Protein AF-0000000069699590 (afdb_homodimer)

Structure (mmCIF, N/CA/C/O backbone):
data_AF-0000000069699590-model_v1
#
loop_
_entity.id
_entity.type
_entity.pdbx_description
1 polymer 'Aminodeoxychorismate lyase'
#
loop_
_atom_site.group_PDB
_atom_site.id
_atom_site.type_symbol
_atom_site.label_atom_id
_atom_site.label_alt_id
_atom_site.label_comp_id
_atom_site.label_asym_id
_atom_site.label_entity_id
_atom_site.label_seq_id
_atom_site.pdbx_PDB_ins_code
_atom_site.Cartn_x
_atom_site.Cartn_y
_atom_site.Cartn_z
_atom_site.occupancy
_atom_site.B_iso_or_equiv
_atom_site.auth_seq_id
_atom_site.auth_comp_id
_atom_site.auth_asym_id
_atom_site.auth_atom_id
_atom_site.pdbx_PDB_model_num
ATOM 1 N N . MET A 1 1 ? -15.086 -19.719 -2.072 1 87.62 1 MET A N 1
ATOM 2 C CA . MET A 1 1 ? -15.289 -19.938 -0.643 1 87.62 1 MET A CA 1
ATOM 3 C C . MET A 1 1 ? -13.977 -19.766 0.122 1 87.62 1 MET A C 1
ATOM 5 O O . MET A 1 1 ? -12.914 -20.141 -0.373 1 87.62 1 MET A O 1
ATOM 9 N N . PHE A 1 2 ? -14.078 -19.188 1.236 1 97.69 2 PHE A N 1
ATOM 10 C CA . PHE A 1 2 ? -12.906 -18.938 2.064 1 97.69 2 PHE A CA 1
ATOM 11 C C . PHE A 1 2 ? -12.984 -19.703 3.375 1 97.69 2 PHE A C 1
ATOM 13 O O . PHE A 1 2 ? -14.078 -20.047 3.836 1 97.69 2 PHE A O 1
ATOM 20 N N . LEU A 1 3 ? -11.859 -20.078 3.83 1 98.75 3 LEU A N 1
ATOM 21 C CA . LEU A 1 3 ? -11.695 -20.469 5.227 1 98.75 3 LEU A CA 1
ATOM 22 C C . LEU A 1 3 ? -11.141 -19.328 6.055 1 98.75 3 LEU A C 1
ATOM 24 O O . LEU A 1 3 ? -9.984 -18.922 5.879 1 98.75 3 LEU A O 1
ATOM 28 N N . ILE A 1 4 ? -12 -18.781 6.938 1 98.69 4 ILE A N 1
ATOM 29 C CA . ILE A 1 4 ? -11.602 -17.625 7.742 1 98.69 4 ILE A CA 1
ATOM 30 C C . ILE A 1 4 ? -11.609 -18 9.219 1 98.69 4 ILE A C 1
ATOM 32 O O . ILE A 1 4 ? -12.664 -18.328 9.773 1 98.69 4 ILE A O 1
ATOM 36 N N . ASN A 1 5 ? -10.492 -18.031 9.812 1 98.38 5 ASN A N 1
ATOM 37 C CA . ASN A 1 5 ? -10.32 -18.469 11.195 1 98.38 5 ASN A CA 1
ATOM 38 C C . ASN A 1 5 ? -10.984 -19.828 11.438 1 98.38 5 ASN A C 1
ATOM 40 O O . ASN A 1 5 ? -11.711 -20 12.422 1 98.38 5 ASN A O 1
ATOM 44 N N . GLY A 1 6 ? -10.789 -20.641 10.477 1 98.25 6 GLY A N 1
ATOM 45 C CA . GLY A 1 6 ? -11.227 -22.031 10.625 1 98.25 6 GLY A CA 1
ATOM 46 C C . GLY A 1 6 ? -12.688 -22.234 10.266 1 98.25 6 GLY A C 1
ATOM 47 O O . GLY A 1 6 ? -13.195 -23.344 10.336 1 98.25 6 GLY A O 1
ATOM 48 N N . VAL A 1 7 ? -13.328 -21.172 9.812 1 98.06 7 VAL A N 1
ATOM 49 C CA . VAL A 1 7 ? -14.742 -21.25 9.484 1 98.06 7 VAL A CA 1
ATOM 50 C C . VAL A 1 7 ? -14.953 -20.922 8.008 1 98.06 7 VAL A C 1
ATOM 52 O O . VAL A 1 7 ? -14.477 -19.906 7.516 1 98.06 7 VAL A O 1
ATOM 55 N N . GLU A 1 8 ? -15.703 -21.797 7.336 1 98.12 8 GLU A N 1
ATOM 56 C CA . GLU A 1 8 ? -16.047 -21.516 5.945 1 98.12 8 GLU A CA 1
ATOM 57 C C . GLU A 1 8 ? -17.062 -20.375 5.844 1 98.12 8 GLU A C 1
ATOM 59 O O . GLU A 1 8 ? -18.172 -20.484 6.371 1 98.12 8 GLU A O 1
ATOM 64 N N . GLN A 1 9 ? -16.641 -19.25 5.258 1 97.25 9 GLN A N 1
ATOM 65 C CA . GLN A 1 9 ? -17.5 -18.078 5.066 1 97.25 9 GLN A CA 1
ATOM 66 C C . GLN A 1 9 ? -16.953 -17.188 3.963 1 97.25 9 GLN A C 1
ATOM 68 O O . GLN A 1 9 ? -15.805 -17.344 3.527 1 97.25 9 GLN A O 1
ATOM 73 N N . ASP A 1 10 ? -17.781 -16.219 3.574 1 97.19 10 ASP A N 1
ATOM 74 C CA . ASP A 1 10 ? -17.391 -15.398 2.422 1 97.19 10 ASP A CA 1
ATOM 75 C C . ASP A 1 10 ? -17.281 -13.93 2.803 1 97.19 10 ASP A C 1
ATOM 77 O O . ASP A 1 10 ? -17.109 -13.07 1.937 1 97.19 10 ASP A O 1
ATOM 81 N N . THR A 1 11 ? -17.406 -13.664 4.109 1 97.62 11 THR A N 1
ATOM 82 C CA . THR A 1 11 ? -17.391 -12.266 4.531 1 97.62 11 THR A CA 1
ATOM 83 C C . THR A 1 11 ? -16.344 -12.039 5.613 1 97.62 11 THR A C 1
ATOM 85 O O . THR A 1 11 ? -15.977 -12.969 6.336 1 97.62 11 THR A O 1
ATOM 88 N N . LEU A 1 12 ? -15.859 -10.883 5.656 1 97.56 12 LEU A N 1
ATOM 89 C CA . LEU A 1 12 ? -14.922 -10.359 6.645 1 97.56 12 LEU A CA 1
ATOM 90 C C . LEU A 1 12 ? -15.508 -9.156 7.375 1 97.56 12 LEU A C 1
ATOM 92 O O . LEU A 1 12 ? -16.375 -8.469 6.84 1 97.56 12 LEU A O 1
ATOM 96 N N . ALA A 1 13 ? -15.117 -8.961 8.617 1 97.69 13 ALA A N 1
ATOM 97 C CA . ALA A 1 13 ? -15.523 -7.742 9.305 1 97.69 13 ALA A CA 1
ATOM 98 C C . ALA A 1 13 ? -15.125 -6.504 8.508 1 97.69 13 ALA A C 1
ATOM 100 O O . ALA A 1 13 ? -14 -6.414 8.016 1 97.69 13 ALA A O 1
ATOM 101 N N . ALA A 1 14 ? -16.031 -5.539 8.398 1 97.5 14 ALA A N 1
ATOM 102 C CA . ALA A 1 14 ? -15.766 -4.336 7.613 1 97.5 14 ALA A CA 1
ATOM 103 C C . ALA A 1 14 ? -14.664 -3.5 8.258 1 97.5 14 ALA A C 1
ATOM 105 O O . ALA A 1 14 ? -13.992 -2.717 7.578 1 97.5 14 ALA A O 1
ATOM 106 N N . ASN A 1 15 ? -14.453 -3.682 9.57 1 96.94 15 ASN A N 1
ATOM 107 C CA . ASN A 1 15 ? -13.438 -2.914 10.281 1 96.94 15 ASN A CA 1
ATOM 108 C C . ASN A 1 15 ? -12.133 -3.697 10.406 1 96.94 15 ASN A C 1
ATOM 110 O O . ASN A 1 15 ? -11.242 -3.312 11.172 1 96.94 15 ASN A O 1
ATOM 114 N N . ASP A 1 16 ? -12.031 -4.883 9.727 1 98.31 16 ASP A N 1
ATOM 115 C CA . ASP A 1 16 ? -10.734 -5.535 9.641 1 98.31 16 ASP A CA 1
ATOM 116 C C . ASP A 1 16 ? -9.688 -4.602 9.023 1 98.31 16 ASP A C 1
ATOM 118 O O . ASP A 1 16 ? -9.953 -3.945 8.016 1 98.31 16 ASP A O 1
ATOM 122 N N . ARG A 1 17 ? -8.562 -4.582 9.547 1 98.62 17 ARG A N 1
ATOM 123 C CA . ARG A 1 17 ? -7.562 -3.584 9.188 1 98.62 17 ARG A CA 1
ATOM 124 C C . ARG A 1 17 ? -6.973 -3.875 7.809 1 98.62 17 ARG A C 1
ATOM 126 O O . ARG A 1 17 ? -6.336 -3.01 7.203 1 98.62 17 ARG A O 1
ATOM 133 N N . ALA A 1 18 ? -7.16 -5.109 7.242 1 98.62 18 ALA A N 1
ATOM 134 C CA . ALA A 1 18 ? -6.844 -5.34 5.836 1 98.62 18 ALA A CA 1
ATOM 135 C C . ALA A 1 18 ? -7.699 -4.457 4.93 1 98.62 18 ALA A C 1
ATOM 137 O O . ALA A 1 18 ? -7.207 -3.912 3.939 1 98.62 18 ALA A O 1
ATOM 138 N N . ALA A 1 19 ? -8.961 -4.27 5.281 1 98.12 19 ALA A N 1
ATOM 139 C CA . ALA A 1 19 ? -9.875 -3.475 4.469 1 98.12 19 ALA A CA 1
ATOM 140 C C . ALA A 1 19 ? -9.688 -1.983 4.73 1 98.12 19 ALA A C 1
ATOM 142 O O . ALA A 1 19 ? -10.047 -1.15 3.895 1 98.12 19 ALA A O 1
ATOM 143 N N . GLN A 1 20 ? -9.125 -1.684 5.883 1 98 20 GLN A N 1
ATOM 144 C CA . GLN A 1 20 ? -9.039 -0.29 6.305 1 98 20 GLN A CA 1
ATOM 145 C C . GLN A 1 20 ? -7.715 0.336 5.871 1 98 20 GLN A C 1
ATOM 147 O O . GLN A 1 20 ? -7.652 1.533 5.582 1 98 20 GLN A O 1
ATOM 152 N N . PHE A 1 21 ? -6.625 -0.524 5.828 1 98.69 21 PHE A N 1
ATOM 153 C CA . PHE A 1 21 ? -5.297 0.059 5.676 1 98.69 21 PHE A CA 1
ATOM 154 C C . PHE A 1 21 ? -4.379 -0.885 4.91 1 98.69 21 PHE A C 1
ATOM 156 O O . PHE A 1 21 ? -3.176 -0.635 4.801 1 98.69 21 PHE A O 1
ATOM 163 N N . GLY A 1 22 ? -4.895 -2.014 4.359 1 98.75 22 GLY A N 1
ATOM 164 C CA . GLY A 1 22 ? -4.012 -3.025 3.799 1 98.75 22 GLY A CA 1
ATOM 165 C C . GLY A 1 22 ? -3.057 -3.615 4.82 1 98.75 22 GLY A C 1
ATOM 166 O O . GLY A 1 22 ? -1.922 -3.963 4.488 1 98.75 22 GLY A O 1
ATOM 167 N N . ASP A 1 23 ? -3.488 -3.688 6.039 1 98.81 23 ASP A N 1
ATOM 168 C CA . ASP A 1 23 ? -2.645 -4.098 7.156 1 98.81 23 ASP A CA 1
ATOM 169 C C . ASP A 1 23 ? -2.607 -5.621 7.285 1 98.81 23 ASP A C 1
ATOM 171 O O . ASP A 1 23 ? -3.383 -6.203 8.047 1 98.81 23 ASP A O 1
ATOM 175 N N . GLY A 1 24 ? -1.626 -6.199 6.574 1 98.88 24 GLY A N 1
ATOM 176 C CA . GLY A 1 24 ? -1.466 -7.645 6.531 1 98.88 24 GLY A CA 1
ATOM 177 C C . GLY A 1 24 ? -0.429 -8.102 5.523 1 98.88 24 GLY A C 1
ATOM 178 O O . GLY A 1 24 ? 0.294 -7.281 4.953 1 98.88 24 GLY A O 1
ATOM 179 N N . CYS A 1 25 ? -0.371 -9.414 5.379 1 98.94 25 CYS A N 1
ATOM 180 C CA . CYS A 1 25 ? 0.539 -10.055 4.434 1 98.94 25 CYS A CA 1
ATOM 181 C C . CYS A 1 25 ? -0.081 -11.312 3.846 1 98.94 25 CYS A C 1
ATOM 183 O O . CYS A 1 25 ? -1.151 -11.742 4.277 1 98.94 25 CYS A O 1
ATOM 185 N N . PHE A 1 26 ? 0.562 -11.852 2.785 1 98.94 26 PHE A N 1
ATOM 186 C CA . PHE A 1 26 ? -0.034 -13.016 2.145 1 98.94 26 PHE A CA 1
ATOM 187 C C . PHE A 1 26 ? 1.034 -13.867 1.471 1 98.94 26 PHE A C 1
ATOM 189 O O . PHE A 1 26 ? 2.191 -13.453 1.368 1 98.94 26 PHE A O 1
ATOM 196 N N . THR A 1 27 ? 0.692 -15 1.121 1 98.88 27 THR A N 1
ATOM 197 C CA . THR A 1 27 ? 1.46 -15.906 0.278 1 98.88 27 THR A CA 1
ATOM 198 C C . THR A 1 27 ? 0.542 -16.656 -0.679 1 98.88 27 THR A C 1
ATOM 200 O O . THR A 1 27 ? -0.657 -16.797 -0.426 1 98.88 27 THR A O 1
ATOM 203 N N . THR A 1 28 ? 1.052 -17 -1.773 1 98.56 28 THR A N 1
ATOM 204 C CA . THR A 1 28 ? 0.374 -17.797 -2.783 1 98.56 28 THR A CA 1
ATOM 205 C C . THR A 1 28 ? 1.196 -19.047 -3.127 1 98.56 28 THR A C 1
ATOM 207 O O . THR A 1 28 ? 2.311 -18.922 -3.643 1 98.56 28 THR A O 1
ATOM 210 N N . ALA A 1 29 ? 0.616 -20.172 -2.857 1 98.31 29 ALA A N 1
ATOM 211 C CA . ALA A 1 29 ? 1.343 -21.438 -3.002 1 98.31 29 ALA A CA 1
ATOM 212 C C . ALA A 1 29 ? 0.742 -22.281 -4.113 1 98.31 29 ALA A C 1
ATOM 214 O O . ALA A 1 29 ? -0.461 -22.219 -4.371 1 98.31 29 ALA A O 1
ATOM 215 N N . ARG A 1 30 ? 1.591 -23.094 -4.684 1 97.19 30 ARG A N 1
ATOM 216 C CA . ARG A 1 30 ? 1.158 -24.078 -5.66 1 97.19 30 ARG A CA 1
ATOM 217 C C . ARG A 1 30 ? 0.729 -25.375 -4.98 1 97.19 30 ARG A C 1
ATOM 219 O O . ARG A 1 30 ? 1.379 -25.828 -4.035 1 97.19 30 ARG A O 1
ATOM 226 N N . ILE A 1 31 ? -0.404 -25.859 -5.379 1 97.5 31 ILE A N 1
ATOM 227 C CA . ILE A 1 31 ? -0.814 -27.203 -5 1 97.5 31 ILE A CA 1
ATOM 228 C C . ILE A 1 31 ? -0.387 -28.203 -6.082 1 97.5 31 ILE A C 1
ATOM 230 O O . ILE A 1 31 ? -0.681 -28 -7.262 1 97.5 31 ILE A O 1
ATOM 234 N N . GLN A 1 32 ? 0.325 -29.203 -5.695 1 95.12 32 GLN A N 1
ATOM 235 C CA . GLN A 1 32 ? 0.756 -30.281 -6.578 1 95.12 32 GLN A CA 1
ATOM 236 C C . GLN A 1 32 ? 0.479 -31.656 -5.953 1 95.12 32 GLN A C 1
ATOM 238 O O . GLN A 1 32 ? 1.036 -31.984 -4.906 1 95.12 32 GLN A O 1
ATOM 243 N N . GLN A 1 33 ? -0.323 -32.438 -6.598 1 95.31 33 GLN A N 1
ATOM 244 C CA . GLN A 1 33 ? -0.691 -33.75 -6.133 1 95.31 33 GLN A CA 1
ATOM 245 C C . GLN A 1 33 ? -1.198 -33.719 -4.691 1 95.31 33 GLN A C 1
ATOM 247 O O . GLN A 1 33 ? -0.752 -34.5 -3.85 1 95.31 33 GLN A O 1
ATOM 252 N N . GLY A 1 34 ? -1.938 -32.719 -4.379 1 96.94 34 GLY A N 1
ATOM 253 C CA . GLY A 1 34 ? -2.607 -32.625 -3.092 1 96.94 34 GLY A CA 1
ATOM 254 C C . GLY A 1 34 ? -1.715 -32.062 -1.998 1 96.94 34 GLY A C 1
ATOM 255 O O . GLY A 1 34 ? -2.113 -32.031 -0.833 1 96.94 34 GLY A O 1
ATOM 256 N N . GLN A 1 35 ? -0.563 -31.719 -2.408 1 97.69 35 GLN A N 1
ATOM 257 C CA . GLN A 1 35 ? 0.381 -31.188 -1.434 1 97.69 35 GLN A CA 1
ATOM 258 C C . GLN A 1 35 ? 0.692 -29.719 -1.721 1 97.69 35 GLN A C 1
ATOM 260 O O . GLN A 1 35 ? 0.647 -29.281 -2.873 1 97.69 35 GLN A O 1
ATOM 265 N N . VAL A 1 36 ? 0.988 -28.953 -0.655 1 98.44 36 VAL A N 1
ATOM 266 C CA . VAL A 1 36 ? 1.427 -27.578 -0.812 1 98.44 36 VAL A CA 1
ATOM 267 C C . VAL A 1 36 ? 2.92 -27.531 -1.132 1 98.44 36 VAL A C 1
ATOM 269 O O . VAL A 1 36 ? 3.75 -27.891 -0.289 1 98.44 36 VAL A O 1
ATOM 272 N N . ALA A 1 37 ? 3.24 -27.125 -2.32 1 96.94 37 ALA A N 1
ATOM 273 C CA . ALA A 1 37 ? 4.648 -27 -2.691 1 96.94 37 ALA A CA 1
ATOM 274 C C . ALA A 1 37 ? 5.34 -25.938 -1.859 1 96.94 37 ALA A C 1
ATOM 276 O O . ALA A 1 37 ? 4.816 -24.828 -1.698 1 96.94 37 ALA A O 1
ATOM 277 N N . LEU A 1 38 ? 6.535 -26.297 -1.247 1 97.31 38 LEU A N 1
ATOM 278 C CA . LEU A 1 38 ? 7.383 -25.375 -0.491 1 97.31 38 LEU A CA 1
ATOM 279 C C . LEU A 1 38 ? 6.648 -24.844 0.735 1 97.31 38 LEU A C 1
ATOM 281 O O . LEU A 1 38 ? 6.777 -23.672 1.081 1 97.31 38 LEU A O 1
ATOM 285 N N . LEU A 1 39 ? 5.906 -25.672 1.376 1 98.44 39 LEU A N 1
ATOM 286 C CA . LEU A 1 39 ? 5.066 -25.297 2.514 1 98.44 39 LEU A CA 1
ATOM 287 C C . LEU A 1 39 ? 5.883 -24.578 3.578 1 98.44 39 LEU A C 1
ATOM 289 O O . LEU A 1 39 ? 5.5 -23.5 4.035 1 98.44 39 LEU A O 1
ATOM 293 N N . ASP A 1 40 ? 7 -25.125 3.947 1 98.44 40 ASP A N 1
ATOM 294 C CA . ASP A 1 40 ? 7.812 -24.531 5.008 1 98.44 40 ASP A CA 1
ATOM 295 C C . ASP A 1 40 ? 8.273 -23.125 4.633 1 98.44 40 ASP A C 1
ATOM 297 O O . ASP A 1 40 ? 8.312 -22.234 5.477 1 98.44 40 ASP A O 1
ATOM 301 N N . ALA A 1 41 ? 8.672 -22.922 3.4 1 98.56 41 ALA A N 1
ATOM 302 C CA . ALA A 1 41 ? 9.125 -21.609 2.934 1 98.56 41 ALA A CA 1
ATOM 303 C C . ALA A 1 41 ? 8 -20.578 2.988 1 98.56 41 ALA A C 1
ATOM 305 O O . ALA A 1 41 ? 8.227 -19.422 3.324 1 98.56 41 ALA A O 1
ATOM 306 N N . HIS A 1 42 ? 6.805 -21.016 2.639 1 98.88 42 HIS A N 1
ATOM 307 C CA . HIS A 1 42 ? 5.648 -20.125 2.713 1 98.88 42 HIS A CA 1
ATOM 308 C C . HIS A 1 42 ? 5.352 -19.734 4.156 1 98.88 42 HIS A C 1
ATOM 310 O O . HIS A 1 42 ? 5.066 -18.562 4.438 1 98.88 42 HIS A O 1
ATOM 316 N N . LEU A 1 43 ? 5.418 -20.688 5.043 1 98.94 43 LEU A N 1
ATOM 317 C CA . LEU A 1 43 ? 5.191 -20.406 6.453 1 98.94 43 LEU A CA 1
ATOM 318 C C . LEU A 1 43 ? 6.262 -19.469 7 1 98.94 43 LEU A C 1
ATOM 320 O O . LEU A 1 43 ? 5.957 -18.531 7.738 1 98.94 43 LEU A O 1
ATOM 324 N N . GLN A 1 44 ? 7.449 -19.719 6.629 1 98.81 44 GLN A N 1
ATOM 325 C CA . GLN A 1 44 ? 8.547 -18.859 7.078 1 98.81 44 GLN A CA 1
ATOM 326 C C . GLN A 1 44 ? 8.383 -17.438 6.57 1 98.81 44 GLN A C 1
ATOM 328 O O . GLN A 1 44 ? 8.656 -16.484 7.297 1 98.81 44 GLN A O 1
ATOM 333 N N . ARG A 1 45 ? 7.992 -17.297 5.32 1 98.81 45 ARG A N 1
ATOM 334 C CA . ARG A 1 45 ? 7.738 -15.969 4.77 1 98.81 45 ARG A CA 1
ATOM 335 C C . ARG A 1 45 ? 6.684 -15.227 5.59 1 98.81 45 ARG A C 1
ATOM 337 O O . ARG A 1 45 ? 6.855 -14.047 5.91 1 98.81 45 ARG A O 1
ATOM 344 N N . LEU A 1 46 ? 5.578 -15.906 5.852 1 98.94 46 LEU A N 1
ATOM 345 C CA . LEU A 1 46 ? 4.504 -15.297 6.625 1 98.94 46 LEU A CA 1
ATOM 346 C C . LEU A 1 46 ? 4.988 -14.906 8.016 1 98.94 46 LEU A C 1
ATOM 348 O O . LEU A 1 46 ? 4.676 -13.82 8.508 1 98.94 46 LEU A O 1
ATOM 352 N N . GLN A 1 47 ? 5.758 -15.797 8.609 1 98.81 47 GLN A N 1
ATOM 353 C CA . GLN A 1 47 ? 6.281 -15.539 9.945 1 98.81 47 GLN A CA 1
ATOM 354 C C . GLN A 1 47 ? 7.188 -14.312 9.953 1 98.81 47 GLN A C 1
ATOM 356 O O . GLN A 1 47 ? 7.031 -13.43 10.797 1 98.81 47 GLN A O 1
ATOM 361 N N . THR A 1 48 ? 8.102 -14.258 9.031 1 98.69 48 THR A N 1
ATOM 362 C CA . THR A 1 48 ? 9.031 -13.141 8.93 1 98.69 48 THR A CA 1
ATOM 363 C C . THR A 1 48 ? 8.289 -11.836 8.664 1 98.69 48 THR A C 1
ATOM 365 O O . THR A 1 48 ? 8.609 -10.797 9.25 1 98.69 48 THR A O 1
ATOM 368 N N . THR A 1 49 ? 7.332 -11.875 7.777 1 98.88 49 THR A N 1
ATOM 369 C CA . THR A 1 49 ? 6.574 -10.68 7.434 1 98.88 49 THR A CA 1
ATOM 370 C C . THR A 1 49 ? 5.75 -10.203 8.625 1 98.88 49 THR A C 1
ATOM 372 O O . THR A 1 49 ? 5.703 -9.008 8.914 1 98.88 49 THR A O 1
ATOM 375 N N . CYS A 1 50 ? 5.105 -11.133 9.344 1 98.81 50 CYS A N 1
ATOM 376 C CA . CYS A 1 50 ? 4.352 -10.773 10.539 1 98.81 50 CYS A CA 1
ATOM 377 C C . CYS A 1 50 ? 5.254 -10.109 11.57 1 98.81 50 CYS A C 1
ATOM 379 O O . CYS A 1 50 ? 4.863 -9.133 12.211 1 98.81 50 CYS A O 1
ATOM 381 N N . GLU A 1 51 ? 6.414 -10.664 11.742 1 98.5 51 GLU A N 1
ATOM 382 C CA . GLU A 1 51 ? 7.371 -10.094 12.688 1 98.5 51 GLU A CA 1
ATOM 383 C C . GLU A 1 51 ? 7.73 -8.664 12.312 1 98.5 51 GLU A C 1
ATOM 385 O O . GLU A 1 51 ? 7.715 -7.77 13.156 1 98.5 51 GLU A O 1
ATOM 390 N N . LYS A 1 52 ? 8.023 -8.414 11.086 1 98.44 52 LYS A N 1
ATOM 391 C CA . LYS A 1 52 ? 8.43 -7.094 10.617 1 98.44 52 LYS A CA 1
ATOM 392 C C . LYS A 1 52 ? 7.277 -6.098 10.719 1 98.44 52 LYS A C 1
ATOM 394 O O . LYS A 1 52 ? 7.492 -4.918 11.016 1 98.44 52 LYS A O 1
ATOM 399 N N . LEU A 1 53 ? 6.074 -6.578 10.531 1 98.56 53 LEU A N 1
ATOM 400 C CA . LEU A 1 53 ? 4.902 -5.715 10.594 1 98.56 53 LEU A CA 1
ATOM 401 C C . LEU A 1 53 ? 4.344 -5.66 12.016 1 98.56 53 LEU A C 1
ATOM 403 O O . LEU A 1 53 ? 3.354 -4.973 12.273 1 98.56 53 LEU A O 1
ATOM 407 N N . GLN A 1 54 ? 4.895 -6.453 12.883 1 97.56 54 GLN A N 1
ATOM 408 C CA . GLN A 1 54 ? 4.469 -6.527 14.273 1 97.56 54 GLN A CA 1
ATOM 409 C C . GLN A 1 54 ? 3.027 -7.012 14.391 1 97.56 54 GLN A C 1
ATOM 411 O O . GLN A 1 54 ? 2.234 -6.449 15.148 1 97.56 54 GLN A O 1
ATOM 416 N N . ILE A 1 55 ? 2.668 -7.941 13.602 1 98.44 55 ILE A N 1
ATOM 417 C CA . ILE A 1 55 ? 1.378 -8.617 13.688 1 98.44 55 ILE A CA 1
ATOM 418 C C . ILE A 1 55 ? 1.491 -9.828 14.609 1 98.44 55 ILE A C 1
ATOM 420 O O . ILE A 1 55 ? 2.281 -10.742 14.352 1 98.44 55 ILE A O 1
ATOM 424 N N . PRO A 1 56 ? 0.745 -9.836 15.664 1 97.81 56 PRO A N 1
ATOM 425 C CA . PRO A 1 56 ? 0.922 -10.883 16.672 1 97.81 56 PRO A CA 1
ATOM 426 C C . PRO A 1 56 ? 0.215 -12.18 16.312 1 97.81 56 PRO A C 1
ATOM 428 O O . PRO A 1 56 ? -0.673 -12.633 17.031 1 97.81 56 PRO A O 1
ATOM 431 N N . PHE A 1 57 ? 0.623 -12.789 15.25 1 98.62 57 PHE A N 1
ATOM 432 C CA . PHE A 1 57 ? 0.094 -14.086 14.836 1 98.62 57 PHE A CA 1
ATOM 433 C C . PHE A 1 57 ? 0.94 -15.219 15.406 1 98.62 57 PHE A C 1
ATOM 435 O O . PHE A 1 57 ? 2.166 -15.219 15.266 1 98.62 57 PHE A O 1
ATOM 442 N N . HIS A 1 58 ? 0.222 -16.25 15.938 1 97.75 58 HIS A N 1
ATOM 443 C CA . HIS A 1 58 ? 0.986 -17.297 16.609 1 97.75 58 HIS A CA 1
ATOM 444 C C . HIS A 1 58 ? 0.463 -18.688 16.25 1 97.75 58 HIS A C 1
ATOM 446 O O . HIS A 1 58 ? 1.053 -19.688 16.641 1 97.75 58 HIS A O 1
ATOM 452 N N . ASP A 1 59 ? -0.602 -18.766 15.5 1 98.25 59 ASP A N 1
ATOM 453 C CA . ASP A 1 59 ? -1.242 -20.047 15.234 1 98.25 59 ASP A CA 1
ATOM 454 C C . ASP A 1 59 ? -0.625 -20.734 14.008 1 98.25 59 ASP A C 1
ATOM 456 O O . ASP A 1 59 ? -1.341 -21.141 13.102 1 98.25 59 ASP A O 1
ATOM 460 N N . TRP A 1 60 ? 0.639 -20.922 14.008 1 98.75 60 TRP A N 1
ATOM 461 C CA . TRP A 1 60 ? 1.378 -21.406 12.852 1 98.75 60 TRP A CA 1
ATOM 462 C C . TRP A 1 60 ? 1.07 -22.875 12.594 1 98.75 60 TRP A C 1
ATOM 464 O O . TRP A 1 60 ? 0.932 -23.297 11.438 1 98.75 60 TRP A O 1
ATOM 474 N N . LEU A 1 61 ? 0.983 -23.703 13.625 1 98.69 61 LEU A N 1
ATOM 475 C CA . LEU A 1 61 ? 0.653 -25.109 13.453 1 98.69 61 LEU A CA 1
ATOM 476 C C . LEU A 1 61 ? -0.746 -25.266 12.875 1 98.69 61 LEU A C 1
ATOM 478 O O . LEU A 1 61 ? -0.949 -26.078 11.953 1 98.69 61 LEU A O 1
ATOM 482 N N . THR A 1 62 ? -1.688 -24.516 13.414 1 98.81 62 THR A N 1
ATOM 483 C CA . THR A 1 62 ? -3.053 -24.547 12.898 1 98.81 62 THR A CA 1
ATOM 484 C C . THR A 1 62 ? -3.082 -24.125 11.43 1 98.81 62 THR A C 1
ATOM 486 O O . THR A 1 62 ? -3.752 -24.766 10.609 1 98.81 62 THR A O 1
ATOM 489 N N . LEU A 1 63 ? -2.365 -23.109 11.086 1 98.88 63 LEU A N 1
ATOM 490 C CA . LEU A 1 63 ? -2.312 -22.625 9.711 1 98.88 63 LEU A CA 1
ATOM 491 C C . LEU A 1 63 ? -1.746 -23.703 8.789 1 98.88 63 LEU A C 1
ATOM 493 O O . LEU A 1 63 ? -2.301 -23.953 7.715 1 98.88 63 LEU A O 1
ATOM 497 N N . SER A 1 64 ? -0.656 -24.266 9.188 1 98.88 64 SER A N 1
ATOM 498 C CA . SER A 1 64 ? -0.036 -25.328 8.398 1 98.88 64 SER A CA 1
ATOM 499 C C . SER A 1 64 ? -1.018 -26.453 8.133 1 98.88 64 SER A C 1
ATOM 501 O O . SER A 1 64 ? -1.121 -26.953 7.004 1 98.88 64 SER A O 1
ATOM 503 N N . GLU A 1 65 ? -1.733 -26.859 9.141 1 98.81 65 GLU A N 1
ATOM 504 C CA . GLU A 1 65 ? -2.709 -27.938 9.016 1 98.81 65 GLU A CA 1
ATOM 505 C C . GLU A 1 65 ? -3.846 -27.547 8.07 1 98.81 65 GLU A C 1
ATOM 507 O O . GLU A 1 65 ? -4.289 -28.359 7.258 1 98.81 65 GLU A O 1
ATOM 512 N N . GLU A 1 66 ? -4.297 -26.359 8.211 1 98.88 66 GLU A N 1
ATOM 513 C CA . GLU A 1 66 ? -5.375 -25.875 7.348 1 98.88 66 GLU A CA 1
ATOM 514 C C . GLU A 1 66 ? -4.93 -25.812 5.891 1 98.88 66 GLU A C 1
ATOM 516 O O . GLU A 1 66 ? -5.688 -26.172 4.988 1 98.88 66 GLU A O 1
ATOM 521 N N . MET A 1 67 ? -3.707 -25.375 5.637 1 98.88 67 MET A N 1
ATOM 522 C CA . MET A 1 67 ? -3.168 -25.328 4.281 1 98.88 67 MET A CA 1
ATOM 523 C C . MET A 1 67 ? -3.141 -26.719 3.658 1 98.88 67 MET A C 1
ATOM 525 O O . MET A 1 67 ? -3.596 -26.906 2.529 1 98.88 67 MET A O 1
ATOM 529 N N . GLN A 1 68 ? -2.686 -27.625 4.414 1 98.75 68 GLN A N 1
ATOM 530 C CA . GLN A 1 68 ? -2.572 -29 3.918 1 98.75 68 GLN A CA 1
ATOM 531 C C . GLN A 1 68 ? -3.949 -29.609 3.678 1 98.75 68 GLN A C 1
ATOM 533 O O . GLN A 1 68 ? -4.168 -30.281 2.662 1 98.75 68 GLN A O 1
ATOM 538 N N . ARG A 1 69 ? -4.793 -29.391 4.602 1 98.62 69 ARG A N 1
ATOM 539 C CA . ARG A 1 69 ? -6.148 -29.922 4.477 1 98.62 69 ARG A CA 1
ATOM 540 C C . ARG A 1 69 ? -6.836 -29.375 3.23 1 98.62 69 ARG A C 1
ATOM 542 O O . ARG A 1 69 ? -7.488 -30.125 2.498 1 98.62 69 ARG A O 1
ATOM 549 N N . LEU A 1 70 ? -6.695 -28.141 2.967 1 98.69 70 LEU A N 1
ATOM 550 C CA . LEU A 1 70 ? -7.348 -27.5 1.829 1 98.69 70 LEU A CA 1
ATOM 551 C C . LEU A 1 70 ? -6.727 -27.953 0.515 1 98.69 70 LEU A C 1
ATOM 553 O O . LEU A 1 70 ? -7.402 -28 -0.516 1 98.69 70 LEU A O 1
ATOM 557 N N . ALA A 1 71 ? -5.465 -28.328 0.547 1 98.62 71 ALA A N 1
ATOM 558 C CA . ALA A 1 71 ? -4.746 -28.703 -0.664 1 98.62 71 ALA A CA 1
ATOM 559 C C . ALA A 1 71 ? -5.086 -30.141 -1.073 1 98.62 71 ALA A C 1
ATOM 561 O O . ALA A 1 71 ? -5.145 -30.453 -2.264 1 98.62 71 ALA A O 1
ATOM 562 N N . ARG A 1 72 ? -5.398 -30.984 -0.17 1 98.31 72 ARG A N 1
ATOM 563 C CA . ARG A 1 72 ? -5.461 -32.438 -0.32 1 98.31 72 ARG A CA 1
ATOM 564 C C . ARG A 1 72 ? -6.402 -32.844 -1.456 1 98.31 72 ARG A C 1
ATOM 566 O O . ARG A 1 72 ? -6.078 -33.719 -2.26 1 98.31 72 ARG A O 1
ATOM 573 N N . PRO A 1 73 ? -7.516 -32.219 -1.554 1 98 73 PRO A N 1
ATOM 574 C CA . PRO A 1 73 ? -8.461 -32.688 -2.566 1 98 73 PRO A CA 1
ATOM 575 C C . PRO A 1 73 ? -8.102 -32.25 -3.977 1 98 73 PRO A C 1
ATOM 577 O O . PRO A 1 73 ? -8.766 -32.594 -4.941 1 98 73 PRO A O 1
ATOM 580 N N . HIS A 1 74 ? -7.094 -31.484 -4.203 1 97.81 74 HIS A N 1
ATOM 581 C CA . HIS A 1 74 ? -6.773 -30.891 -5.492 1 97.81 74 HIS A CA 1
ATOM 582 C C . HIS A 1 74 ? -5.488 -31.469 -6.07 1 97.81 74 HIS A C 1
ATOM 584 O O . HIS A 1 74 ? -4.426 -31.359 -5.457 1 97.81 74 HIS A O 1
ATOM 590 N N . ALA A 1 75 ? -5.59 -32.062 -7.223 1 96 75 ALA A N 1
ATOM 591 C CA . ALA A 1 75 ? -4.379 -32.5 -7.902 1 96 75 ALA A CA 1
ATOM 592 C C . ALA A 1 75 ? -3.469 -31.312 -8.234 1 96 75 ALA A C 1
ATOM 594 O O . ALA A 1 75 ? -2.244 -31.422 -8.125 1 96 75 ALA A O 1
ATOM 595 N N . GLN A 1 76 ? -4.105 -30.25 -8.711 1 95.56 76 GLN A N 1
ATOM 596 C CA . GLN A 1 76 ? -3.438 -28.984 -9.008 1 95.56 76 GLN A CA 1
ATOM 597 C C . GLN A 1 76 ? -4.289 -27.797 -8.555 1 95.56 76 GLN A C 1
ATOM 599 O O . GLN A 1 76 ? -5.52 -27.859 -8.57 1 95.56 76 GLN A O 1
ATOM 604 N N . GLY A 1 77 ? -3.623 -26.734 -8.141 1 96.94 77 GLY A N 1
ATOM 605 C CA . GLY A 1 77 ? -4.344 -25.531 -7.734 1 96.94 77 GLY A CA 1
ATOM 606 C C . GLY A 1 77 ? -3.439 -24.469 -7.137 1 96.94 77 GLY A C 1
ATOM 607 O O . GLY A 1 77 ? -2.215 -24.609 -7.152 1 96.94 77 GLY A O 1
ATOM 608 N N . VAL A 1 78 ? -4.039 -23.391 -6.742 1 98 78 VAL A N 1
ATOM 609 C CA . VAL A 1 78 ? -3.385 -22.281 -6.074 1 98 78 VAL A CA 1
ATOM 610 C C . VAL A 1 78 ? -4.004 -22.062 -4.691 1 98 78 VAL A C 1
ATOM 612 O O . VAL A 1 78 ? -5.223 -21.938 -4.566 1 98 78 VAL A O 1
ATOM 615 N N . LEU A 1 79 ? -3.209 -22.109 -3.703 1 98.69 79 LEU A N 1
ATOM 616 C CA . LEU A 1 79 ? -3.637 -21.828 -2.34 1 98.69 79 LEU A CA 1
ATOM 617 C C . LEU A 1 79 ? -3.121 -20.469 -1.884 1 98.69 79 LEU A C 1
ATOM 619 O O . LEU A 1 79 ? -1.91 -20.25 -1.823 1 98.69 79 LEU A O 1
ATOM 623 N N . LYS A 1 80 ? -4.02 -19.562 -1.586 1 98.75 80 LYS A N 1
ATOM 624 C CA . LYS A 1 80 ? -3.65 -18.25 -1.069 1 98.75 80 LYS A CA 1
ATOM 625 C C . LYS A 1 80 ? -3.965 -18.141 0.419 1 98.75 80 LYS A C 1
ATOM 627 O O . LYS A 1 80 ? -5.035 -18.547 0.867 1 98.75 80 LYS A O 1
ATOM 632 N N . VAL A 1 81 ? -3.057 -17.625 1.164 1 98.94 81 VAL A N 1
ATOM 633 C CA . VAL A 1 81 ? -3.217 -17.312 2.58 1 98.94 81 VAL A CA 1
ATOM 634 C C . VAL A 1 81 ? -3.018 -15.82 2.803 1 98.94 81 VAL A C 1
ATOM 636 O O . VAL A 1 81 ? -2.041 -15.234 2.322 1 98.94 81 VAL A O 1
ATOM 639 N N . ILE A 1 82 ? -3.934 -15.219 3.477 1 98.94 82 ILE A N 1
ATOM 640 C CA . ILE A 1 82 ? -3.801 -13.844 3.945 1 98.94 82 ILE A CA 1
ATOM 641 C C . ILE A 1 82 ? -3.855 -13.812 5.469 1 98.94 82 ILE A C 1
ATOM 643 O O . ILE A 1 82 ? -4.73 -14.43 6.082 1 98.94 82 ILE A O 1
ATOM 647 N N . LEU A 1 83 ? -2.898 -13.172 6.078 1 98.94 83 LEU A N 1
ATOM 648 C CA . LEU A 1 83 ? -2.939 -12.812 7.492 1 98.94 83 LEU A CA 1
ATOM 649 C C . LEU A 1 83 ? -3.121 -11.312 7.668 1 98.94 83 LEU A C 1
ATOM 651 O O . LEU A 1 83 ? -2.342 -10.516 7.137 1 98.94 83 LEU A O 1
ATOM 655 N N . THR A 1 84 ? -4.18 -10.953 8.328 1 98.81 84 THR A N 1
ATOM 656 C CA . THR A 1 84 ? -4.406 -9.547 8.625 1 98.81 84 THR A CA 1
ATOM 657 C C . THR A 1 84 ? -4.176 -9.258 10.102 1 98.81 84 THR A C 1
ATOM 659 O O . THR A 1 84 ? -4.148 -10.18 10.922 1 98.81 84 THR A O 1
ATOM 662 N N . ARG A 1 85 ? -3.961 -8.023 10.453 1 98.62 85 ARG A N 1
ATOM 663 C CA . ARG A 1 85 ? -3.812 -7.672 11.859 1 98.62 85 ARG A CA 1
ATOM 664 C C . ARG A 1 85 ? -5.113 -7.902 12.625 1 98.62 85 ARG A C 1
ATOM 666 O O . ARG A 1 85 ? -5.105 -8.008 13.852 1 98.62 85 ARG A O 1
ATOM 673 N N . GLY A 1 86 ? -6.238 -7.977 11.945 1 98.31 86 GLY A N 1
ATOM 674 C CA . GLY A 1 86 ? -7.523 -8.164 12.602 1 98.31 86 GLY A CA 1
ATOM 675 C C . GLY A 1 86 ? -8.258 -6.863 12.859 1 98.31 86 GLY A C 1
ATOM 676 O O . GLY A 1 86 ? -8.016 -5.859 12.18 1 98.31 86 GLY A O 1
ATOM 677 N N . VAL A 1 87 ? -9.211 -6.934 13.742 1 96.88 87 VAL A N 1
ATOM 678 C CA . VAL A 1 87 ? -10.086 -5.809 14.047 1 96.88 87 VAL A CA 1
ATOM 679 C C . VAL A 1 87 ? -9.586 -5.086 15.289 1 96.88 87 VAL A C 1
ATOM 681 O O . VAL A 1 87 ? -9.094 -5.719 16.234 1 96.88 87 VAL A O 1
ATOM 684 N N . GLY A 1 88 ? -9.75 -3.727 15.242 1 89.56 88 GLY A N 1
ATOM 685 C CA . GLY A 1 88 ? -9.398 -2.951 16.422 1 89.56 88 GLY A CA 1
ATOM 686 C C . GLY A 1 88 ? -8.57 -1.72 16.094 1 89.56 88 GLY A C 1
ATOM 687 O O . GLY A 1 88 ? -8.375 -1.387 14.922 1 89.56 88 GLY A O 1
ATOM 688 N N . GLY A 1 89 ? -8.258 -1.032 17.172 1 86.81 89 GLY A N 1
ATOM 689 C CA . GLY A 1 89 ? -7.48 0.188 17.031 1 86.81 89 GLY A CA 1
ATOM 690 C C . GLY A 1 89 ? -8.312 1.371 16.562 1 86.81 89 GLY A C 1
ATOM 691 O O . GLY A 1 89 ? -9.523 1.244 16.359 1 86.81 89 GLY A O 1
ATOM 692 N N . ARG A 1 90 ? -7.672 2.486 16.531 1 88.94 90 ARG A N 1
ATOM 693 C CA . ARG A 1 90 ? -8.242 3.732 16.031 1 88.94 90 ARG A CA 1
ATOM 694 C C . ARG A 1 90 ? -7.27 4.434 15.086 1 88.94 90 ARG A C 1
ATOM 696 O O . ARG A 1 90 ? -6.098 4.617 15.414 1 88.94 90 ARG A O 1
ATOM 703 N N . GLY A 1 91 ? -7.855 4.785 13.961 1 93.94 91 GLY A N 1
ATOM 704 C CA . GLY A 1 91 ? -6.926 5.32 12.977 1 93.94 91 GLY A CA 1
ATOM 705 C C . GLY A 1 91 ? -5.781 4.375 12.664 1 93.94 91 GLY A C 1
ATOM 706 O O . GLY A 1 91 ? -6.004 3.189 12.406 1 93.94 91 GLY A O 1
ATOM 707 N N . TYR A 1 92 ? -4.559 4.941 12.672 1 97.81 92 TYR A N 1
ATOM 708 C CA . TYR A 1 92 ? -3.4 4.137 12.305 1 97.81 92 TYR A CA 1
ATOM 709 C C . TYR A 1 92 ? -2.852 3.383 13.508 1 97.81 92 TYR A C 1
ATOM 711 O O . TYR A 1 92 ? -1.945 2.557 13.375 1 97.81 92 TYR A O 1
ATOM 719 N N . SER A 1 93 ? -3.408 3.596 14.672 1 97.25 93 SER A N 1
ATOM 720 C CA . SER A 1 93 ? -2.953 2.914 15.883 1 97.25 93 SER A CA 1
ATOM 721 C C . SER A 1 93 ? -3.416 1.462 15.906 1 97.25 93 SER A C 1
ATOM 723 O O . SER A 1 93 ? -4.586 1.173 15.641 1 97.25 93 SER A O 1
ATOM 725 N N . THR A 1 94 ? -2.525 0.632 16.297 1 95.38 94 THR A N 1
ATOM 726 C CA . THR A 1 94 ? -2.842 -0.791 16.375 1 95.38 94 THR A CA 1
ATOM 727 C C . THR A 1 94 ? -3.18 -1.204 17.797 1 95.38 94 THR A C 1
ATOM 729 O O . THR A 1 94 ? -3.379 -2.389 18.078 1 95.38 94 THR A O 1
ATOM 732 N N . ALA A 1 95 ? -3.209 -0.212 18.625 1 92.75 95 ALA A N 1
ATOM 733 C CA . ALA A 1 95 ? -3.523 -0.512 20.016 1 92.75 95 ALA A CA 1
ATOM 734 C C . ALA A 1 95 ? -4.883 -1.195 20.141 1 92.75 95 ALA A C 1
ATOM 736 O O . ALA A 1 95 ? -5.875 -0.72 19.594 1 92.75 95 ALA A O 1
ATOM 737 N N . GLY A 1 96 ? -4.887 -2.352 20.766 1 90.5 96 GLY A N 1
ATOM 738 C CA . GLY A 1 96 ? -6.125 -3.086 20.969 1 90.5 96 GLY A CA 1
ATOM 739 C C . GLY A 1 96 ? -6.379 -4.137 19.906 1 90.5 96 GLY A C 1
ATOM 740 O O . GLY A 1 96 ? -7.336 -4.906 20 1 90.5 96 GLY A O 1
ATOM 741 N N . CYS A 1 97 ? -5.602 -4.168 18.875 1 93.81 97 CYS A N 1
ATOM 742 C CA . CYS A 1 97 ? -5.707 -5.215 17.875 1 93.81 97 CYS A CA 1
ATOM 743 C C . CYS A 1 97 ? -4.895 -6.441 18.266 1 93.81 97 CYS A C 1
ATOM 745 O O . CYS A 1 97 ? -3.695 -6.512 17.969 1 93.81 97 CYS A O 1
ATOM 747 N N . VAL A 1 98 ? -5.5 -7.414 18.734 1 92.94 98 VAL A N 1
ATOM 748 C CA . VAL A 1 98 ? -4.711 -8.492 19.328 1 92.94 98 VAL A CA 1
ATOM 749 C C . VAL A 1 98 ? -5.082 -9.82 18.672 1 92.94 98 VAL A C 1
ATOM 751 O O . VAL A 1 98 ? -4.523 -10.867 19.016 1 92.94 98 VAL A O 1
ATOM 754 N N . SER A 1 99 ? -6.031 -9.805 17.766 1 96.62 99 SER A N 1
ATOM 755 C CA . SER A 1 99 ? -6.496 -11.055 17.172 1 96.62 99 SER A CA 1
ATOM 756 C C . SER A 1 99 ? -6.383 -11.031 15.656 1 96.62 99 SER A C 1
ATOM 758 O O . SER A 1 99 ? -7.359 -10.742 14.961 1 96.62 99 SER A O 1
ATOM 760 N N . PRO A 1 100 ? -5.25 -11.43 15.156 1 98.5 100 PRO A N 1
ATOM 761 C CA . PRO A 1 100 ? -5.094 -11.492 13.703 1 98.5 100 PRO A CA 1
ATOM 762 C C . PRO A 1 100 ? -6.102 -12.422 13.039 1 98.5 100 PRO A C 1
ATOM 764 O O . PRO A 1 100 ? -6.594 -13.359 13.68 1 98.5 100 PRO A O 1
ATOM 767 N N . THR A 1 101 ? -6.41 -12.133 11.836 1 98.69 101 THR A N 1
ATOM 768 C CA . THR A 1 101 ? -7.32 -12.945 11.031 1 98.69 101 THR A CA 1
ATOM 769 C C . THR A 1 101 ? -6.547 -13.742 9.984 1 98.69 101 THR A C 1
ATOM 771 O O . THR A 1 101 ? -5.625 -13.219 9.352 1 98.69 101 THR A O 1
ATOM 774 N N . ARG A 1 102 ? -6.773 -15 9.859 1 98.69 102 ARG A N 1
ATOM 775 C CA . ARG A 1 102 ? -6.211 -15.82 8.789 1 98.69 102 ARG A CA 1
ATOM 776 C C . ARG A 1 102 ? -7.277 -16.188 7.762 1 98.69 102 ARG A C 1
ATOM 778 O O . ARG A 1 102 ? -8.359 -16.656 8.117 1 98.69 102 ARG A O 1
ATOM 785 N N . ILE A 1 103 ? -7.055 -15.922 6.516 1 98.88 103 ILE A N 1
ATOM 786 C CA . ILE A 1 103 ? -7.945 -16.141 5.379 1 98.88 103 ILE A CA 1
ATOM 787 C C . ILE A 1 103 ? -7.277 -17.062 4.367 1 98.88 103 ILE A C 1
ATOM 789 O O . ILE A 1 103 ? -6.184 -16.766 3.875 1 98.88 103 ILE A O 1
ATOM 793 N N . LEU A 1 104 ? -7.938 -18.219 4.043 1 98.88 104 LEU A N 1
ATOM 794 C CA . LEU A 1 104 ? -7.406 -19.156 3.062 1 98.88 104 LEU A CA 1
ATOM 795 C C . LEU A 1 104 ? -8.406 -19.391 1.934 1 98.88 104 LEU A C 1
ATOM 797 O O . LEU A 1 104 ? -9.617 -19.422 2.166 1 98.88 104 LEU A O 1
ATOM 801 N N . SER A 1 105 ? -7.91 -19.578 0.792 1 98.56 105 SER A N 1
ATOM 802 C CA . SER A 1 105 ? -8.742 -19.922 -0.358 1 98.56 105 SER A CA 1
ATOM 803 C C . SER A 1 105 ? -7.961 -20.734 -1.381 1 98.56 105 SER A C 1
ATOM 805 O O . SER A 1 105 ? -6.73 -20.672 -1.425 1 98.56 105 SER A O 1
ATOM 807 N N . VAL A 1 106 ? -8.633 -21.516 -2.16 1 98.12 106 VAL A N 1
ATOM 808 C CA . VAL A 1 106 ? -8.055 -22.312 -3.246 1 98.12 106 VAL A CA 1
ATOM 809 C C . VAL A 1 106 ? -8.688 -21.906 -4.574 1 98.12 106 VAL A C 1
ATOM 811 O O . VAL A 1 106 ? -9.898 -21.688 -4.645 1 98.12 106 VAL A O 1
ATOM 814 N N . SER A 1 107 ? -7.902 -21.75 -5.582 1 96.81 107 SER A N 1
ATOM 815 C CA . SER A 1 107 ? -8.359 -21.438 -6.93 1 96.81 107 SER A CA 1
ATOM 816 C C . SER A 1 107 ? -7.656 -22.297 -7.973 1 96.81 107 SER A C 1
ATOM 818 O O . SER A 1 107 ? -6.68 -22.984 -7.664 1 96.81 107 SER A O 1
ATOM 820 N N . PRO A 1 108 ? -8.156 -22.344 -9.195 1 95.06 108 PRO A N 1
ATOM 821 C CA . PRO A 1 108 ? -7.527 -23.141 -10.242 1 95.06 108 PRO A CA 1
ATOM 822 C C . PRO A 1 108 ? -6.129 -22.656 -10.609 1 95.06 108 PRO A C 1
ATOM 824 O O . PRO A 1 108 ? -5.855 -21.453 -10.539 1 95.06 108 PRO A O 1
ATOM 827 N N . PHE A 1 109 ? -5.355 -23.594 -10.992 1 94.88 109 PHE A N 1
ATOM 828 C CA . PHE A 1 109 ? -4.02 -23.297 -11.492 1 94.88 109 PHE A CA 1
ATOM 829 C C . PHE A 1 109 ? -4.098 -22.594 -12.844 1 94.88 109 PHE A C 1
ATOM 831 O O . PHE A 1 109 ? -4.883 -22.984 -13.711 1 94.88 109 PHE A O 1
ATOM 838 N N . PRO A 1 110 ? -3.318 -21.516 -13.07 1 91.5 110 PRO A N 1
ATOM 839 C CA . PRO A 1 110 ? -3.385 -20.812 -14.352 1 91.5 110 PRO A CA 1
ATOM 840 C C . PRO A 1 110 ? -2.934 -21.688 -15.523 1 91.5 110 PRO A C 1
ATOM 842 O O . PRO A 1 110 ? -1.81 -22.203 -15.523 1 91.5 110 PRO A O 1
ATOM 845 N N . ALA A 1 111 ? -3.65 -21.688 -16.547 1 88.88 111 ALA A N 1
ATOM 846 C CA . ALA A 1 111 ? -3.422 -22.578 -17.672 1 88.88 111 ALA A CA 1
ATOM 847 C C . ALA A 1 111 ? -2.271 -22.078 -18.547 1 88.88 111 ALA A C 1
ATOM 849 O O . ALA A 1 111 ? -1.557 -22.875 -19.156 1 88.88 111 ALA A O 1
ATOM 850 N N . HIS A 1 112 ? -2.033 -20.797 -18.578 1 91 112 HIS A N 1
ATOM 851 C CA . HIS A 1 112 ? -1.093 -20.219 -19.531 1 91 112 HIS A CA 1
ATOM 852 C C . HIS A 1 112 ? 0.349 -20.469 -19.094 1 91 112 HIS A C 1
ATOM 854 O O . HIS A 1 112 ? 1.278 -20.281 -19.875 1 91 112 HIS A O 1
ATOM 860 N N . TYR A 1 113 ? 0.61 -20.906 -17.906 1 90 113 TYR A N 1
ATOM 861 C CA . TYR A 1 113 ? 1.975 -21.062 -17.422 1 90 113 TYR A CA 1
ATOM 862 C C . TYR A 1 113 ? 2.707 -22.156 -18.203 1 90 113 TYR A C 1
ATOM 864 O O . TYR A 1 113 ? 3.918 -22.062 -18.422 1 90 113 TYR A O 1
ATOM 872 N N . ALA A 1 114 ? 2.012 -23.172 -18.594 1 89.56 114 ALA A N 1
ATOM 873 C CA . ALA A 1 114 ? 2.633 -24.203 -19.406 1 89.56 114 ALA A CA 1
ATOM 874 C C . ALA A 1 114 ? 3.17 -23.641 -20.719 1 89.56 114 ALA A C 1
ATOM 876 O O . ALA A 1 114 ? 4.301 -23.922 -21.109 1 89.56 114 ALA A O 1
ATOM 877 N N . ARG A 1 115 ? 2.375 -22.828 -21.297 1 93.62 115 ARG A N 1
ATOM 878 C CA . ARG A 1 115 ? 2.797 -22.188 -22.547 1 93.62 115 ARG A CA 1
ATOM 879 C C . ARG A 1 115 ? 3.977 -21.25 -22.297 1 93.62 115 ARG A C 1
ATOM 881 O O . ARG A 1 115 ? 4.91 -21.203 -23.094 1 93.62 115 ARG A O 1
ATOM 888 N N . TRP A 1 116 ? 3.934 -20.5 -21.25 1 94.81 116 TRP A N 1
ATOM 889 C CA . TRP A 1 116 ? 5.016 -19.594 -20.875 1 94.81 116 TRP A CA 1
ATOM 890 C C . TRP A 1 116 ? 6.336 -20.344 -20.75 1 94.81 116 TRP A C 1
ATOM 892 O O . TRP A 1 116 ? 7.379 -19.859 -21.203 1 94.81 116 TRP A O 1
ATOM 902 N N . ARG A 1 117 ? 6.289 -21.5 -20.188 1 91.94 117 ARG A N 1
ATOM 903 C CA . ARG A 1 117 ? 7.488 -22.297 -19.969 1 91.94 117 ARG A CA 1
ATOM 904 C C . ARG A 1 117 ? 8.07 -22.797 -21.281 1 91.94 117 ARG A C 1
ATOM 906 O O . ARG A 1 117 ? 9.289 -22.812 -21.469 1 91.94 117 ARG A O 1
ATOM 913 N N . GLU A 1 118 ? 7.234 -23.141 -22.109 1 91.69 118 GLU A N 1
ATOM 914 C CA . GLU A 1 118 ? 7.648 -23.734 -23.375 1 91.69 118 GLU A CA 1
ATOM 915 C C . GLU A 1 118 ? 8.141 -22.672 -24.344 1 91.69 118 GLU A C 1
ATOM 917 O O . GLU A 1 118 ? 9.203 -22.812 -24.953 1 91.69 118 GLU A O 1
ATOM 922 N N . GLU A 1 119 ? 7.414 -21.594 -24.453 1 94.12 119 GLU A N 1
ATOM 923 C CA . GLU A 1 119 ? 7.664 -20.609 -25.516 1 94.12 119 GLU A CA 1
ATOM 924 C C . GLU A 1 119 ? 8.539 -19.469 -25 1 94.12 119 GLU A C 1
ATOM 926 O O . GLU A 1 119 ? 9.18 -18.781 -25.797 1 94.12 119 GLU A O 1
ATOM 931 N N . GLY A 1 120 ? 8.531 -19.312 -23.75 1 96.81 120 GLY A N 1
ATOM 932 C CA . GLY A 1 120 ? 9.102 -18.094 -23.203 1 96.81 120 GLY A CA 1
ATOM 933 C C . GLY A 1 120 ? 8.156 -16.906 -23.266 1 96.81 120 GLY A C 1
ATOM 934 O O . GLY A 1 120 ? 7.191 -16.922 -24.047 1 96.81 120 GLY A O 1
ATOM 935 N N . ILE A 1 121 ? 8.461 -15.922 -22.469 1 98.12 121 ILE A N 1
ATOM 936 C CA . ILE A 1 121 ? 7.52 -14.812 -22.375 1 98.12 121 ILE A CA 1
ATOM 937 C C . ILE A 1 121 ? 8.172 -13.531 -22.891 1 98.12 121 ILE A C 1
ATOM 939 O O . ILE A 1 121 ? 9.398 -13.477 -23.062 1 98.12 121 ILE A O 1
ATOM 943 N N . THR A 1 122 ? 7.367 -12.547 -23.125 1 98.5 122 THR A N 1
ATOM 944 C CA . THR A 1 122 ? 7.82 -11.211 -23.5 1 98.5 122 THR A CA 1
ATOM 945 C C . THR A 1 122 ? 7.578 -10.211 -22.375 1 98.5 122 THR A C 1
ATOM 947 O O . THR A 1 122 ? 6.605 -10.336 -21.625 1 98.5 122 THR A O 1
ATOM 950 N N . LEU A 1 123 ? 8.492 -9.258 -22.281 1 98.62 123 LEU A N 1
ATOM 951 C CA . LEU A 1 123 ? 8.383 -8.211 -21.266 1 98.62 123 LEU A CA 1
ATOM 952 C C . LEU A 1 123 ? 8.141 -6.855 -21.906 1 98.62 123 LEU A C 1
ATOM 954 O O . LEU A 1 123 ? 8.57 -6.613 -23.047 1 98.62 123 LEU A O 1
ATOM 958 N N . THR A 1 124 ? 7.488 -6.016 -21.219 1 98.62 124 THR A N 1
ATOM 959 C CA . THR A 1 124 ? 7.441 -4.578 -21.469 1 98.62 124 THR A CA 1
ATOM 960 C C . THR A 1 124 ? 7.789 -3.797 -20.203 1 98.62 124 THR A C 1
ATOM 962 O O . THR A 1 124 ? 7.543 -4.266 -19.094 1 98.62 124 THR A O 1
ATOM 965 N N . GLN A 1 125 ? 8.422 -2.703 -20.391 1 98.31 125 GLN A N 1
ATOM 966 C CA . GLN A 1 125 ? 8.781 -1.903 -19.219 1 98.31 125 GLN A CA 1
ATOM 967 C C . GLN A 1 125 ? 7.555 -1.199 -18.641 1 98.31 125 GLN A C 1
ATOM 969 O O . GLN A 1 125 ? 6.809 -0.541 -19.375 1 98.31 125 GLN A O 1
ATOM 974 N N . SER A 1 126 ? 7.355 -1.336 -17.391 1 98.69 126 SER A N 1
ATOM 975 C CA . SER A 1 126 ? 6.246 -0.662 -16.734 1 98.69 126 SER A CA 1
ATOM 976 C C . SER A 1 126 ? 6.523 0.828 -16.562 1 98.69 126 SER A C 1
ATOM 978 O O . SER A 1 126 ? 7.617 1.218 -16.156 1 98.69 126 SER A O 1
ATOM 980 N N . PRO A 1 127 ? 5.555 1.71 -16.828 1 98.38 127 PRO A N 1
ATOM 981 C CA . PRO A 1 127 ? 5.727 3.121 -16.469 1 98.38 127 PRO A CA 1
ATOM 982 C C . PRO A 1 127 ? 5.594 3.371 -14.977 1 98.38 127 PRO A C 1
ATOM 984 O O . PRO A 1 127 ? 6.027 4.414 -14.477 1 98.38 127 PRO A O 1
ATOM 987 N N . VAL A 1 128 ? 4.93 2.506 -14.234 1 98.56 128 VAL A N 1
ATOM 988 C CA . VAL A 1 128 ? 4.727 2.619 -12.797 1 98.56 128 VAL A CA 1
ATOM 989 C C . VAL A 1 128 ? 5.906 1.985 -12.055 1 98.56 128 VAL A C 1
ATOM 991 O O . VAL A 1 128 ? 6.18 0.794 -12.219 1 98.56 128 VAL A O 1
ATOM 994 N N . PRO A 1 129 ? 6.605 2.699 -11.273 1 98.5 129 PRO A N 1
ATOM 995 C CA . PRO A 1 129 ? 7.699 2.127 -10.477 1 98.5 129 PRO A CA 1
ATOM 996 C C . PRO A 1 129 ? 7.234 1.603 -9.125 1 98.5 129 PRO A C 1
ATOM 998 O O . PRO A 1 129 ? 6.07 1.787 -8.75 1 98.5 129 PRO A O 1
ATOM 1001 N N . LEU A 1 130 ? 8.141 0.928 -8.461 1 98.75 130 LEU A N 1
ATOM 1002 C CA . LEU A 1 130 ? 7.945 0.595 -7.055 1 98.75 130 LEU A CA 1
ATOM 1003 C C . LEU A 1 130 ? 8.562 1.657 -6.152 1 98.75 130 LEU A C 1
ATOM 1005 O O . LEU A 1 130 ? 9.656 2.152 -6.434 1 98.75 130 LEU A O 1
ATOM 1009 N N . GLY A 1 131 ? 7.801 1.981 -5.145 1 98.31 131 GLY A N 1
ATOM 1010 C CA . GLY A 1 131 ? 8.375 2.861 -4.141 1 98.31 131 GLY A CA 1
ATOM 1011 C C . GLY A 1 131 ? 9.453 2.193 -3.309 1 98.31 131 GLY A C 1
ATOM 1012 O O . GLY A 1 131 ? 9.359 1.006 -2.992 1 98.31 131 GLY A O 1
ATOM 1013 N N . ARG A 1 132 ? 10.438 2.994 -2.885 1 97.75 132 ARG A N 1
ATOM 1014 C CA . ARG A 1 132 ? 11.547 2.502 -2.066 1 97.75 132 ARG A CA 1
ATOM 1015 C C . ARG A 1 132 ? 11.258 2.697 -0.582 1 97.75 132 ARG A C 1
ATOM 1017 O O . ARG A 1 132 ? 11.055 3.824 -0.125 1 97.75 132 ARG A O 1
ATOM 1024 N N . ASN A 1 133 ? 11.289 1.652 0.151 1 97.75 133 ASN A N 1
ATOM 1025 C CA . ASN A 1 133 ? 11.148 1.672 1.604 1 97.75 133 ASN A CA 1
ATOM 1026 C C . ASN A 1 133 ? 11.781 0.437 2.244 1 97.75 133 ASN A C 1
ATOM 1028 O O . ASN A 1 133 ? 11.203 -0.651 2.199 1 97.75 133 ASN A O 1
ATOM 1032 N N . PRO A 1 134 ? 12.891 0.573 2.881 1 96.94 134 PRO A N 1
ATOM 1033 C CA . PRO A 1 134 ? 13.594 -0.587 3.432 1 96.94 134 PRO A CA 1
ATOM 1034 C C . PRO A 1 134 ? 12.789 -1.309 4.512 1 96.94 134 PRO A C 1
ATOM 1036 O O . PRO A 1 134 ? 13.07 -2.469 4.82 1 96.94 134 PRO A O 1
ATOM 1039 N N . TRP A 1 135 ? 11.797 -0.67 5.125 1 97.88 135 TRP A N 1
ATOM 1040 C CA . TRP A 1 135 ? 10.992 -1.291 6.168 1 97.88 135 TRP A CA 1
ATOM 1041 C C . TRP A 1 135 ? 9.992 -2.273 5.57 1 97.88 135 TRP A C 1
ATOM 1043 O O . TRP A 1 135 ? 9.445 -3.125 6.281 1 97.88 135 TRP A O 1
ATOM 1053 N N . LEU A 1 136 ? 9.727 -2.125 4.289 1 98.56 136 LEU A N 1
ATOM 1054 C CA . LEU A 1 136 ? 8.703 -2.961 3.672 1 98.56 136 LEU A CA 1
ATOM 1055 C C . LEU A 1 136 ? 9.281 -3.779 2.525 1 98.56 136 LEU A C 1
ATOM 1057 O O . LEU A 1 136 ? 8.656 -4.73 2.055 1 98.56 136 LEU A O 1
ATOM 1061 N N . ALA A 1 137 ? 10.523 -3.41 2.096 1 98.56 137 ALA A N 1
ATOM 1062 C CA . ALA A 1 137 ? 11.172 -4.086 0.976 1 98.56 137 ALA A CA 1
ATOM 1063 C C . ALA A 1 137 ? 11.367 -5.57 1.272 1 98.56 137 ALA A C 1
ATOM 1065 O O . ALA A 1 137 ? 11.719 -5.945 2.395 1 98.56 137 ALA A O 1
ATOM 1066 N N . GLY A 1 138 ? 11.117 -6.387 0.268 1 98.75 138 GLY A N 1
ATOM 1067 C CA . GLY A 1 138 ? 11.305 -7.824 0.402 1 98.75 138 GLY A CA 1
ATOM 1068 C C . GLY A 1 138 ? 10.086 -8.539 0.939 1 98.75 138 GLY A C 1
ATOM 1069 O O . GLY A 1 138 ? 9.984 -9.766 0.846 1 98.75 138 GLY A O 1
ATOM 1070 N N . LEU A 1 139 ? 9.156 -7.793 1.498 1 98.88 139 LEU A N 1
ATOM 1071 C CA . LEU A 1 139 ? 8 -8.391 2.156 1 98.88 139 LEU A CA 1
ATOM 1072 C C . LEU A 1 139 ? 6.82 -8.492 1.197 1 98.88 139 LEU A C 1
ATOM 1074 O O . LEU A 1 139 ? 6.574 -7.582 0.409 1 98.88 139 LEU A O 1
ATOM 1078 N N . LYS A 1 140 ? 6.133 -9.609 1.222 1 98.88 140 LYS A N 1
ATOM 1079 C CA . LYS A 1 140 ? 4.887 -9.75 0.478 1 98.88 140 LYS A CA 1
ATOM 1080 C C . LYS A 1 140 ? 3.684 -9.367 1.339 1 98.88 140 LYS A C 1
ATOM 1082 O O . LYS A 1 140 ? 2.982 -10.242 1.855 1 98.88 140 LYS A O 1
ATOM 1087 N N . HIS A 1 141 ? 3.453 -8.055 1.43 1 98.88 141 HIS A N 1
ATOM 1088 C CA . HIS A 1 141 ? 2.381 -7.484 2.236 1 98.88 141 HIS A CA 1
ATOM 1089 C C . HIS A 1 141 ? 1.192 -7.086 1.369 1 98.88 141 HIS A C 1
ATOM 1091 O O . HIS A 1 141 ? 1.218 -7.27 0.151 1 98.88 141 HIS A O 1
ATOM 1097 N N . LEU A 1 142 ? 0.161 -6.484 1.978 1 98.88 142 LEU A N 1
ATOM 1098 C CA . LEU A 1 142 ? -1.123 -6.293 1.312 1 98.88 142 LEU A CA 1
ATOM 1099 C C . LEU A 1 142 ? -1.188 -4.926 0.642 1 98.88 142 LEU A C 1
ATOM 1101 O O . LEU A 1 142 ? -2.195 -4.582 0.018 1 98.88 142 LEU A O 1
ATOM 1105 N N . ASN A 1 143 ? -0.205 -4.059 0.797 1 98.81 143 ASN A N 1
ATOM 1106 C CA . ASN A 1 143 ? -0.159 -2.824 0.02 1 98.81 143 ASN A CA 1
ATOM 1107 C C . ASN A 1 143 ? 0.31 -3.08 -1.409 1 98.81 143 ASN A C 1
ATOM 1109 O O . ASN A 1 143 ? 1.509 -3.037 -1.69 1 98.81 143 ASN A O 1
ATOM 1113 N N . ARG A 1 144 ? -0.693 -3.264 -2.316 1 98.88 144 ARG A N 1
ATOM 1114 C CA . ARG A 1 144 ? -0.338 -3.734 -3.65 1 98.88 144 ARG A CA 1
ATOM 1115 C C . ARG A 1 144 ? -0.907 -2.814 -4.727 1 98.88 144 ARG A C 1
ATOM 1117 O O . ARG A 1 144 ? -1.084 -3.227 -5.875 1 98.88 144 ARG A O 1
ATOM 1124 N N . LEU A 1 145 ? -1.229 -1.583 -4.406 1 98.88 145 LEU A N 1
ATOM 1125 C CA . LEU A 1 145 ? -1.753 -0.673 -5.418 1 98.88 145 LEU A CA 1
ATOM 1126 C C . LEU A 1 145 ? -0.769 -0.519 -6.574 1 98.88 145 LEU A C 1
ATOM 1128 O O . LEU A 1 145 ? -1.176 -0.403 -7.73 1 98.88 145 LEU A O 1
ATOM 1132 N N . GLU A 1 146 ? 0.558 -0.523 -6.27 1 98.81 146 GLU A N 1
ATOM 1133 C CA . GLU A 1 146 ? 1.551 -0.429 -7.336 1 98.81 146 GLU A CA 1
ATOM 1134 C C . GLU A 1 146 ? 1.44 -1.607 -8.297 1 98.81 146 GLU A C 1
ATOM 1136 O O . GLU A 1 146 ? 1.44 -1.421 -9.516 1 98.81 146 GLU A O 1
ATOM 1141 N N . GLN A 1 147 ? 1.288 -2.812 -7.762 1 98.81 147 GLN A N 1
ATOM 1142 C CA . GLN A 1 147 ? 1.158 -4 -8.594 1 98.81 147 GLN A CA 1
ATOM 1143 C C . GLN A 1 147 ? -0.129 -3.957 -9.414 1 98.81 147 GLN A C 1
ATOM 1145 O O . GLN A 1 147 ? -0.15 -4.383 -10.57 1 98.81 147 GLN A O 1
ATOM 1150 N N . VAL A 1 148 ? -1.19 -3.461 -8.766 1 98.75 148 VAL A N 1
ATOM 1151 C CA . VAL A 1 148 ? -2.465 -3.338 -9.469 1 98.75 148 VAL A CA 1
ATOM 1152 C C . VAL A 1 148 ? -2.318 -2.371 -10.641 1 98.75 148 VAL A C 1
ATOM 1154 O O . VAL A 1 148 ? -2.771 -2.662 -11.75 1 98.75 148 VAL A O 1
ATOM 1157 N N . LEU A 1 149 ? -1.669 -1.245 -10.445 1 98.75 149 LEU A N 1
ATOM 1158 C CA . LEU A 1 149 ? -1.453 -0.264 -11.5 1 98.75 149 LEU A CA 1
ATOM 1159 C C . LEU A 1 149 ? -0.521 -0.816 -12.578 1 98.75 149 LEU A C 1
ATOM 1161 O O . LEU A 1 149 ? -0.752 -0.615 -13.773 1 98.75 149 LEU A O 1
ATOM 1165 N N . ILE A 1 150 ? 0.543 -1.502 -12.18 1 98.88 150 ILE A N 1
ATOM 1166 C CA . ILE A 1 150 ? 1.472 -2.131 -13.109 1 98.88 150 ILE A CA 1
ATOM 1167 C C . ILE A 1 150 ? 0.719 -3.111 -14.008 1 98.88 150 ILE A C 1
ATOM 1169 O O . ILE A 1 150 ? 0.877 -3.09 -15.227 1 98.88 150 ILE A O 1
ATOM 1173 N N . ARG A 1 151 ? -0.106 -3.932 -13.398 1 98.69 151 ARG A N 1
ATOM 1174 C CA . ARG A 1 151 ? -0.885 -4.91 -14.148 1 98.69 151 ARG A CA 1
ATOM 1175 C C . ARG A 1 151 ? -1.848 -4.227 -15.109 1 98.69 151 ARG A C 1
ATOM 1177 O O . ARG A 1 151 ? -1.994 -4.648 -16.25 1 98.69 151 ARG A O 1
ATOM 1184 N N . SER A 1 152 ? -2.482 -3.188 -14.625 1 97.69 152 SER A N 1
ATOM 1185 C CA . SER A 1 152 ? -3.414 -2.449 -15.469 1 97.69 152 SER A CA 1
ATOM 1186 C C . SER A 1 152 ? -2.723 -1.922 -16.719 1 97.69 152 SER A C 1
ATOM 1188 O O . SER A 1 152 ? -3.266 -2.02 -17.828 1 97.69 152 SER A O 1
ATOM 1190 N N . HIS A 1 153 ? -1.539 -1.387 -16.625 1 98 153 HIS A N 1
ATOM 1191 C CA . HIS A 1 153 ? -0.78 -0.895 -17.766 1 98 153 HIS A CA 1
ATOM 1192 C C . HIS A 1 153 ? -0.331 -2.043 -18.656 1 98 153 HIS A C 1
ATOM 1194 O O . HIS A 1 153 ? -0.395 -1.938 -19.891 1 98 153 HIS A O 1
ATOM 1200 N N . LEU A 1 154 ? 0.092 -3.098 -18.047 1 98.31 154 LEU A N 1
ATOM 1201 C CA . LEU A 1 154 ? 0.537 -4.273 -18.781 1 98.31 154 LEU A CA 1
ATOM 1202 C C . LEU A 1 154 ? -0.574 -4.797 -19.688 1 98.31 154 LEU A C 1
ATOM 1204 O O . LEU A 1 154 ? -0.321 -5.168 -20.844 1 98.31 154 LEU A O 1
ATOM 1208 N N . GLU A 1 155 ? -1.756 -4.762 -19.156 1 97.5 155 GLU A N 1
ATOM 1209 C CA . GLU A 1 155 ? -2.904 -5.32 -19.875 1 97.5 155 GLU A CA 1
ATOM 1210 C C . GLU A 1 155 ? -3.275 -4.465 -21.078 1 97.5 155 GLU A C 1
ATOM 1212 O O . GLU A 1 155 ? -4.07 -4.883 -21.922 1 97.5 155 GLU A O 1
ATOM 1217 N N . GLN A 1 156 ? -2.662 -3.295 -21.188 1 97.25 156 GLN A N 1
ATOM 1218 C CA . GLN A 1 156 ? -2.854 -2.457 -22.375 1 97.25 156 GLN A CA 1
ATOM 1219 C C . GLN A 1 156 ? -1.8 -2.754 -23.438 1 97.25 156 GLN A C 1
ATOM 1221 O O . GLN A 1 156 ? -1.754 -2.09 -24.469 1 97.25 156 GLN A O 1
ATOM 1226 N N . THR A 1 157 ? -0.948 -3.744 -23.203 1 97.69 157 THR A N 1
ATOM 1227 C CA . THR A 1 157 ? 0.104 -4.145 -24.141 1 97.69 157 THR A CA 1
ATOM 1228 C C . THR A 1 157 ? -0.064 -5.605 -24.547 1 97.69 157 THR A C 1
ATOM 1230 O O . THR A 1 157 ? -0.953 -6.297 -24.047 1 97.69 157 THR A O 1
ATOM 1233 N N . ASP A 1 158 ? 0.825 -6.094 -25.406 1 96.94 158 ASP A N 1
ATOM 1234 C CA . ASP A 1 158 ? 0.798 -7.484 -25.859 1 96.94 158 ASP A CA 1
ATOM 1235 C C . ASP A 1 158 ? 1.816 -8.328 -25.078 1 96.94 158 ASP A C 1
ATOM 1237 O O . ASP A 1 158 ? 1.97 -9.523 -25.359 1 96.94 158 ASP A O 1
ATOM 1241 N N . ALA A 1 159 ? 2.477 -7.668 -24.172 1 98.12 159 ALA A N 1
ATOM 1242 C CA . ALA A 1 159 ? 3.504 -8.398 -23.422 1 98.12 159 ALA A CA 1
ATOM 1243 C C . ALA A 1 159 ? 2.881 -9.312 -22.375 1 98.12 159 ALA A C 1
ATOM 1245 O O . ALA A 1 159 ? 1.759 -9.078 -21.922 1 98.12 159 ALA A O 1
ATOM 1246 N N . ASP A 1 160 ? 3.6 -10.297 -22 1 97.69 160 ASP A N 1
ATOM 1247 C CA . ASP A 1 160 ? 3.123 -11.289 -21.031 1 97.69 160 ASP A CA 1
ATOM 1248 C C . ASP A 1 160 ? 3.34 -10.805 -19.609 1 97.69 160 ASP A C 1
ATOM 1250 O O . ASP A 1 160 ? 2.588 -11.172 -18.703 1 97.69 160 ASP A O 1
ATOM 1254 N N . GLU A 1 161 ? 4.398 -10.07 -19.391 1 98.12 161 GLU A N 1
ATOM 1255 C CA . GLU A 1 161 ? 4.785 -9.594 -18.062 1 98.12 161 GLU A CA 1
ATOM 1256 C C . GLU A 1 161 ? 5.461 -8.227 -18.156 1 98.12 161 GLU A C 1
ATOM 1258 O O . GLU A 1 161 ? 5.816 -7.77 -19.234 1 98.12 161 GLU A O 1
ATOM 1263 N N . ALA A 1 162 ? 5.574 -7.57 -17.016 1 98.81 162 ALA A N 1
ATOM 1264 C CA . ALA A 1 162 ? 6.16 -6.234 -16.969 1 98.81 162 ALA A CA 1
ATOM 1265 C C . ALA A 1 162 ? 7.535 -6.266 -16.312 1 98.81 162 ALA A C 1
ATOM 1267 O O . ALA A 1 162 ? 7.738 -6.969 -15.312 1 98.81 162 ALA A O 1
ATOM 1268 N N . LEU A 1 163 ? 8.5 -5.59 -16.891 1 98.88 163 LEU A N 1
ATOM 1269 C CA . LEU A 1 163 ? 9.75 -5.238 -16.234 1 98.88 163 LEU A CA 1
ATOM 1270 C C . LEU A 1 163 ? 9.57 -4.004 -15.359 1 98.88 163 LEU A C 1
ATOM 1272 O O . LEU A 1 163 ? 9.211 -2.934 -15.852 1 98.88 163 LEU A O 1
ATOM 1276 N N . VAL A 1 164 ? 9.883 -4.102 -14.117 1 98.94 164 VAL A N 1
ATOM 1277 C CA . VAL A 1 164 ? 9.531 -3.039 -13.18 1 98.94 164 VAL A CA 1
ATOM 1278 C C . VAL A 1 164 ? 10.789 -2.506 -12.5 1 98.94 164 VAL A C 1
ATOM 1280 O O . VAL A 1 164 ? 11.617 -3.283 -12.008 1 98.94 164 VAL A O 1
ATOM 1283 N N . LEU A 1 165 ? 10.961 -1.259 -12.516 1 98.81 165 LEU A N 1
ATOM 1284 C CA . LEU A 1 165 ? 12.023 -0.549 -11.812 1 98.81 165 LEU A CA 1
ATOM 1285 C C . LEU A 1 165 ? 11.5 0.072 -10.523 1 98.81 165 LEU A C 1
ATOM 1287 O O . LEU A 1 165 ? 10.289 0.172 -10.328 1 98.81 165 LEU A O 1
ATOM 1291 N N . ASP A 1 166 ? 12.383 0.386 -9.617 1 98.38 166 ASP A N 1
ATOM 1292 C CA . ASP A 1 166 ? 11.938 1.202 -8.492 1 98.38 166 ASP A CA 1
ATOM 1293 C C . ASP A 1 166 ? 11.977 2.688 -8.844 1 98.38 166 ASP A C 1
ATOM 1295 O O . ASP A 1 166 ? 12.297 3.057 -9.977 1 98.38 166 ASP A O 1
ATOM 1299 N N . SER A 1 167 ? 11.633 3.521 -7.93 1 97.25 167 SER A N 1
ATOM 1300 C CA . SER A 1 167 ? 11.445 4.945 -8.188 1 97.25 167 SER A CA 1
ATOM 1301 C C . SER A 1 167 ? 12.766 5.629 -8.508 1 97.25 167 SER A C 1
ATOM 1303 O O . SER A 1 167 ? 12.781 6.762 -9 1 97.25 167 SER A O 1
ATOM 1305 N N . ASP A 1 168 ? 13.898 4.996 -8.219 1 96.88 168 ASP A N 1
ATOM 1306 C CA . ASP A 1 168 ? 15.203 5.551 -8.562 1 96.88 168 ASP A CA 1
ATOM 1307 C C . ASP A 1 168 ? 15.703 4.992 -9.898 1 96.88 168 ASP A C 1
ATOM 1309 O O . ASP A 1 168 ? 16.781 5.352 -10.359 1 96.88 168 ASP A O 1
ATOM 1313 N N . GLY A 1 169 ? 14.945 4.078 -10.469 1 97.88 169 GLY A N 1
ATOM 1314 C CA . GLY A 1 169 ? 15.266 3.594 -11.805 1 97.88 169 GLY A CA 1
ATOM 1315 C C . GLY A 1 169 ? 16.078 2.311 -11.789 1 97.88 169 GLY A C 1
ATOM 1316 O O . GLY A 1 169 ? 16.641 1.918 -12.812 1 97.88 169 GLY A O 1
ATOM 1317 N N . TRP A 1 170 ? 16.125 1.623 -10.68 1 98.38 170 TRP A N 1
ATOM 1318 C CA . TRP A 1 170 ? 16.875 0.367 -10.586 1 98.38 170 TRP A CA 1
ATOM 1319 C C . TRP A 1 170 ? 15.969 -0.819 -10.922 1 98.38 170 TRP A C 1
ATOM 1321 O O . TRP A 1 170 ? 14.805 -0.86 -10.508 1 98.38 170 TRP A O 1
ATOM 1331 N N . LEU A 1 171 ? 16.516 -1.804 -11.602 1 98.69 171 LEU A N 1
ATOM 1332 C CA . LEU A 1 171 ? 15.836 -3.066 -11.852 1 98.69 171 LEU A CA 1
ATOM 1333 C C . LEU A 1 171 ? 15.422 -3.727 -10.539 1 98.69 171 LEU A C 1
ATOM 1335 O O . LEU A 1 171 ? 16.234 -3.844 -9.617 1 98.69 171 LEU A O 1
ATOM 1339 N N . THR A 1 172 ? 14.172 -4.156 -10.516 1 98.81 172 THR A N 1
ATOM 1340 C CA . THR A 1 172 ? 13.727 -4.695 -9.242 1 98.81 172 THR A CA 1
ATOM 1341 C C . THR A 1 172 ? 13.062 -6.059 -9.43 1 98.81 172 THR A C 1
ATOM 1343 O O . THR A 1 172 ? 13.469 -7.047 -8.82 1 98.81 172 THR A O 1
ATOM 1346 N N . GLU A 1 173 ? 12.062 -6.117 -10.242 1 98.88 173 GLU A N 1
ATOM 1347 C CA . GLU A 1 173 ? 11.297 -7.34 -10.469 1 98.88 173 GLU A CA 1
ATOM 1348 C C . GLU A 1 173 ? 10.32 -7.18 -11.625 1 98.88 173 GLU A C 1
ATOM 1350 O O . GLU A 1 173 ? 10.547 -6.363 -12.523 1 98.88 173 GLU A O 1
ATOM 1355 N N . CYS A 1 174 ? 9.383 -8.094 -11.773 1 98.75 174 CYS A N 1
ATOM 1356 C CA . CYS A 1 174 ? 8.258 -7.992 -12.703 1 98.75 174 CYS A CA 1
ATOM 1357 C C . CYS A 1 174 ? 6.977 -7.617 -11.969 1 98.75 174 CYS A C 1
ATOM 1359 O O . CYS A 1 174 ? 7.023 -7.09 -10.859 1 98.75 174 CYS A O 1
ATOM 1361 N N . CYS A 1 175 ? 5.836 -7.707 -12.633 1 98.62 175 CYS A N 1
ATOM 1362 C CA . CYS A 1 175 ? 4.562 -7.445 -11.969 1 98.62 175 CYS A CA 1
ATOM 1363 C C . CYS A 1 175 ? 4.305 -8.453 -10.859 1 98.62 175 CYS A C 1
ATOM 1365 O O . CYS A 1 175 ? 3.895 -8.078 -9.758 1 98.62 175 CYS A O 1
ATOM 1367 N N . ALA A 1 176 ? 4.598 -9.695 -11.125 1 98.06 176 ALA A N 1
ATOM 1368 C CA . ALA A 1 176 ? 4.281 -10.734 -10.156 1 98.06 176 ALA A CA 1
ATOM 1369 C C . ALA A 1 176 ? 5.383 -11.789 -10.102 1 98.06 176 ALA A C 1
ATOM 1371 O O . ALA A 1 176 ? 5.117 -12.961 -9.828 1 98.06 176 ALA A O 1
ATOM 1372 N N . ALA A 1 177 ? 6.621 -11.438 -10.422 1 98.56 177 ALA A N 1
ATOM 1373 C CA . ALA A 1 177 ? 7.727 -12.391 -10.461 1 98.56 177 ALA A CA 1
ATOM 1374 C C . ALA A 1 177 ? 9.055 -11.711 -10.141 1 98.56 177 ALA A C 1
ATOM 1376 O O . ALA A 1 177 ? 9.156 -10.484 -10.203 1 98.56 177 ALA A O 1
ATOM 1377 N N . ASN A 1 178 ? 10.016 -12.531 -9.789 1 98.88 178 ASN A N 1
ATOM 1378 C CA . ASN A 1 178 ? 11.391 -12.062 -9.672 1 98.88 178 ASN A CA 1
ATOM 1379 C C . ASN A 1 178 ? 12.164 -12.242 -10.969 1 98.88 178 ASN A C 1
ATOM 1381 O O . ASN A 1 178 ? 11.727 -12.977 -11.859 1 98.88 178 ASN A O 1
ATOM 1385 N N . LEU A 1 179 ? 13.266 -11.578 -11.031 1 98.81 179 LEU A N 1
ATOM 1386 C CA . LEU A 1 179 ? 14.039 -11.477 -12.266 1 98.81 179 LEU A CA 1
ATOM 1387 C C . LEU A 1 179 ? 15.453 -12.008 -12.062 1 98.81 179 LEU A C 1
ATOM 1389 O O . LEU A 1 179 ? 16.094 -11.727 -11.047 1 98.81 179 LEU A O 1
ATOM 1393 N N . PHE A 1 180 ? 15.953 -12.789 -13.039 1 98.88 180 PHE A N 1
ATOM 1394 C CA . PHE A 1 180 ? 17.344 -13.203 -13.156 1 98.88 180 PHE A CA 1
ATOM 1395 C C . PHE A 1 180 ? 17.859 -12.961 -14.57 1 98.88 180 PHE A C 1
ATOM 1397 O O . PHE A 1 180 ? 17.094 -13.016 -15.539 1 98.88 180 PHE A O 1
ATOM 1404 N N . TRP A 1 181 ? 19.109 -12.703 -14.664 1 98.88 181 TRP A N 1
ATOM 1405 C CA . TRP A 1 181 ? 19.75 -12.734 -15.977 1 98.88 181 TRP A CA 1
ATOM 1406 C C . TRP A 1 181 ? 21.172 -13.281 -15.883 1 98.88 181 TRP A C 1
ATOM 1408 O O . TRP A 1 181 ? 21.797 -13.234 -14.82 1 98.88 181 TRP A O 1
ATOM 1418 N N . ARG A 1 182 ? 21.609 -13.852 -16.984 1 98.81 182 ARG A N 1
ATOM 1419 C CA . ARG A 1 182 ? 22.906 -14.531 -17.047 1 98.81 182 ARG A CA 1
ATOM 1420 C C . ARG A 1 182 ? 23.828 -13.859 -18.062 1 98.81 182 ARG A C 1
ATOM 1422 O O . ARG A 1 182 ? 23.391 -13.477 -19.141 1 98.81 182 ARG A O 1
ATOM 1429 N N . GLN A 1 183 ? 25.062 -13.703 -17.734 1 98.25 183 GLN A N 1
ATOM 1430 C CA . GLN A 1 183 ? 26.188 -13.359 -18.609 1 98.25 183 GLN A CA 1
ATOM 1431 C C . GLN A 1 183 ? 27.359 -14.312 -18.391 1 98.25 183 GLN A C 1
ATOM 1433 O O . GLN A 1 183 ? 28.094 -14.195 -17.422 1 98.25 183 GLN A O 1
ATOM 1438 N N . GLY A 1 184 ? 27.562 -15.172 -19.359 1 97.5 184 GLY A N 1
ATOM 1439 C CA . GLY A 1 184 ? 28.516 -16.234 -19.141 1 97.5 184 GLY A CA 1
ATOM 1440 C C . GLY A 1 184 ? 28.125 -17.172 -18 1 97.5 184 GLY A C 1
ATOM 1441 O O . GLY A 1 184 ? 27.047 -17.75 -18.016 1 97.5 184 GLY A O 1
ATOM 1442 N N . ARG A 1 185 ? 29.016 -17.234 -16.969 1 97.75 185 ARG A N 1
ATOM 1443 C CA . ARG A 1 185 ? 28.734 -18.094 -15.836 1 97.75 185 ARG A CA 1
ATOM 1444 C C . ARG A 1 185 ? 28.203 -17.297 -14.648 1 97.75 185 ARG A C 1
ATOM 1446 O O . ARG A 1 185 ? 27.844 -17.859 -13.617 1 97.75 185 ARG A O 1
ATOM 1453 N N . ASP A 1 186 ? 28.109 -16 -14.875 1 98.44 186 ASP A N 1
ATOM 1454 C CA . ASP A 1 186 ? 27.578 -15.141 -13.828 1 98.44 186 ASP A CA 1
ATOM 1455 C C . ASP A 1 186 ? 26.062 -15.008 -13.945 1 98.44 186 ASP A C 1
ATOM 1457 O O . ASP A 1 186 ? 25.531 -14.789 -15.039 1 98.44 186 ASP A O 1
ATOM 1461 N N . VAL A 1 187 ? 25.375 -15.211 -12.859 1 98.81 187 VAL A N 1
ATOM 1462 C CA . VAL A 1 187 ? 23.938 -15.031 -12.766 1 98.81 187 VAL A CA 1
ATOM 1463 C C . VAL A 1 187 ? 23.625 -13.875 -11.812 1 98.81 187 VAL A C 1
ATOM 1465 O O . VAL A 1 187 ? 24.125 -13.836 -10.695 1 98.81 187 VAL A O 1
ATOM 1468 N N . PHE A 1 188 ? 22.797 -12.945 -12.312 1 98.88 188 PHE A N 1
ATOM 1469 C CA . PHE A 1 188 ? 22.484 -11.75 -11.539 1 98.88 188 PHE A CA 1
ATOM 1470 C C . PHE A 1 188 ? 21 -11.719 -11.188 1 98.88 188 PHE A C 1
ATOM 1472 O O . PHE A 1 188 ? 20.172 -12.234 -11.93 1 98.88 188 PHE A O 1
ATOM 1479 N N . THR A 1 189 ? 20.688 -11.172 -10.094 1 98.88 189 THR A N 1
ATOM 1480 C CA . THR A 1 189 ? 19.328 -10.82 -9.688 1 98.88 189 THR A CA 1
ATOM 1481 C C . THR A 1 189 ? 19.328 -9.523 -8.883 1 98.88 189 THR A C 1
ATOM 1483 O O . THR A 1 189 ? 20.297 -9.203 -8.203 1 98.88 189 THR A O 1
ATOM 1486 N N . PRO A 1 190 ? 18.328 -8.766 -8.953 1 98.88 190 PRO A N 1
ATOM 1487 C CA . PRO A 1 190 ? 18.312 -7.473 -8.266 1 98.88 190 PRO A CA 1
ATOM 1488 C C . PRO A 1 190 ? 18.391 -7.605 -6.746 1 98.88 190 PRO A C 1
ATOM 1490 O O . PRO A 1 190 ? 17.797 -8.516 -6.168 1 98.88 190 PRO A O 1
ATOM 1493 N N . ARG A 1 191 ? 19.156 -6.68 -6.152 1 98.56 191 ARG A N 1
ATOM 1494 C CA . ARG A 1 191 ? 19.016 -6.488 -4.711 1 98.56 191 ARG A CA 1
ATOM 1495 C C . ARG A 1 191 ? 17.625 -5.977 -4.355 1 98.56 191 ARG A C 1
ATOM 1497 O O . ARG A 1 191 ? 17.062 -5.148 -5.07 1 98.56 191 ARG A O 1
ATOM 1504 N N . LEU A 1 192 ? 17.125 -6.453 -3.25 1 98.38 192 LEU A N 1
ATOM 1505 C CA . LEU A 1 192 ? 15.75 -6.094 -2.887 1 98.38 192 LEU A CA 1
ATOM 1506 C C . LEU A 1 192 ? 15.719 -5.375 -1.542 1 98.38 192 LEU A C 1
ATOM 1508 O O . LEU A 1 192 ? 14.727 -5.449 -0.817 1 98.38 192 LEU A O 1
ATOM 1512 N N . ASP A 1 193 ? 16.734 -4.625 -1.163 1 97.75 193 ASP A N 1
ATOM 1513 C CA . ASP A 1 193 ? 16.844 -3.918 0.108 1 97.75 193 ASP A CA 1
ATOM 1514 C C . ASP A 1 193 ? 15.883 -2.736 0.17 1 97.75 193 ASP A C 1
ATOM 1516 O O . ASP A 1 193 ? 15.555 -2.254 1.255 1 97.75 193 ASP A O 1
ATOM 1520 N N . TYR A 1 194 ? 15.438 -2.289 -1.008 1 97.75 194 TYR A N 1
ATOM 1521 C CA . TYR A 1 194 ? 14.672 -1.048 -0.992 1 97.75 194 TYR A CA 1
ATOM 1522 C C . TYR A 1 194 ? 13.297 -1.248 -1.617 1 97.75 194 TYR A C 1
ATOM 1524 O O . TYR A 1 194 ? 12.383 -0.443 -1.402 1 97.75 194 TYR A O 1
ATOM 1532 N N . ALA A 1 195 ? 13.125 -2.24 -2.402 1 98.38 195 ALA A N 1
ATOM 1533 C CA . ALA A 1 195 ? 11.852 -2.502 -3.068 1 98.38 195 ALA A CA 1
ATOM 1534 C C . ALA A 1 195 ? 11.789 -3.941 -3.574 1 98.38 195 ALA A C 1
ATOM 1536 O O . ALA A 1 195 ? 12.812 -4.617 -3.682 1 98.38 195 ALA A O 1
ATOM 1537 N N . GLY A 1 196 ? 10.523 -4.348 -3.855 1 98.69 196 GLY A N 1
ATOM 1538 C CA . GLY A 1 196 ? 10.328 -5.676 -4.406 1 98.69 196 GLY A CA 1
ATOM 1539 C C . GLY A 1 196 ? 9.992 -6.715 -3.355 1 98.69 196 GLY A C 1
ATOM 1540 O O . GLY A 1 196 ? 9.953 -6.41 -2.162 1 98.69 196 GLY A O 1
ATOM 1541 N N . VAL A 1 197 ? 9.727 -7.898 -3.801 1 98.88 197 VAL A N 1
ATOM 1542 C CA . VAL A 1 197 ? 9.406 -9.031 -2.945 1 98.88 197 VAL A CA 1
ATOM 1543 C C . VAL A 1 197 ? 10.516 -10.078 -3.027 1 98.88 197 VAL A C 1
ATOM 1545 O O . VAL A 1 197 ? 10.922 -10.477 -4.121 1 98.88 197 VAL A O 1
ATOM 1548 N N . ASN A 1 198 ? 11.039 -10.438 -1.915 1 98.88 198 ASN A N 1
ATOM 1549 C CA . ASN A 1 198 ? 11.992 -11.555 -1.887 1 98.88 198 ASN A CA 1
ATOM 1550 C C . ASN A 1 198 ? 11.281 -12.898 -2.021 1 98.88 198 ASN A C 1
ATOM 1552 O O . ASN A 1 198 ? 11.094 -13.609 -1.032 1 98.88 198 ASN A O 1
ATOM 1556 N N . GLY A 1 199 ? 10.977 -13.227 -3.279 1 98.69 199 GLY A N 1
ATOM 1557 C CA . GLY A 1 199 ? 10.141 -14.383 -3.576 1 98.69 199 GLY A CA 1
ATOM 1558 C C . GLY A 1 199 ? 10.75 -15.688 -3.098 1 98.69 199 GLY A C 1
ATOM 1559 O O . GLY A 1 199 ? 11.969 -15.852 -3.102 1 98.69 199 GLY A O 1
ATOM 1560 N N . ILE A 1 200 ? 9.906 -16.594 -2.846 1 98.44 200 ILE A N 1
ATOM 1561 C CA . ILE A 1 200 ? 10.312 -17.906 -2.355 1 98.44 200 ILE A CA 1
ATOM 1562 C C . ILE A 1 200 ? 11.086 -18.641 -3.443 1 98.44 200 ILE A C 1
ATOM 1564 O O . ILE A 1 200 ? 12.125 -19.25 -3.174 1 98.44 200 ILE A O 1
ATOM 1568 N N . MET A 1 201 ? 10.602 -18.594 -4.625 1 98.06 201 MET A N 1
ATOM 1569 C CA . MET A 1 201 ? 11.281 -19.266 -5.723 1 98.06 201 MET A CA 1
ATOM 1570 C C . MET A 1 201 ? 12.617 -18.594 -6.027 1 98.06 201 MET A C 1
ATOM 1572 O O . MET A 1 201 ? 13.586 -19.266 -6.395 1 98.06 201 MET A O 1
ATOM 1576 N N . ARG A 1 202 ? 12.68 -17.25 -5.953 1 98.44 202 ARG A N 1
ATOM 1577 C CA . ARG A 1 202 ? 13.961 -16.562 -6.062 1 98.44 202 ARG A CA 1
ATOM 1578 C C . ARG A 1 202 ? 14.969 -17.109 -5.066 1 98.44 202 ARG A C 1
ATOM 1580 O O . ARG A 1 202 ? 16.109 -17.391 -5.43 1 98.44 202 ARG A O 1
ATOM 1587 N N . GLN A 1 203 ? 14.539 -17.219 -3.842 1 98.19 203 GLN A N 1
ATOM 1588 C CA . GLN A 1 203 ? 15.406 -17.734 -2.793 1 98.19 203 GLN A CA 1
ATOM 1589 C C . GLN A 1 203 ? 15.867 -19.156 -3.121 1 98.19 203 GLN A C 1
ATOM 1591 O O . GLN A 1 203 ? 17.031 -19.5 -2.914 1 98.19 203 GLN A O 1
ATOM 1596 N N . ARG A 1 204 ? 14.984 -19.953 -3.592 1 97 204 ARG A N 1
ATOM 1597 C CA . ARG A 1 204 ? 15.32 -21.312 -3.967 1 97 204 ARG A CA 1
ATOM 1598 C C . ARG A 1 204 ? 16.344 -21.328 -5.105 1 97 204 ARG A C 1
ATOM 1600 O O . ARG A 1 204 ? 17.312 -22.094 -5.066 1 97 204 ARG A O 1
ATOM 1607 N N . CYS A 1 205 ? 16.109 -20.516 -6.125 1 97.44 205 CYS A N 1
ATOM 1608 C CA . CYS A 1 205 ? 17.031 -20.438 -7.246 1 97.44 205 CYS A CA 1
ATOM 1609 C C . CYS A 1 205 ? 18.422 -20.047 -6.766 1 97.44 205 CYS A C 1
ATOM 1611 O O . CYS A 1 205 ? 19.422 -20.672 -7.152 1 97.44 205 CYS A O 1
ATOM 1613 N N . ILE A 1 206 ? 18.516 -19.062 -5.938 1 98.12 206 ILE A N 1
ATOM 1614 C CA . ILE A 1 206 ? 19.797 -18.609 -5.41 1 98.12 206 ILE A CA 1
ATOM 1615 C C . ILE A 1 206 ? 20.469 -19.75 -4.66 1 98.12 206 ILE A C 1
ATOM 1617 O O . ILE A 1 206 ? 21.672 -20 -4.848 1 98.12 206 ILE A O 1
ATOM 1621 N N . ALA A 1 207 ? 19.719 -20.453 -3.846 1 96.94 207 ALA A N 1
ATOM 1622 C CA . ALA A 1 207 ? 20.266 -21.547 -3.055 1 96.94 207 ALA A CA 1
ATOM 1623 C C . ALA A 1 207 ? 20.781 -22.672 -3.953 1 96.94 207 ALA A C 1
ATOM 1625 O O . ALA A 1 207 ? 21.797 -23.297 -3.645 1 96.94 207 ALA A O 1
ATOM 1626 N N . GLN A 1 208 ? 20.078 -22.953 -5.055 1 95.94 208 GLN A N 1
ATOM 1627 C CA . GLN A 1 208 ? 20.469 -24.016 -5.973 1 95.94 208 GLN A CA 1
ATOM 1628 C C . GLN A 1 208 ? 21.688 -23.609 -6.797 1 95.94 208 GLN A C 1
ATOM 1630 O O . GLN A 1 208 ? 22.484 -24.453 -7.191 1 95.94 208 GLN A O 1
ATOM 1635 N N . LEU A 1 209 ? 21.859 -22.328 -6.996 1 96.81 209 LEU A N 1
ATOM 1636 C CA . LEU A 1 209 ? 22.969 -21.812 -7.797 1 96.81 209 LEU A CA 1
ATOM 1637 C C . LEU A 1 209 ? 24.25 -21.75 -6.969 1 96.81 209 LEU A C 1
ATOM 1639 O O . LEU A 1 209 ? 25.359 -21.875 -7.516 1 96.81 209 LEU A O 1
ATOM 1643 N N . ALA A 1 210 ? 24.125 -21.656 -5.664 1 93.94 210 ALA A N 1
ATOM 1644 C CA . ALA A 1 210 ? 25.266 -21.469 -4.773 1 93.94 210 ALA A CA 1
ATOM 1645 C C . ALA A 1 210 ? 26.281 -22.594 -4.926 1 93.94 210 ALA A C 1
ATOM 1647 O O . ALA A 1 210 ? 27.469 -22.344 -5.078 1 93.94 210 ALA A O 1
ATOM 1648 N N . PRO A 1 211 ? 25.906 -23.844 -4.934 1 94.25 211 PRO A N 1
ATOM 1649 C CA . PRO A 1 211 ? 26.891 -24.938 -5.055 1 94.25 211 PRO A CA 1
ATOM 1650 C C . PRO A 1 211 ? 27.172 -25.312 -6.504 1 94.25 211 PRO A C 1
ATOM 1652 O O . PRO A 1 211 ? 27.891 -26.281 -6.762 1 94.25 211 PRO A O 1
ATOM 1655 N N . SER A 1 212 ? 26.656 -24.578 -7.438 1 95.62 212 SER A N 1
ATOM 1656 C CA . SER A 1 212 ? 26.797 -24.922 -8.844 1 95.62 212 SER A CA 1
ATOM 1657 C C . SER A 1 212 ? 28 -24.234 -9.477 1 95.62 212 SER A C 1
ATOM 1659 O O . SER A 1 212 ? 28.797 -23.594 -8.773 1 95.62 212 SER A O 1
ATOM 1661 N N . ALA A 1 213 ? 28.094 -24.438 -10.82 1 95.75 213 ALA A N 1
ATOM 1662 C CA . ALA A 1 213 ? 29.188 -23.828 -11.57 1 95.75 213 ALA A CA 1
ATOM 1663 C C . ALA A 1 213 ? 28.906 -22.359 -11.859 1 95.75 213 ALA A C 1
ATOM 1665 O O . ALA A 1 213 ? 29.797 -21.609 -12.266 1 95.75 213 ALA A O 1
ATOM 1666 N N . PHE A 1 214 ? 27.703 -21.938 -11.578 1 97.75 214 PHE A N 1
ATOM 1667 C CA . PHE A 1 214 ? 27.344 -20.547 -11.766 1 97.75 214 PHE A CA 1
ATOM 1668 C C . PHE A 1 214 ? 27.703 -19.719 -10.539 1 97.75 214 PHE A C 1
ATOM 1670 O O . PHE A 1 214 ? 27.734 -20.234 -9.422 1 97.75 214 PHE A O 1
ATOM 1677 N N . ARG A 1 215 ? 28.016 -18.484 -10.82 1 97.88 215 ARG A N 1
ATOM 1678 C CA . ARG A 1 215 ? 28.188 -17.516 -9.742 1 97.88 215 ARG A CA 1
ATOM 1679 C C . ARG A 1 215 ? 26.984 -16.578 -9.656 1 97.88 215 ARG A C 1
ATOM 1681 O O . ARG A 1 215 ? 26.766 -15.758 -10.555 1 97.88 215 ARG A O 1
ATOM 1688 N N . VAL A 1 216 ? 26.234 -16.688 -8.602 1 97.88 216 VAL A N 1
ATOM 1689 C CA . VAL A 1 216 ? 25.031 -15.859 -8.461 1 97.88 216 VAL A CA 1
ATOM 1690 C C . VAL A 1 216 ? 25.359 -14.625 -7.617 1 97.88 216 VAL A C 1
ATOM 1692 O O . VAL A 1 216 ? 25.984 -14.727 -6.566 1 97.88 216 VAL A O 1
ATOM 1695 N N . VAL A 1 217 ? 25 -13.445 -8.094 1 98 217 VAL A N 1
ATOM 1696 C CA . VAL A 1 217 ? 25.297 -12.18 -7.422 1 98 217 VAL A CA 1
ATOM 1697 C C . VAL A 1 217 ? 24.031 -11.32 -7.371 1 98 217 VAL A C 1
ATOM 1699 O O . VAL A 1 217 ? 23.359 -11.133 -8.383 1 98 217 VAL A O 1
ATOM 1702 N N . GLU A 1 218 ? 23.641 -10.859 -6.199 1 98.62 218 GLU A N 1
ATOM 1703 C CA . GLU A 1 218 ? 22.641 -9.82 -6.062 1 98.62 218 GLU A CA 1
ATOM 1704 C C . GLU A 1 218 ? 23.219 -8.445 -6.371 1 98.62 218 GLU A C 1
ATOM 1706 O O . GLU A 1 218 ? 24.234 -8.055 -5.801 1 98.62 218 GLU A O 1
ATOM 1711 N N . VAL A 1 219 ? 22.531 -7.691 -7.238 1 98.69 219 VAL A N 1
ATOM 1712 C CA . VAL A 1 219 ? 23.172 -6.465 -7.707 1 98.69 219 VAL A CA 1
ATOM 1713 C C . VAL A 1 219 ? 22.141 -5.34 -7.77 1 98.69 219 VAL A C 1
ATOM 1715 O O . VAL A 1 219 ? 20.938 -5.594 -7.766 1 98.69 219 VAL A O 1
ATOM 1718 N N . THR A 1 220 ? 22.609 -4.145 -7.707 1 98.62 220 THR A N 1
ATOM 1719 C CA . THR A 1 220 ? 21.875 -2.951 -8.125 1 98.62 220 THR A CA 1
ATOM 1720 C C . THR A 1 220 ? 22.281 -2.539 -9.539 1 98.62 220 THR A C 1
ATOM 1722 O O . THR A 1 220 ? 23.453 -2.234 -9.789 1 98.62 220 THR A O 1
ATOM 1725 N N . ALA A 1 221 ? 21.312 -2.6 -10.477 1 98.62 221 ALA A N 1
ATOM 1726 C CA . ALA A 1 221 ? 21.656 -2.32 -11.867 1 98.62 221 ALA A CA 1
ATOM 1727 C C . ALA A 1 221 ? 20.5 -1.617 -12.578 1 98.62 221 ALA A C 1
ATOM 1729 O O . ALA A 1 221 ? 19.344 -1.687 -12.133 1 98.62 221 ALA A O 1
ATOM 1730 N N . ARG A 1 222 ? 20.844 -0.915 -13.625 1 98.31 222 ARG A N 1
ATOM 1731 C CA . ARG A 1 222 ? 19.844 -0.315 -14.516 1 98.31 222 ARG A CA 1
ATOM 1732 C C . ARG A 1 222 ? 19.391 -1.308 -15.578 1 98.31 222 ARG A C 1
ATOM 1734 O O . ARG A 1 222 ? 20.047 -2.326 -15.805 1 98.31 222 ARG A O 1
ATOM 1741 N N . PRO A 1 223 ? 18.281 -1.055 -16.219 1 98.12 223 PRO A N 1
ATOM 1742 C CA . PRO A 1 223 ? 17.703 -2.037 -17.141 1 98.12 223 PRO A CA 1
ATOM 1743 C C . PRO A 1 223 ? 18.609 -2.318 -18.344 1 98.12 223 PRO A C 1
ATOM 1745 O O . PRO A 1 223 ? 18.531 -3.387 -18.953 1 98.12 223 PRO A O 1
ATOM 1748 N N . GLU A 1 224 ? 19.516 -1.456 -18.703 1 97.25 224 GLU A N 1
ATOM 1749 C CA . GLU A 1 224 ? 20.391 -1.588 -19.859 1 97.25 224 GLU A CA 1
ATOM 1750 C C . GLU A 1 224 ? 21.266 -2.836 -19.766 1 97.25 224 GLU A C 1
ATOM 1752 O O . GLU A 1 224 ? 21.688 -3.379 -20.781 1 97.25 224 GLU A O 1
ATOM 1757 N N . VAL A 1 225 ? 21.484 -3.299 -18.578 1 98.06 225 VAL A N 1
ATOM 1758 C CA . VAL A 1 225 ? 22.328 -4.473 -18.375 1 98.06 225 VAL A CA 1
ATOM 1759 C C . VAL A 1 225 ? 21.703 -5.684 -19.062 1 98.06 225 VAL A C 1
ATOM 1761 O O . VAL A 1 225 ? 22.406 -6.621 -19.453 1 98.06 225 VAL A O 1
ATOM 1764 N N . LEU A 1 226 ? 20.406 -5.691 -19.25 1 98.44 226 LEU A N 1
ATOM 1765 C CA . LEU A 1 226 ? 19.703 -6.82 -19.859 1 98.44 226 LEU A CA 1
ATOM 1766 C C . LEU A 1 226 ? 20.047 -6.941 -21.344 1 98.44 226 LEU A C 1
ATOM 1768 O O . LEU A 1 226 ? 19.938 -8.023 -21.922 1 98.44 226 LEU A O 1
ATOM 1772 N N . ARG A 1 227 ? 20.453 -5.84 -21.953 1 97.19 227 ARG A N 1
ATOM 1773 C CA . ARG A 1 227 ? 20.797 -5.863 -23.359 1 97.19 227 ARG A CA 1
ATOM 1774 C C . ARG A 1 227 ? 22.078 -6.656 -23.594 1 97.19 227 ARG A C 1
ATOM 1776 O O . ARG A 1 227 ? 22.312 -7.168 -24.703 1 97.19 227 ARG A O 1
ATOM 1783 N N . GLU A 1 228 ? 22.859 -6.773 -22.578 1 96.69 228 GLU A N 1
ATOM 1784 C CA . GLU A 1 228 ? 24.125 -7.48 -22.688 1 96.69 228 GLU A CA 1
ATOM 1785 C C . GLU A 1 228 ? 24.016 -8.898 -22.125 1 96.69 228 GLU A C 1
ATOM 1787 O O . GLU A 1 228 ? 24.984 -9.656 -22.141 1 96.69 228 GLU A O 1
ATOM 1792 N N . ALA A 1 229 ? 22.891 -9.273 -21.672 1 98.56 229 ALA A N 1
ATOM 1793 C CA . ALA A 1 229 ? 22.688 -10.586 -21.062 1 98.56 229 ALA A CA 1
ATOM 1794 C C . ALA A 1 229 ? 22.641 -11.688 -22.109 1 98.56 229 ALA A C 1
ATOM 1796 O O . ALA A 1 229 ? 22.219 -11.445 -23.25 1 98.56 229 ALA A O 1
ATOM 1797 N N . ASP A 1 230 ? 23.016 -12.906 -21.703 1 98.69 230 ASP A N 1
ATOM 1798 C CA . ASP A 1 230 ? 22.859 -14.086 -22.562 1 98.69 230 ASP A CA 1
ATOM 1799 C C . ASP A 1 230 ? 21.469 -14.688 -22.422 1 98.69 230 ASP A C 1
ATOM 1801 O O . ASP A 1 230 ? 20.969 -15.336 -23.344 1 98.69 230 ASP A O 1
ATOM 1805 N N . GLU A 1 231 ? 20.953 -14.539 -21.281 1 98.62 231 GLU A N 1
ATOM 1806 C CA . GLU A 1 231 ? 19.688 -15.164 -20.922 1 98.62 231 GLU A CA 1
ATOM 1807 C C . GLU A 1 231 ? 18.984 -14.383 -19.812 1 98.62 231 GLU A C 1
ATOM 1809 O O . GLU A 1 231 ? 19.625 -13.797 -18.938 1 98.62 231 GLU A O 1
ATOM 1814 N N . VAL A 1 232 ? 17.656 -14.32 -19.875 1 98.81 232 VAL A N 1
ATOM 1815 C CA . VAL A 1 232 ? 16.828 -13.719 -18.844 1 98.81 232 VAL A CA 1
ATOM 1816 C C . VAL A 1 232 ? 15.727 -14.695 -18.422 1 98.81 232 VAL A C 1
ATOM 1818 O O . VAL A 1 232 ? 15.117 -15.352 -19.266 1 98.81 232 VAL A O 1
ATOM 1821 N N . LEU A 1 233 ? 15.523 -14.852 -17.125 1 98.38 233 LEU A N 1
ATOM 1822 C CA . LEU A 1 233 ? 14.492 -15.695 -16.531 1 98.38 233 LEU A CA 1
ATOM 1823 C C . LEU A 1 233 ? 13.664 -14.922 -15.516 1 98.38 233 LEU A C 1
ATOM 1825 O O . LEU A 1 233 ? 14.164 -13.992 -14.883 1 98.38 233 LEU A O 1
ATOM 1829 N N . ILE A 1 234 ? 12.438 -15.336 -15.383 1 98.5 234 ILE A N 1
ATOM 1830 C CA . ILE A 1 234 ? 11.633 -14.859 -14.266 1 98.5 234 ILE A CA 1
ATOM 1831 C C . ILE A 1 234 ? 11.086 -16.047 -13.477 1 98.5 234 ILE A C 1
ATOM 1833 O O . ILE A 1 234 ? 11.023 -17.172 -13.992 1 98.5 234 ILE A O 1
ATOM 1837 N N . CYS A 1 235 ? 10.742 -15.781 -12.234 1 97.94 235 CYS A N 1
ATOM 1838 C CA . CYS A 1 235 ? 10.281 -16.906 -11.422 1 97.94 235 CYS A CA 1
ATOM 1839 C C . CYS A 1 235 ? 9.312 -16.438 -10.336 1 97.94 235 CYS A C 1
ATOM 1841 O O . CYS A 1 235 ? 9.352 -15.273 -9.93 1 97.94 235 CYS A O 1
ATOM 1843 N N . ASN A 1 236 ? 8.43 -17.25 -9.992 1 97.38 236 ASN A N 1
ATOM 1844 C CA . ASN A 1 236 ? 7.637 -17.172 -8.766 1 97.38 236 ASN A CA 1
ATOM 1845 C C . ASN A 1 236 ? 7.195 -18.547 -8.297 1 97.38 236 ASN A C 1
ATOM 1847 O O . ASN A 1 236 ? 7.512 -19.562 -8.93 1 97.38 236 ASN A O 1
ATOM 1851 N N . ALA A 1 237 ? 6.512 -18.625 -7.238 1 96.5 237 ALA A N 1
ATOM 1852 C CA . ALA A 1 237 ? 6.223 -19.906 -6.598 1 96.5 237 ALA A CA 1
ATOM 1853 C C . ALA A 1 237 ? 5.223 -20.719 -7.418 1 96.5 237 ALA A C 1
ATOM 1855 O O . ALA A 1 237 ? 5.137 -21.938 -7.27 1 96.5 237 ALA A O 1
ATOM 1856 N N . LEU A 1 238 ? 4.496 -20.109 -8.344 1 94.75 238 LEU A N 1
ATOM 1857 C CA . LEU A 1 238 ? 3.479 -20.797 -9.125 1 94.75 238 LEU A CA 1
ATOM 1858 C C . LEU A 1 238 ? 4.035 -21.234 -10.477 1 94.75 238 LEU A C 1
ATOM 1860 O O . LEU A 1 238 ? 3.789 -22.359 -10.914 1 94.75 238 LEU A O 1
ATOM 1864 N N . MET A 1 239 ? 4.93 -20.562 -11.07 1 87.31 239 MET A N 1
ATOM 1865 C CA . MET A 1 239 ? 5.258 -20.609 -12.492 1 87.31 239 MET A CA 1
ATOM 1866 C C . MET A 1 239 ? 6.105 -21.844 -12.812 1 87.31 239 MET A C 1
ATOM 1868 O O . MET A 1 239 ? 5.793 -22.594 -13.742 1 87.31 239 MET A O 1
ATOM 1872 N N . PRO A 1 240 ? 7.133 -22.219 -12.055 1 91.88 240 PRO A N 1
ATOM 1873 C CA . PRO A 1 240 ? 8 -21.516 -11.102 1 91.88 240 PRO A CA 1
ATOM 1874 C C . PRO A 1 240 ? 9.141 -20.766 -11.781 1 91.88 240 PRO A C 1
ATOM 1876 O O . PRO A 1 240 ? 9.742 -19.875 -11.188 1 91.88 240 PRO A O 1
ATOM 1879 N N . LEU A 1 241 ? 9.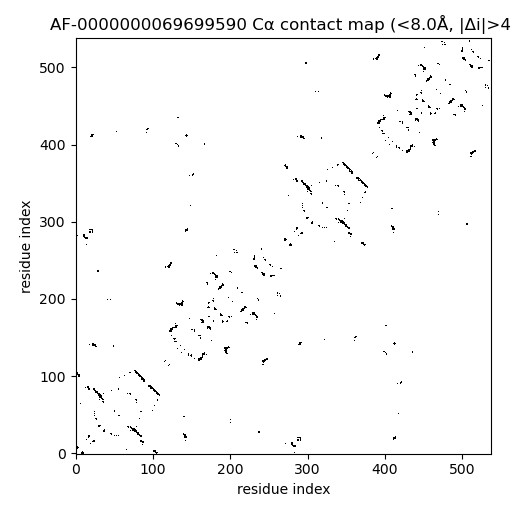453 -21.281 -13.008 1 95.44 241 LEU A N 1
ATOM 1880 C CA . LEU A 1 241 ? 10.547 -20.688 -13.781 1 95.44 241 LEU A CA 1
ATOM 1881 C C . LEU A 1 241 ? 10.156 -20.547 -15.25 1 95.44 241 LEU A C 1
ATOM 1883 O O . LEU A 1 241 ? 9.648 -21.5 -15.852 1 95.44 241 LEU A O 1
ATOM 1887 N N . VAL A 1 242 ? 10.383 -19.344 -15.75 1 96.62 242 VAL A N 1
ATOM 1888 C CA . VAL A 1 242 ? 9.992 -19.078 -17.125 1 96.62 242 VAL A CA 1
ATOM 1889 C C . VAL A 1 242 ? 11.094 -18.297 -17.844 1 96.62 242 VAL A C 1
ATOM 1891 O O . VAL A 1 242 ? 11.586 -17.297 -17.328 1 96.62 242 VAL A O 1
ATOM 1894 N N . PRO A 1 243 ? 11.477 -18.797 -19.016 1 97.81 243 PRO A N 1
ATOM 1895 C CA . PRO A 1 243 ? 12.438 -18 -19.781 1 97.81 243 PRO A CA 1
ATOM 1896 C C . PRO A 1 243 ? 11.812 -16.766 -20.406 1 97.81 243 PRO A C 1
ATOM 1898 O O . PRO A 1 243 ? 10.633 -16.781 -20.766 1 97.81 243 PRO A O 1
ATOM 1901 N N . VAL A 1 244 ? 12.578 -15.719 -20.516 1 98.75 244 VAL A N 1
ATOM 1902 C CA . VAL A 1 244 ? 12.164 -14.523 -21.234 1 98.75 244 VAL A CA 1
ATOM 1903 C C . VAL A 1 244 ? 12.781 -14.523 -22.625 1 98.75 244 VAL A C 1
ATOM 1905 O O . VAL A 1 244 ? 14 -14.609 -22.766 1 98.75 244 VAL A O 1
ATOM 1908 N N . ARG A 1 245 ? 12 -14.422 -23.578 1 98 245 ARG A N 1
ATOM 1909 C CA . ARG A 1 245 ? 12.539 -14.516 -24.938 1 98 245 ARG A CA 1
ATOM 1910 C C . ARG A 1 245 ? 12.766 -13.125 -25.531 1 98 245 ARG A C 1
ATOM 1912 O O . ARG A 1 245 ? 13.531 -12.977 -26.484 1 98 245 ARG A O 1
ATOM 1919 N N . ARG A 1 246 ? 12 -12.094 -24.938 1 98.19 246 ARG A N 1
ATOM 1920 C CA . ARG A 1 246 ? 12.109 -10.789 -25.578 1 98.19 246 ARG A CA 1
ATOM 1921 C C . ARG A 1 246 ? 11.75 -9.664 -24.609 1 98.19 246 ARG A C 1
ATOM 1923 O O . ARG A 1 246 ? 10.812 -9.789 -23.828 1 98.19 246 ARG A O 1
ATOM 1930 N N . TRP A 1 247 ? 12.516 -8.586 -24.719 1 98.19 247 TRP A N 1
ATOM 1931 C CA . TRP A 1 247 ? 12.211 -7.285 -24.125 1 98.19 247 TRP A CA 1
ATOM 1932 C C . TRP A 1 247 ? 12.461 -6.168 -25.141 1 98.19 247 TRP A C 1
ATOM 1934 O O . TRP A 1 247 ? 13.617 -5.891 -25.484 1 98.19 247 TRP A O 1
ATOM 1944 N N . GLU A 1 248 ? 11.352 -5.547 -25.469 1 93.5 248 GLU A N 1
ATOM 1945 C CA . GLU A 1 248 ? 11.445 -4.551 -26.531 1 93.5 248 GLU A CA 1
ATOM 1946 C C . GLU A 1 248 ? 12.18 -5.109 -27.75 1 93.5 248 GLU A C 1
ATOM 1948 O O . GLU A 1 248 ? 11.812 -6.164 -28.281 1 93.5 248 GLU A O 1
ATOM 1953 N N . GLU A 1 249 ? 13.312 -4.52 -28.109 1 94.81 249 GLU A N 1
ATOM 1954 C CA . GLU A 1 249 ? 14.023 -4.949 -29.312 1 94.81 249 GLU A CA 1
ATOM 1955 C C . GLU A 1 249 ? 15.047 -6.035 -28.984 1 94.81 249 GLU A C 1
ATOM 1957 O O . GLU A 1 249 ? 15.633 -6.633 -29.891 1 94.81 249 GLU A O 1
ATOM 1962 N N . THR A 1 250 ? 15.242 -6.344 -27.797 1 97.38 250 THR A N 1
ATOM 1963 C CA . THR A 1 250 ? 16.234 -7.324 -27.406 1 97.38 250 THR A CA 1
ATOM 1964 C C . THR A 1 250 ? 15.633 -8.727 -27.344 1 97.38 250 THR A C 1
ATOM 1966 O O . THR A 1 250 ? 14.594 -8.93 -26.719 1 97.38 250 THR A O 1
ATOM 1969 N N . VAL A 1 251 ? 16.344 -9.688 -27.953 1 97.94 251 VAL A N 1
ATOM 1970 C CA . VAL A 1 251 ? 15.867 -11.062 -28 1 97.94 251 VAL A CA 1
ATOM 1971 C C . VAL A 1 251 ? 16.922 -11.984 -27.375 1 97.94 251 VAL A C 1
ATOM 1973 O O . VAL A 1 251 ? 18.109 -11.82 -27.609 1 97.94 251 VAL A O 1
ATOM 1976 N N . TRP A 1 252 ? 16.484 -12.938 -26.625 1 97.75 252 TRP A N 1
ATOM 1977 C CA . TRP A 1 252 ? 17.359 -13.945 -26.031 1 97.75 252 TRP A CA 1
ATOM 1978 C C . TRP A 1 252 ? 16.953 -15.352 -26.469 1 97.75 252 TRP A C 1
ATOM 1980 O O . TRP A 1 252 ? 15.773 -15.711 -26.391 1 97.75 252 TRP A O 1
ATOM 1990 N N . SER A 1 253 ? 17.938 -16.172 -26.797 1 94.12 253 SER A N 1
ATOM 1991 C CA . SER A 1 253 ? 17.641 -17.516 -27.297 1 94.12 253 SER A CA 1
ATOM 1992 C C . SER A 1 253 ? 18.234 -18.594 -26.375 1 94.12 253 SER A C 1
ATOM 1994 O O . SER A 1 253 ? 17.766 -19.734 -26.375 1 94.12 253 SER A O 1
ATOM 1996 N N . SER A 1 254 ? 19.203 -18.156 -25.625 1 96.19 254 SER A N 1
ATOM 1997 C CA . SER A 1 254 ? 19.844 -19.156 -24.781 1 96.19 254 SER A CA 1
ATOM 1998 C C . SER A 1 254 ? 18.891 -19.656 -23.703 1 96.19 254 SER A C 1
ATOM 2000 O O . SER A 1 254 ? 18.078 -18.906 -23.188 1 96.19 254 SER A O 1
ATOM 2002 N N . ARG A 1 255 ? 19.031 -20.969 -23.359 1 96.56 255 ARG A N 1
ATOM 2003 C CA . ARG A 1 255 ? 18.25 -21.594 -22.297 1 96.56 255 ARG A CA 1
ATOM 2004 C C . ARG A 1 255 ? 19.141 -22.391 -21.359 1 96.56 255 ARG A C 1
ATOM 2006 O O . ARG A 1 255 ? 18.703 -23.359 -20.734 1 96.56 255 ARG A O 1
ATOM 2013 N N . GLU A 1 256 ? 20.328 -22 -21.25 1 97.19 256 GLU A N 1
ATOM 2014 C CA . GLU A 1 256 ? 21.297 -22.75 -20.453 1 97.19 256 GLU A CA 1
ATOM 2015 C C . GLU A 1 256 ? 20.938 -22.703 -18.969 1 97.19 256 GLU A C 1
ATOM 2017 O O . GLU A 1 256 ? 20.859 -23.734 -18.297 1 97.19 256 GLU A O 1
ATOM 2022 N N . LEU A 1 257 ? 20.734 -21.547 -18.5 1 97.62 257 LEU A N 1
ATOM 2023 C CA . LEU A 1 257 ? 20.391 -21.391 -17.094 1 97.62 257 LEU A CA 1
ATOM 2024 C C . LEU A 1 257 ? 19.031 -22.016 -16.797 1 97.62 257 LEU A C 1
ATOM 2026 O O . LEU A 1 257 ? 18.859 -22.656 -15.758 1 97.62 257 LEU A O 1
ATOM 2030 N N . TYR A 1 258 ? 18.094 -21.828 -17.672 1 97 258 TYR A N 1
ATOM 2031 C CA . TYR A 1 258 ? 16.781 -22.422 -17.516 1 97 258 TYR A CA 1
ATOM 2032 C C . TYR A 1 258 ? 16.891 -23.938 -17.375 1 97 258 TYR A C 1
ATOM 2034 O O . TYR A 1 258 ? 16.281 -24.531 -16.469 1 97 258 TYR A O 1
ATOM 2042 N N . HIS A 1 259 ? 17.594 -24.578 -18.266 1 95.69 259 HIS A N 1
ATOM 2043 C CA . HIS A 1 259 ? 17.703 -26.031 -18.266 1 95.69 259 HIS A CA 1
ATOM 2044 C C . HIS A 1 259 ? 18.391 -26.531 -17 1 95.69 259 HIS A C 1
ATOM 2046 O O . HIS A 1 259 ? 18.094 -27.625 -16.516 1 95.69 259 HIS A O 1
ATOM 2052 N N . PHE A 1 260 ? 19.25 -25.734 -16.484 1 96.56 260 PHE A N 1
ATOM 2053 C CA . PHE A 1 260 ? 19.906 -26.109 -15.242 1 96.56 260 PHE A CA 1
ATOM 2054 C C . PHE A 1 260 ? 18.953 -26.016 -14.07 1 96.56 260 PHE A C 1
ATOM 2056 O O . PHE A 1 260 ? 18.859 -26.938 -13.25 1 96.56 260 PHE A O 1
ATOM 2063 N N . LEU A 1 261 ? 18.172 -24.938 -13.961 1 96.56 261 LEU A N 1
ATOM 2064 C CA . LEU A 1 261 ? 17.375 -24.625 -12.773 1 96.56 261 LEU A CA 1
ATOM 2065 C C . LEU A 1 261 ? 16.031 -25.328 -12.82 1 96.56 261 LEU A C 1
ATOM 2067 O O . LEU A 1 261 ? 15.469 -25.672 -11.773 1 96.56 261 LEU A O 1
ATOM 2071 N N . ALA A 1 262 ? 15.445 -25.5 -13.969 1 93.88 262 ALA A N 1
ATOM 2072 C CA . ALA A 1 262 ? 14.07 -25.969 -14.125 1 93.88 262 ALA A CA 1
ATOM 2073 C C . ALA A 1 262 ? 13.836 -27.266 -13.375 1 93.88 262 ALA A C 1
ATOM 2075 O O . ALA A 1 262 ? 12.883 -27.391 -12.602 1 93.88 262 ALA A O 1
ATOM 2076 N N . PRO A 1 263 ? 14.734 -28.281 -13.508 1 91.81 263 PRO A N 1
ATOM 2077 C CA . PRO A 1 263 ? 14.508 -29.547 -12.805 1 91.81 263 PRO A CA 1
ATOM 2078 C C . PRO A 1 263 ? 14.633 -29.406 -11.289 1 91.81 263 PRO A C 1
ATOM 2080 O O . PRO A 1 263 ? 14.102 -30.234 -10.539 1 91.81 263 PRO A O 1
ATOM 2083 N N . LEU A 1 264 ? 15.297 -28.328 -10.852 1 91.19 264 LEU A N 1
ATOM 2084 C CA . LEU A 1 264 ? 15.547 -28.141 -9.43 1 91.19 264 LEU A CA 1
ATOM 2085 C C . LEU A 1 264 ? 14.406 -27.375 -8.773 1 91.19 264 LEU A C 1
ATOM 2087 O O . LEU A 1 264 ? 14.258 -27.391 -7.547 1 91.19 264 LEU A O 1
ATOM 2091 N N . CYS A 1 265 ? 13.672 -26.641 -9.555 1 86.38 265 CYS A N 1
ATOM 2092 C CA . CYS A 1 265 ? 12.586 -25.797 -9.047 1 86.38 265 CYS A CA 1
ATOM 2093 C C . CYS A 1 265 ? 11.25 -26.516 -9.188 1 86.38 265 CYS A C 1
ATOM 2095 O O . CYS A 1 265 ? 10.289 -26.188 -8.484 1 86.38 265 CYS A O 1
ATOM 2097 N N . GLU A 1 266 ? 11.18 -27.312 -10.227 1 74.12 266 GLU A N 1
ATOM 2098 C CA . GLU A 1 266 ? 9.938 -28.047 -10.453 1 74.12 266 GLU A CA 1
ATOM 2099 C C . GLU A 1 266 ? 9.836 -29.266 -9.531 1 74.12 266 GLU A C 1
ATOM 2101 O O . GLU A 1 266 ? 10.852 -29.891 -9.219 1 74.12 266 GLU A O 1
ATOM 2106 N N . LEU A 1 267 ? 9.289 -29.031 -8.281 1 56.34 267 LEU A N 1
ATOM 2107 C CA . LEU A 1 267 ? 9.211 -30.109 -7.305 1 56.34 267 LEU A CA 1
ATOM 2108 C C . LEU A 1 267 ? 9.062 -31.453 -8 1 56.34 267 LEU A C 1
ATOM 2110 O O . LEU A 1 267 ? 8.234 -31.609 -8.906 1 56.34 267 LEU A O 1
ATOM 2114 N N . SER A 1 268 ? 10.219 -32.094 -8.25 1 44.34 268 SER A N 1
ATOM 2115 C CA . SER A 1 268 ? 10.219 -33.5 -8.625 1 44.34 268 SER A CA 1
ATOM 2116 C C . SER A 1 268 ? 9.102 -34.25 -7.91 1 44.34 268 SER A C 1
ATOM 2118 O O . SER A 1 268 ? 9 -34.219 -6.684 1 44.34 268 SER A O 1
ATOM 2120 N N . GLY A 1 269 ? 7.82 -34.219 -8.414 1 36.78 269 GLY A N 1
ATOM 2121 C CA . GLY A 1 269 ? 7.039 -35.375 -8.047 1 36.78 269 GLY A CA 1
ATOM 2122 C C . GLY A 1 269 ? 7.754 -36.688 -8.328 1 36.78 269 GLY A C 1
ATOM 2123 O O . GLY A 1 269 ? 8.625 -36.75 -9.195 1 36.78 269 GLY A O 1
ATOM 2124 N N . MET B 1 1 ? -21.047 0.477 13.469 1 87.56 1 MET B N 1
ATOM 2125 C CA . MET B 1 1 ? -21.938 0.12 12.359 1 87.56 1 MET B CA 1
ATOM 2126 C C . MET B 1 1 ? -21.516 0.843 11.086 1 87.56 1 MET B C 1
ATOM 2128 O O . MET B 1 1 ? -21.078 1.996 11.133 1 87.56 1 MET B O 1
ATOM 2132 N N . PHE B 1 2 ? -21.609 0.161 10.031 1 97.62 2 PHE B N 1
ATOM 2133 C CA . PHE B 1 2 ? -21.219 0.71 8.742 1 97.62 2 PHE B CA 1
ATOM 2134 C C . PHE B 1 2 ? -22.422 0.813 7.809 1 97.62 2 PHE B C 1
ATOM 2136 O O . PHE B 1 2 ? -23.391 0.074 7.961 1 97.62 2 PHE B O 1
ATOM 2143 N N . LEU B 1 3 ? -22.375 1.803 7 1 98.75 3 LEU B N 1
ATOM 2144 C CA . LEU B 1 3 ? -23.203 1.84 5.805 1 98.75 3 LEU B CA 1
ATOM 2145 C C . LEU B 1 3 ? -22.422 1.395 4.578 1 98.75 3 LEU B C 1
ATOM 2147 O O . LEU B 1 3 ? -21.5 2.092 4.137 1 98.75 3 LEU B O 1
ATOM 2151 N N . ILE B 1 4 ? -22.781 0.198 4.062 1 98.69 4 ILE B N 1
ATOM 2152 C CA . ILE B 1 4 ? -22.062 -0.363 2.926 1 98.69 4 ILE B CA 1
ATOM 2153 C C . ILE B 1 4 ? -23.016 -0.487 1.729 1 98.69 4 ILE B C 1
ATOM 2155 O O . ILE B 1 4 ? -23.984 -1.232 1.776 1 98.69 4 ILE B O 1
ATOM 2159 N N . ASN B 1 5 ? -22.75 0.26 0.727 1 98.38 5 ASN B N 1
ATOM 2160 C CA . ASN B 1 5 ? -23.609 0.335 -0.449 1 98.38 5 ASN B CA 1
ATOM 2161 C C . ASN B 1 5 ? -25.078 0.582 -0.065 1 98.38 5 ASN B C 1
ATOM 2163 O O . ASN B 1 5 ? -25.969 -0.094 -0.564 1 98.38 5 ASN B O 1
ATOM 2167 N N . GLY B 1 6 ? -25.188 1.45 0.875 1 98.25 6 GLY B N 1
ATOM 2168 C CA . GLY B 1 6 ? -26.516 1.9 1.251 1 98.25 6 GLY B CA 1
ATOM 2169 C C . GLY B 1 6 ? -27.203 0.981 2.246 1 98.25 6 GLY B C 1
ATOM 2170 O O . GLY B 1 6 ? -28.344 1.238 2.664 1 98.25 6 GLY B O 1
ATOM 2171 N N . VAL B 1 7 ? -26.5 -0.037 2.682 1 98.06 7 VAL B N 1
ATOM 2172 C CA . VAL B 1 7 ? -27.078 -1.004 3.604 1 98.06 7 VAL B CA 1
ATOM 2173 C C . VAL B 1 7 ? -26.281 -1.022 4.906 1 98.06 7 VAL B C 1
ATOM 2175 O O . VAL B 1 7 ? -25.062 -1.158 4.895 1 98.06 7 VAL B O 1
ATOM 2178 N N . GLU B 1 8 ? -27.016 -0.928 6.012 1 98.12 8 GLU B N 1
ATOM 2179 C CA . GL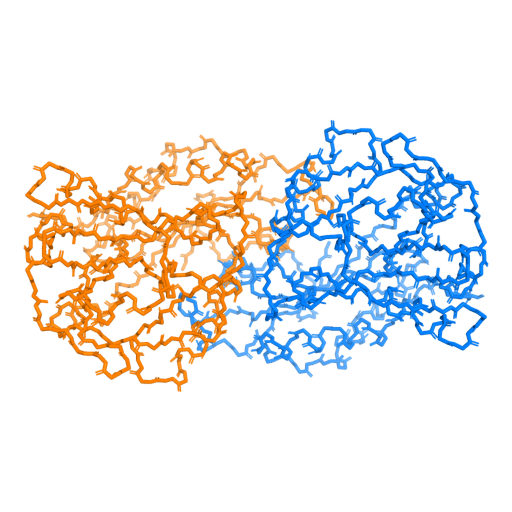U B 1 8 ? -26.359 -1.045 7.309 1 98.12 8 GLU B CA 1
ATOM 2180 C C . GLU B 1 8 ? -25.922 -2.479 7.574 1 98.12 8 GLU B C 1
ATOM 2182 O O . GLU B 1 8 ? -26.75 -3.393 7.625 1 98.12 8 GLU B O 1
ATOM 2187 N N . GLN B 1 9 ? -24.609 -2.691 7.656 1 97.31 9 GLN B N 1
ATOM 2188 C CA . GLN B 1 9 ? -24.016 -4 7.922 1 97.31 9 GLN B CA 1
ATOM 2189 C C . GLN B 1 9 ? -22.594 -3.869 8.438 1 97.31 9 GLN B C 1
ATOM 2191 O O . GLN B 1 9 ? -21.984 -2.797 8.344 1 97.31 9 GLN B O 1
ATOM 2196 N N . ASP B 1 10 ? -22.062 -4.996 8.922 1 97.19 10 ASP B N 1
ATOM 2197 C CA . ASP B 1 10 ? -20.766 -4.926 9.57 1 97.19 10 ASP B CA 1
ATOM 2198 C C . ASP B 1 10 ? -19.734 -5.812 8.859 1 97.19 10 ASP B C 1
ATOM 2200 O O . ASP B 1 10 ? -18.625 -5.988 9.336 1 97.19 10 ASP B O 1
ATOM 2204 N N . THR B 1 11 ? -20.172 -6.367 7.711 1 97.56 11 THR B N 1
ATOM 2205 C CA . THR B 1 11 ? -19.281 -7.289 7.023 1 97.56 11 THR B CA 1
ATOM 2206 C C . THR B 1 11 ? -19.078 -6.867 5.57 1 97.56 11 THR B C 1
ATOM 2208 O O . THR B 1 11 ? -19.938 -6.195 4.992 1 97.56 11 THR B O 1
ATOM 2211 N N . LEU B 1 12 ? -17.969 -7.203 5.051 1 97.62 12 LEU B N 1
ATOM 2212 C CA . LEU B 1 12 ? -17.562 -7.016 3.664 1 97.62 12 LEU B CA 1
ATOM 2213 C C . LEU B 1 12 ? -17.234 -8.352 3.008 1 97.62 12 LEU B C 1
ATOM 2215 O O . LEU B 1 12 ? -16.875 -9.312 3.693 1 97.62 12 LEU B O 1
ATOM 2219 N N . ALA B 1 13 ? -17.438 -8.438 1.716 1 97.75 13 ALA B N 1
ATOM 2220 C CA . ALA B 1 13 ? -17 -9.641 1.018 1 97.75 13 ALA B CA 1
ATOM 2221 C C . ALA B 1 13 ? -15.508 -9.898 1.251 1 97.75 13 ALA B C 1
ATOM 2223 O O . ALA B 1 13 ? -14.695 -8.969 1.169 1 97.75 13 ALA B O 1
ATOM 2224 N N . ALA B 1 14 ? -15.141 -11.148 1.527 1 97.56 14 ALA B N 1
ATOM 2225 C CA . ALA B 1 14 ? -13.75 -11.477 1.815 1 97.56 14 ALA B CA 1
ATOM 2226 C C . ALA B 1 14 ? -12.875 -11.281 0.582 1 97.56 14 ALA B C 1
ATOM 2228 O O . ALA B 1 14 ? -11.664 -11.078 0.7 1 97.56 14 ALA B O 1
ATOM 2229 N N . ASN B 1 15 ? -13.484 -11.305 -0.606 1 97 15 ASN B N 1
ATOM 2230 C CA . ASN B 1 15 ? -12.734 -11.141 -1.844 1 97 15 ASN B CA 1
ATOM 2231 C C . ASN B 1 15 ? -12.781 -9.703 -2.35 1 97 15 ASN B C 1
ATOM 2233 O O . ASN B 1 15 ? -12.414 -9.43 -3.494 1 97 15 ASN B O 1
ATOM 2237 N N . ASP B 1 16 ? -13.352 -8.766 -1.523 1 98.38 16 ASP B N 1
ATOM 2238 C CA . ASP B 1 16 ? -13.203 -7.359 -1.874 1 98.38 16 ASP B CA 1
ATOM 2239 C C . ASP B 1 16 ? -11.727 -6.977 -2.008 1 98.38 16 ASP B C 1
ATOM 2241 O O . ASP B 1 16 ? -10.906 -7.348 -1.166 1 98.38 16 ASP B O 1
ATOM 2245 N N . ARG B 1 17 ? -11.414 -6.242 -2.949 1 98.62 17 ARG B N 1
ATOM 2246 C CA . ARG B 1 17 ? -10.016 -5.988 -3.299 1 98.62 17 ARG B CA 1
ATOM 2247 C C . ARG B 1 17 ? -9.367 -5.047 -2.293 1 98.62 17 ARG B C 1
ATOM 2249 O O . ARG B 1 17 ? -8.141 -4.938 -2.244 1 98.62 17 ARG B O 1
ATOM 2256 N N . ALA B 1 18 ? -10.156 -4.316 -1.445 1 98.62 18 ALA B N 1
ATOM 2257 C CA . ALA B 1 18 ? -9.562 -3.617 -0.306 1 98.62 18 ALA B CA 1
ATOM 2258 C C . ALA B 1 18 ? -8.891 -4.598 0.653 1 98.62 18 ALA B C 1
ATOM 2260 O O . ALA B 1 18 ? -7.812 -4.32 1.179 1 98.62 18 ALA B O 1
ATOM 2261 N N . ALA B 1 19 ? -9.5 -5.75 0.862 1 98.12 19 ALA B N 1
ATOM 2262 C CA . ALA B 1 19 ? -8.961 -6.742 1.784 1 98.12 19 ALA B CA 1
ATOM 2263 C C . ALA B 1 19 ? -7.84 -7.547 1.131 1 98.12 19 ALA B C 1
ATOM 2265 O O . ALA B 1 19 ? -6.992 -8.117 1.821 1 98.12 19 ALA B O 1
ATOM 2266 N N . GLN B 1 20 ? -7.848 -7.566 -0.187 1 98.06 20 GLN B N 1
ATOM 2267 C CA . GLN B 1 20 ? -6.922 -8.43 -0.913 1 98.06 20 GLN B CA 1
ATOM 2268 C C . GLN B 1 20 ? -5.633 -7.688 -1.257 1 98.06 20 GLN B C 1
ATOM 2270 O O . GLN B 1 20 ? -4.559 -8.289 -1.307 1 98.06 20 GLN B O 1
ATOM 2275 N N . PHE B 1 21 ? -5.77 -6.328 -1.497 1 98.69 21 PHE B N 1
ATOM 2276 C CA . PHE B 1 21 ? -4.637 -5.617 -2.076 1 98.69 21 PHE B CA 1
ATOM 2277 C C . PHE B 1 21 ? -4.598 -4.172 -1.591 1 98.69 21 PHE B C 1
ATOM 2279 O O . PHE B 1 21 ? -3.797 -3.369 -2.076 1 98.69 21 PHE B O 1
ATOM 2286 N N . GLY B 1 22 ? -5.457 -3.775 -0.628 1 98.75 22 GLY B N 1
ATOM 2287 C CA . GLY B 1 22 ? -5.574 -2.365 -0.291 1 98.75 22 GLY B CA 1
ATOM 2288 C C . GLY B 1 22 ? -6.031 -1.509 -1.458 1 98.75 22 GLY B C 1
ATOM 2289 O O . GLY B 1 22 ? -5.629 -0.35 -1.578 1 98.75 22 GLY B O 1
ATOM 2290 N N . ASP B 1 23 ? -6.816 -2.07 -2.316 1 98.81 23 ASP B N 1
ATOM 2291 C CA . ASP B 1 23 ? -7.227 -1.428 -3.561 1 98.81 23 ASP B CA 1
ATOM 2292 C C . ASP B 1 23 ? -8.438 -0.521 -3.338 1 98.81 23 ASP B C 1
ATOM 2294 O O . ASP B 1 23 ? -9.578 -0.942 -3.525 1 98.81 23 ASP B O 1
ATOM 2298 N N . GLY B 1 24 ? -8.109 0.742 -3.018 1 98.88 24 GLY B N 1
ATOM 2299 C CA . GLY B 1 24 ? -9.125 1.737 -2.717 1 98.88 24 GLY B CA 1
ATOM 2300 C C . GLY B 1 24 ? -8.555 3.037 -2.189 1 98.88 24 GLY B C 1
ATOM 2301 O O . GLY B 1 24 ? -7.332 3.229 -2.193 1 98.88 24 GLY B O 1
ATOM 2302 N N . CYS B 1 25 ? -9.477 3.893 -1.789 1 98.94 25 CYS B N 1
ATOM 2303 C CA . CYS B 1 25 ? -9.125 5.191 -1.221 1 98.94 25 CYS B CA 1
ATOM 2304 C C . CYS B 1 25 ? -10.133 5.602 -0.15 1 98.94 25 CYS B C 1
ATOM 2306 O O . CYS B 1 25 ? -11.148 4.938 0.042 1 98.94 25 CYS B O 1
ATOM 2308 N N . PHE B 1 26 ? -9.773 6.66 0.612 1 98.94 26 PHE B N 1
ATOM 2309 C CA . PHE B 1 26 ? -10.672 7.051 1.694 1 98.94 26 PHE B CA 1
ATOM 2310 C C . PHE B 1 26 ? -10.531 8.531 2.008 1 98.94 26 PHE B C 1
ATOM 2312 O O . PHE B 1 26 ? -9.633 9.203 1.495 1 98.94 26 PHE B O 1
ATOM 2319 N N . THR B 1 27 ? -11.414 9.023 2.717 1 98.88 27 THR B N 1
ATOM 2320 C CA . THR B 1 27 ? -11.391 10.352 3.324 1 98.88 27 THR B CA 1
ATOM 2321 C C . THR B 1 27 ? -11.977 10.312 4.73 1 98.88 27 THR B C 1
ATOM 2323 O O . THR B 1 27 ? -12.75 9.406 5.066 1 98.88 27 THR B O 1
ATOM 2326 N N . THR B 1 28 ? -11.523 11.164 5.539 1 98.5 28 THR B N 1
ATOM 2327 C CA . THR B 1 28 ? -12.023 11.352 6.895 1 98.5 28 THR B CA 1
ATOM 2328 C C . THR B 1 28 ? -12.438 12.805 7.117 1 98.5 28 THR B C 1
ATOM 2330 O O . THR B 1 28 ? -11.609 13.711 7.051 1 98.5 28 THR B O 1
ATOM 2333 N N . ALA B 1 29 ? -13.695 12.977 7.402 1 98.25 29 ALA B N 1
ATOM 2334 C CA . ALA B 1 29 ? -14.266 14.312 7.5 1 98.25 29 ALA B CA 1
ATOM 2335 C C . ALA B 1 29 ? -14.719 14.617 8.922 1 98.25 29 ALA B C 1
ATOM 2337 O O . ALA B 1 29 ? -15.109 13.719 9.664 1 98.25 29 ALA B O 1
ATOM 2338 N N . ARG B 1 30 ? -14.68 15.883 9.227 1 97.12 30 ARG B N 1
ATOM 2339 C CA . ARG B 1 30 ? -15.219 16.359 10.5 1 97.12 30 ARG B CA 1
ATOM 2340 C C . ARG B 1 30 ? -16.719 16.656 10.383 1 97.12 30 ARG B C 1
ATOM 2342 O O . ARG B 1 30 ? -17.172 17.203 9.383 1 97.12 30 ARG B O 1
ATOM 2349 N N . ILE B 1 31 ? -17.438 16.156 11.336 1 97.44 31 ILE B N 1
ATOM 2350 C CA . ILE B 1 31 ? -18.828 16.562 11.492 1 97.44 31 ILE B CA 1
ATOM 2351 C C . ILE B 1 31 ? -18.922 17.734 12.477 1 97.44 31 ILE B C 1
ATOM 2353 O O . ILE B 1 31 ? -18.391 17.656 13.586 1 97.44 31 ILE B O 1
ATOM 2357 N N . GLN B 1 32 ? -19.531 18.797 12.055 1 95.06 32 GLN B N 1
ATOM 2358 C CA . GLN B 1 32 ? -19.766 19.969 12.883 1 95.06 32 GLN B CA 1
ATOM 2359 C C . GLN B 1 32 ? -21.219 20.438 12.773 1 95.06 32 GLN B C 1
ATOM 2361 O O . GLN B 1 32 ? -21.672 20.812 11.695 1 95.06 32 GLN B O 1
ATOM 2366 N N . GLN B 1 33 ? -21.922 20.422 13.859 1 95.25 33 GLN B N 1
ATOM 2367 C CA . GLN B 1 33 ? -23.312 20.828 13.914 1 95.25 33 GLN B CA 1
ATOM 2368 C C . GLN B 1 33 ? -24.156 20.094 12.875 1 95.25 33 GLN B C 1
ATOM 2370 O O . GLN B 1 33 ? -24.906 20.719 12.117 1 95.25 33 GLN B O 1
ATOM 2375 N N . GLY B 1 34 ? -23.875 18.875 12.703 1 96.88 34 GLY B N 1
ATOM 2376 C CA . GLY B 1 34 ? -24.672 18 11.852 1 96.88 34 GLY B CA 1
ATOM 2377 C C . GLY B 1 34 ? -24.297 18.109 10.383 1 96.88 34 GLY B C 1
ATOM 2378 O O . GLY B 1 34 ? -24.953 17.484 9.531 1 96.88 34 GLY B O 1
ATOM 2379 N N . GLN B 1 35 ? -23.312 18.875 10.156 1 97.75 35 GLN B N 1
ATOM 2380 C CA . GLN B 1 35 ? -22.875 19.047 8.773 1 97.75 35 GLN B CA 1
ATOM 2381 C C . GLN B 1 35 ? -21.484 18.469 8.555 1 97.75 35 GLN B C 1
ATOM 2383 O O . GLN B 1 35 ? -20.672 18.438 9.477 1 97.75 35 GLN B O 1
ATOM 2388 N N . VAL B 1 36 ? -21.234 18 7.324 1 98.44 36 VAL B N 1
ATOM 2389 C CA . VAL B 1 36 ? -19.891 17.547 6.949 1 98.44 36 VAL B CA 1
ATOM 2390 C C . VAL B 1 36 ? -19.031 18.75 6.57 1 98.44 36 VAL B C 1
ATOM 2392 O O . VAL B 1 36 ? -19.281 19.391 5.551 1 98.44 36 VAL B O 1
ATOM 2395 N N . ALA B 1 37 ? -18.047 19.016 7.367 1 96.94 37 ALA B N 1
ATOM 2396 C CA . ALA B 1 37 ? -17.125 20.109 7.047 1 96.94 37 ALA B CA 1
ATOM 2397 C C . ALA B 1 37 ? -16.344 19.812 5.777 1 96.94 37 ALA B C 1
ATOM 2399 O O . ALA B 1 37 ? -15.805 18.719 5.617 1 96.94 37 ALA B O 1
ATOM 2400 N N . LEU B 1 38 ? -16.328 20.812 4.805 1 97.31 38 LEU B N 1
ATOM 2401 C CA . LEU B 1 38 ? -15.555 20.734 3.566 1 97.31 38 LEU B CA 1
ATOM 2402 C C . LEU B 1 38 ? -16.016 19.562 2.701 1 97.31 38 LEU B C 1
ATOM 2404 O O . LEU B 1 38 ? -15.203 18.891 2.076 1 97.31 38 LEU B O 1
ATOM 2408 N N . LEU B 1 39 ? -17.266 19.344 2.654 1 98.44 39 LEU B N 1
ATOM 2409 C CA . LEU B 1 39 ? -17.875 18.219 1.948 1 98.44 39 LEU B CA 1
ATOM 2410 C C . LEU B 1 39 ? -17.406 18.172 0.498 1 98.44 39 LEU B C 1
ATOM 2412 O O . LEU B 1 39 ? -16.953 17.125 0.021 1 98.44 39 LEU B O 1
ATOM 2416 N N . ASP B 1 40 ? -17.469 19.266 -0.187 1 98.44 40 ASP B N 1
ATOM 2417 C CA . ASP B 1 40 ? -17.094 19.297 -1.599 1 98.44 40 ASP B CA 1
ATOM 2418 C C . ASP B 1 40 ? -15.633 18.906 -1.796 1 98.44 40 ASP B C 1
ATOM 2420 O O . ASP B 1 40 ? -15.297 18.219 -2.754 1 98.44 40 ASP B O 1
ATOM 2424 N N . ALA B 1 41 ? -14.758 19.375 -0.944 1 98.56 41 ALA B N 1
ATOM 2425 C CA . ALA B 1 41 ? -13.336 19.047 -1.038 1 98.56 41 ALA B CA 1
ATOM 2426 C C . ALA B 1 41 ? -13.102 17.547 -0.826 1 98.56 41 ALA B C 1
ATOM 2428 O O . ALA B 1 41 ? -12.25 16.953 -1.486 1 98.56 41 ALA B O 1
ATOM 2429 N N . HIS B 1 42 ? -13.836 16.969 0.106 1 98.88 42 HIS B N 1
ATOM 2430 C CA . HIS B 1 42 ? -13.727 15.539 0.341 1 98.88 42 HIS B CA 1
ATOM 2431 C C . HIS B 1 42 ? -14.188 14.742 -0.876 1 98.88 42 HIS B C 1
ATOM 2433 O O . HIS B 1 42 ? -13.547 13.766 -1.263 1 98.88 42 HIS B O 1
ATOM 2439 N N . LEU B 1 43 ? -15.289 15.172 -1.457 1 98.88 43 LEU B N 1
ATOM 2440 C CA . LEU B 1 43 ? -15.789 14.5 -2.65 1 98.88 43 LEU B CA 1
ATOM 2441 C C . LEU B 1 43 ? -14.805 14.641 -3.807 1 98.88 43 LEU B C 1
ATOM 2443 O O . LEU B 1 43 ? -14.547 13.672 -4.531 1 98.88 43 LEU B O 1
ATOM 2447 N N . GLN B 1 44 ? -14.273 15.781 -3.947 1 98.81 44 GLN B N 1
ATOM 2448 C CA . GLN B 1 44 ? -13.305 16.016 -5.012 1 98.81 44 GLN B CA 1
ATOM 2449 C C . GLN B 1 44 ? -12.062 15.156 -4.824 1 98.81 44 GLN B C 1
ATOM 2451 O O . GLN B 1 44 ? -11.516 14.625 -5.793 1 98.81 44 GLN B O 1
ATOM 2456 N N . ARG B 1 45 ? -11.594 15.055 -3.604 1 98.81 45 ARG B N 1
ATOM 2457 C CA . ARG B 1 45 ? -10.453 14.188 -3.32 1 98.81 45 ARG B CA 1
ATOM 2458 C C . ARG B 1 45 ? -10.734 12.75 -3.74 1 98.81 45 ARG B C 1
ATOM 2460 O O . ARG B 1 45 ? -9.891 12.102 -4.359 1 98.81 45 ARG B O 1
ATOM 2467 N N . LEU B 1 46 ? -11.883 12.25 -3.33 1 98.94 46 LEU B N 1
ATOM 2468 C CA . LEU B 1 46 ? -12.25 10.875 -3.672 1 98.94 46 LEU B CA 1
ATOM 2469 C C . LEU B 1 46 ? -12.336 10.695 -5.184 1 98.94 46 LEU B C 1
ATOM 2471 O O . LEU B 1 46 ? -11.859 9.695 -5.723 1 98.94 46 LEU B O 1
ATOM 2475 N N . GLN B 1 47 ? -12.922 11.688 -5.828 1 98.81 47 GLN B N 1
ATOM 2476 C CA . GLN B 1 47 ? -13.062 11.633 -7.281 1 98.81 47 GLN B CA 1
ATOM 2477 C C . GLN B 1 47 ? -11.703 11.586 -7.965 1 98.81 47 GLN B C 1
ATOM 2479 O O . GLN B 1 47 ? -11.461 10.75 -8.836 1 98.81 47 GLN B O 1
ATOM 2484 N N . THR B 1 48 ? -10.828 12.469 -7.574 1 98.62 48 THR B N 1
ATOM 2485 C CA . THR B 1 48 ? -9.484 12.539 -8.141 1 98.62 48 THR B CA 1
ATOM 2486 C C . THR B 1 48 ? -8.719 11.242 -7.883 1 98.62 48 THR B C 1
ATOM 2488 O O . THR B 1 48 ? -8.023 10.734 -8.773 1 98.62 48 THR B O 1
ATOM 2491 N N . THR B 1 49 ? -8.805 10.742 -6.684 1 98.88 49 THR B N 1
ATOM 2492 C CA . THR B 1 49 ? -8.086 9.516 -6.332 1 98.88 49 THR B CA 1
ATOM 2493 C C . THR B 1 49 ? -8.633 8.328 -7.117 1 98.88 49 THR B C 1
ATOM 2495 O O . THR B 1 49 ? -7.859 7.512 -7.621 1 98.88 49 THR B O 1
ATOM 2498 N N . CYS B 1 50 ? -9.961 8.227 -7.242 1 98.81 50 CYS B N 1
ATOM 2499 C CA . CYS B 1 50 ? -10.555 7.156 -8.039 1 98.81 50 CYS B CA 1
ATOM 2500 C C . CYS B 1 50 ? -10.078 7.215 -9.484 1 98.81 50 CYS B C 1
ATOM 2502 O O . CYS B 1 50 ? -9.781 6.184 -10.086 1 98.81 50 CYS B O 1
ATOM 2504 N N . GLU B 1 51 ? -10.031 8.406 -10.016 1 98.5 51 GLU B N 1
ATOM 2505 C CA . GLU B 1 51 ? -9.562 8.578 -11.383 1 98.5 51 GLU B CA 1
ATOM 2506 C C . GLU B 1 51 ? -8.125 8.086 -11.539 1 98.5 51 GLU B C 1
ATOM 2508 O O . GLU B 1 51 ? -7.812 7.344 -12.477 1 98.5 51 GLU B O 1
ATOM 2513 N N . LYS B 1 52 ? -7.266 8.438 -10.656 1 98.44 52 LYS B N 1
ATOM 2514 C CA . LYS B 1 52 ? -5.855 8.07 -10.727 1 98.44 52 LYS B CA 1
ATOM 2515 C C . LYS B 1 52 ? -5.672 6.562 -10.539 1 98.44 52 LYS B C 1
ATOM 2517 O O . LYS B 1 52 ? -4.801 5.957 -11.156 1 98.44 52 LYS B O 1
ATOM 2522 N N . LEU B 1 53 ? -6.527 5.965 -9.742 1 98.56 53 LEU B N 1
ATOM 2523 C CA . LEU B 1 53 ? -6.438 4.531 -9.484 1 98.56 53 LEU B CA 1
ATOM 2524 C C . LEU B 1 53 ? -7.277 3.744 -10.484 1 98.56 53 LEU B C 1
ATOM 2526 O O . LEU B 1 53 ? -7.324 2.514 -10.43 1 98.56 53 LEU B O 1
ATOM 2530 N N . GLN B 1 54 ? -8 4.438 -11.297 1 97.62 54 GLN B N 1
ATOM 2531 C CA . GLN B 1 54 ? -8.867 3.834 -12.312 1 97.62 54 GLN B CA 1
ATOM 2532 C C . GLN B 1 54 ? -9.969 2.996 -11.664 1 97.62 54 GLN B C 1
ATOM 2534 O O . GLN B 1 54 ? -10.242 1.879 -12.109 1 97.62 54 GLN B O 1
ATOM 2539 N N . ILE B 1 55 ? -10.508 3.459 -10.609 1 98.44 55 ILE B N 1
ATOM 2540 C CA . ILE B 1 55 ? -11.664 2.854 -9.969 1 98.44 55 ILE B CA 1
ATOM 2541 C C . ILE B 1 55 ? -12.945 3.453 -10.547 1 98.44 55 ILE B C 1
ATOM 2543 O O . ILE B 1 55 ? -13.164 4.664 -10.461 1 98.44 55 ILE B O 1
ATOM 2547 N N . PRO B 1 56 ? -13.766 2.643 -11.141 1 97.81 56 PRO B N 1
ATOM 2548 C CA . PRO B 1 56 ? -14.93 3.17 -11.859 1 97.81 56 PRO B CA 1
ATOM 2549 C C . PRO B 1 56 ? -16.094 3.492 -10.938 1 97.81 56 PRO B C 1
ATOM 2551 O O . PRO B 1 56 ? -17.172 2.916 -11.078 1 97.81 56 PRO B O 1
ATOM 2554 N N . PHE B 1 57 ? -15.914 4.418 -10.047 1 98.56 57 PHE B N 1
ATOM 2555 C CA . PHE B 1 57 ? -16.984 4.879 -9.164 1 98.56 57 PHE B CA 1
ATOM 2556 C C . PHE B 1 57 ? -17.703 6.074 -9.773 1 98.56 57 PHE B C 1
ATOM 2558 O O . PHE B 1 57 ? -17.062 7.043 -10.203 1 98.56 57 PHE B O 1
ATOM 2565 N N . HIS B 1 58 ? -19.078 6.016 -9.695 1 97.75 58 HIS B N 1
ATOM 2566 C CA . HIS B 1 58 ? -19.812 7.07 -10.375 1 97.75 58 HIS B CA 1
ATOM 2567 C C . HIS B 1 58 ? -20.969 7.574 -9.516 1 97.75 58 HIS B C 1
ATOM 2569 O O . HIS B 1 58 ? -21.641 8.531 -9.883 1 97.75 58 HIS B O 1
ATOM 2575 N N . ASP B 1 59 ? -21.188 6.988 -8.375 1 98.25 59 ASP B N 1
ATOM 2576 C CA . ASP B 1 59 ? -22.359 7.324 -7.562 1 98.25 59 ASP B CA 1
ATOM 2577 C C . ASP B 1 59 ? -22.062 8.484 -6.621 1 98.25 59 ASP B C 1
ATOM 2579 O O . ASP B 1 59 ? -22.312 8.398 -5.418 1 98.25 59 ASP B O 1
ATOM 2583 N N . TRP B 1 60 ? -21.609 9.57 -7.129 1 98.75 60 TRP B N 1
ATOM 2584 C CA . TRP B 1 60 ? -21.141 10.703 -6.336 1 98.75 60 TRP B CA 1
ATOM 2585 C C . TRP B 1 60 ? -22.297 11.406 -5.641 1 98.75 60 TRP B C 1
ATOM 2587 O O . TRP B 1 60 ? -22.188 11.812 -4.484 1 98.75 60 TRP B O 1
ATOM 2597 N N . LEU B 1 61 ? -23.422 11.578 -6.312 1 98.62 61 LEU B N 1
ATOM 2598 C CA . LEU B 1 61 ? -24.594 12.211 -5.699 1 98.62 61 LEU B CA 1
ATOM 2599 C C . LEU B 1 61 ? -25.109 11.367 -4.543 1 98.62 61 LEU B C 1
ATOM 2601 O O . LEU B 1 61 ? -25.422 11.898 -3.471 1 98.62 61 LEU B O 1
ATOM 2605 N N . THR B 1 62 ? -25.219 10.07 -4.77 1 98.81 62 THR B N 1
ATOM 2606 C CA . THR B 1 62 ? -25.641 9.156 -3.721 1 98.81 62 THR B CA 1
ATOM 2607 C C . THR B 1 62 ? -24.703 9.219 -2.523 1 98.81 62 THR B C 1
ATOM 2609 O O . THR B 1 62 ? -25.141 9.273 -1.377 1 98.81 62 THR B O 1
ATOM 2612 N N . LEU B 1 63 ? -23.422 9.234 -2.775 1 98.88 63 LEU B N 1
ATOM 2613 C CA . LEU B 1 63 ? -22.438 9.305 -1.709 1 98.88 63 LEU B CA 1
ATOM 2614 C C . LEU B 1 63 ? -22.578 10.594 -0.905 1 98.88 63 LEU B C 1
ATOM 2616 O O . LEU B 1 63 ? -22.578 10.562 0.328 1 98.88 63 LEU B O 1
ATOM 2620 N N . SER B 1 64 ? -22.672 11.68 -1.61 1 98.88 64 SER B N 1
ATOM 2621 C CA . SER B 1 64 ? -22.859 12.969 -0.95 1 98.88 64 SER B CA 1
ATOM 2622 C C . SER B 1 64 ? -24.078 12.961 -0.03 1 98.88 64 SER B C 1
ATOM 2624 O O . SER B 1 64 ? -24 13.43 1.107 1 98.88 64 SER B O 1
ATOM 2626 N N . GLU B 1 65 ? -25.156 12.406 -0.498 1 98.81 65 GLU B N 1
ATOM 2627 C CA . GLU B 1 65 ? -26.391 12.336 0.285 1 98.81 65 GLU B CA 1
ATOM 2628 C C . GLU B 1 65 ? -26.203 11.445 1.509 1 98.81 65 GLU B C 1
ATOM 2630 O O . GLU B 1 65 ? -26.688 11.773 2.598 1 98.81 65 GLU B O 1
ATOM 2635 N N . GLU B 1 66 ? -25.562 10.352 1.316 1 98.88 66 GLU B N 1
ATOM 2636 C CA . GLU B 1 66 ? -25.312 9.438 2.426 1 98.88 66 GLU B CA 1
ATOM 2637 C C . GLU B 1 66 ? -24.438 10.078 3.488 1 98.88 66 GLU B C 1
ATOM 2639 O O . GLU B 1 66 ? -24.672 9.914 4.688 1 98.88 66 GLU B O 1
ATOM 2644 N N . MET B 1 67 ? -23.406 10.805 3.074 1 98.88 67 MET B N 1
ATOM 2645 C CA . MET B 1 67 ? -22.531 11.508 4.008 1 98.88 67 MET B CA 1
ATOM 2646 C C . MET B 1 67 ? -23.312 12.5 4.855 1 98.88 67 MET B C 1
ATOM 2648 O O . MET B 1 67 ? -23.188 12.523 6.078 1 98.88 67 MET B O 1
ATOM 2652 N N . GLN B 1 68 ? -24.141 13.219 4.203 1 98.75 68 GLN B N 1
ATOM 2653 C CA . GLN B 1 68 ? -24.922 14.242 4.895 1 98.75 68 GLN B CA 1
ATOM 2654 C C . GLN B 1 68 ? -25.938 13.609 5.848 1 98.75 68 GLN B C 1
ATOM 2656 O O . GLN B 1 68 ? -26.109 14.062 6.977 1 98.75 68 GLN B O 1
ATOM 2661 N N . ARG B 1 69 ? -26.547 12.617 5.367 1 98.62 69 ARG B N 1
ATOM 2662 C CA . ARG B 1 69 ? -27.531 11.922 6.188 1 98.62 69 ARG B CA 1
ATOM 2663 C C . ARG B 1 69 ? -26.906 11.352 7.449 1 98.62 69 ARG B C 1
ATOM 2665 O O . ARG B 1 69 ? -27.453 11.461 8.539 1 98.62 69 ARG B O 1
ATOM 2672 N N . LEU B 1 70 ? -25.766 10.773 7.336 1 98.69 70 LEU B N 1
ATOM 2673 C CA . LEU B 1 70 ? -25.078 10.148 8.461 1 98.69 70 LEU B CA 1
ATOM 2674 C C . LEU B 1 70 ? -24.578 11.203 9.445 1 98.69 70 LEU B C 1
ATOM 2676 O O . LEU B 1 70 ? -24.484 10.945 10.641 1 98.69 70 LEU B O 1
ATOM 2680 N N . ALA B 1 71 ? -24.281 12.391 8.938 1 98.62 71 ALA B N 1
ATOM 2681 C CA . ALA B 1 71 ? -23.719 13.445 9.766 1 98.62 71 ALA B CA 1
ATOM 2682 C C . ALA B 1 71 ? -24.797 14.141 10.594 1 98.62 71 ALA B C 1
ATOM 2684 O O . ALA B 1 71 ? -24.547 14.555 11.734 1 98.62 71 ALA B O 1
ATOM 2685 N N . ARG B 1 72 ? -25.984 14.195 10.141 1 98.31 72 ARG B N 1
ATOM 2686 C CA . ARG B 1 72 ? -27.062 15.055 10.625 1 98.31 72 ARG B CA 1
ATOM 2687 C C . ARG B 1 72 ? -27.312 14.828 12.117 1 98.31 72 ARG B C 1
ATOM 2689 O O . ARG B 1 72 ? -27.484 15.781 12.875 1 98.31 72 ARG B O 1
ATOM 26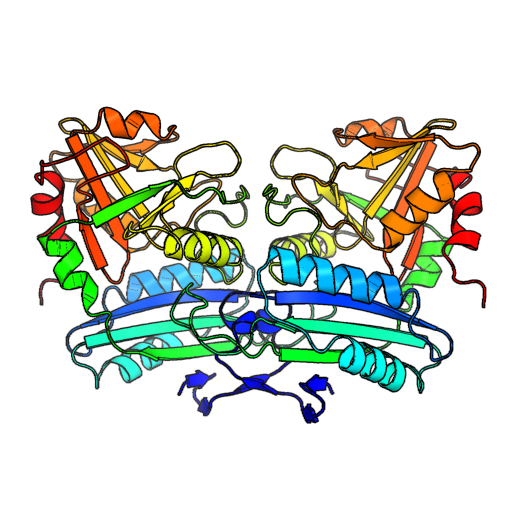96 N N . PRO B 1 73 ? -27.312 13.625 12.555 1 98 73 PRO B N 1
ATOM 2697 C CA . PRO B 1 73 ? -27.688 13.422 13.953 1 98 73 PRO B CA 1
ATOM 2698 C C . PRO B 1 73 ? -26.547 13.742 14.922 1 98 73 PRO B C 1
ATOM 2700 O O . PRO B 1 73 ? -26.719 13.68 16.141 1 98 73 PRO B O 1
ATOM 2703 N N . HIS B 1 74 ? -25.406 14.117 14.508 1 97.81 74 HIS B N 1
ATOM 2704 C CA . HIS B 1 74 ? -24.234 14.297 15.359 1 97.81 74 HIS B CA 1
ATOM 2705 C C . HIS B 1 74 ? -23.828 15.766 15.438 1 97.81 74 HIS B C 1
ATOM 2707 O O . HIS B 1 74 ? -23.516 16.391 14.414 1 97.81 74 HIS B O 1
ATOM 2713 N N . ALA B 1 75 ? -23.828 16.312 16.625 1 95.94 75 ALA B N 1
ATOM 2714 C CA . ALA B 1 75 ? -23.297 17.672 16.797 1 95.94 75 ALA B CA 1
ATOM 2715 C C . ALA B 1 75 ? -21.828 17.734 16.406 1 95.94 75 ALA B C 1
ATOM 2717 O O . ALA B 1 75 ? -21.375 18.703 15.805 1 95.94 75 ALA B O 1
ATOM 2718 N N . GLN B 1 76 ? -21.078 16.703 16.859 1 95.5 76 GLN B N 1
ATOM 2719 C CA . GLN B 1 76 ? -19.672 16.531 16.531 1 95.5 76 GLN B CA 1
ATOM 2720 C C . GLN B 1 76 ? -19.359 15.062 16.25 1 95.5 76 GLN B C 1
ATOM 2722 O O . GLN B 1 76 ? -19.969 14.164 16.812 1 95.5 76 GLN B O 1
ATOM 2727 N N . GLY B 1 77 ? -18.406 14.852 15.352 1 96.88 77 GLY B N 1
ATOM 2728 C CA . GLY B 1 77 ? -18 13.492 15.031 1 96.88 77 GLY B CA 1
ATOM 2729 C C . GLY B 1 77 ? -17.031 13.414 13.875 1 96.88 77 GLY B C 1
ATOM 2730 O O . GLY B 1 77 ? -16.547 14.438 13.391 1 96.88 77 GLY B O 1
ATOM 2731 N N . VAL B 1 78 ? -16.656 12.203 13.547 1 97.88 78 VAL B N 1
ATOM 2732 C CA . VAL B 1 78 ? -15.773 11.883 12.43 1 97.88 78 VAL B CA 1
ATOM 2733 C C . VAL B 1 78 ? -16.5 10.961 11.445 1 97.88 78 VAL B C 1
ATOM 2735 O O . VAL B 1 78 ? -17.031 9.922 11.844 1 97.88 78 VAL B O 1
ATOM 2738 N N . LEU B 1 79 ? -16.609 11.391 10.25 1 98.69 79 LEU B N 1
ATOM 2739 C CA . LEU B 1 79 ? -17.172 10.578 9.188 1 98.69 79 LEU B CA 1
ATOM 2740 C C . LEU B 1 79 ? -16.094 10.055 8.25 1 98.69 79 LEU B C 1
ATOM 2742 O O . LEU B 1 79 ? -15.375 10.844 7.621 1 98.69 79 LEU B O 1
ATOM 2746 N N . LYS B 1 80 ? -15.938 8.758 8.18 1 98.75 80 LYS B N 1
ATOM 2747 C CA . LYS B 1 80 ? -14.984 8.133 7.27 1 98.75 80 LYS B CA 1
ATOM 2748 C C . LYS B 1 80 ? -15.695 7.484 6.086 1 98.75 80 LYS B C 1
ATOM 2750 O O . LYS B 1 80 ? -16.719 6.816 6.258 1 98.75 80 LYS B O 1
ATOM 2755 N N . VAL B 1 81 ? -15.203 7.719 4.926 1 98.94 81 VAL B N 1
ATOM 2756 C CA . VAL B 1 81 ? -15.656 7.086 3.689 1 98.94 81 VAL B CA 1
ATOM 2757 C C . VAL B 1 81 ? -14.508 6.293 3.064 1 98.94 81 VAL B C 1
ATOM 2759 O O . VAL B 1 81 ? -13.398 6.805 2.924 1 98.94 81 VAL B O 1
ATOM 2762 N N . ILE B 1 82 ? -14.773 5.059 2.742 1 98.94 82 ILE B N 1
ATOM 2763 C CA . ILE B 1 82 ? -13.852 4.234 1.964 1 98.94 82 ILE B CA 1
ATOM 2764 C C . ILE B 1 82 ? -14.516 3.822 0.651 1 98.94 82 ILE B C 1
ATOM 2766 O O . ILE B 1 82 ? -15.672 3.379 0.644 1 98.94 82 ILE B O 1
ATOM 2770 N N . LEU B 1 83 ? -13.852 4.047 -0.441 1 98.94 83 LEU B N 1
ATOM 2771 C CA . LEU B 1 83 ? -14.211 3.48 -1.735 1 98.94 83 LEU B CA 1
ATOM 2772 C C . LEU B 1 83 ? -13.219 2.4 -2.152 1 98.94 83 LEU B C 1
ATOM 2774 O O . LEU B 1 83 ? -12.008 2.648 -2.209 1 98.94 83 LEU B O 1
ATOM 2778 N N . THR B 1 84 ? -13.727 1.219 -2.342 1 98.81 84 THR B N 1
ATOM 2779 C CA . THR B 1 84 ? -12.875 0.133 -2.822 1 98.81 84 THR B CA 1
ATOM 2780 C C . THR B 1 84 ? -13.195 -0.2 -4.277 1 98.81 84 THR B C 1
ATOM 2782 O O . THR B 1 84 ? -14.25 0.183 -4.789 1 98.81 84 THR B O 1
ATOM 2785 N N . ARG B 1 85 ? -12.297 -0.85 -4.961 1 98.62 85 ARG B N 1
ATOM 2786 C CA . ARG B 1 85 ? -12.57 -1.27 -6.332 1 98.62 85 ARG B CA 1
ATOM 2787 C C . ARG B 1 85 ? -13.695 -2.301 -6.375 1 98.62 85 ARG B C 1
ATOM 2789 O O . ARG B 1 85 ? -14.312 -2.512 -7.422 1 98.62 85 ARG B O 1
ATOM 2796 N N . GLY B 1 86 ? -13.984 -2.969 -5.27 1 98.31 86 GLY B N 1
ATOM 2797 C CA . GLY B 1 86 ? -15.016 -3.994 -5.234 1 98.31 86 GLY B CA 1
ATOM 2798 C C . GLY B 1 86 ? -14.477 -5.395 -5.449 1 98.31 86 GLY B C 1
ATOM 2799 O O . GLY B 1 86 ? -13.297 -5.656 -5.203 1 98.31 86 GLY B O 1
ATOM 2800 N N . VAL B 1 87 ? -15.359 -6.293 -5.773 1 96.94 87 VAL B N 1
ATOM 2801 C CA . VAL B 1 87 ? -15.039 -7.711 -5.918 1 96.94 87 VAL B CA 1
ATOM 2802 C C . VAL B 1 87 ? -14.789 -8.039 -7.387 1 96.94 87 VAL B C 1
ATOM 2804 O O . VAL B 1 87 ? -15.453 -7.492 -8.273 1 96.94 87 VAL B O 1
ATOM 2807 N N . GLY B 1 88 ? -13.789 -8.953 -7.59 1 89.81 88 GLY B N 1
ATOM 2808 C CA . GLY B 1 88 ? -13.539 -9.414 -8.945 1 89.81 88 GLY B CA 1
ATOM 2809 C C . GLY B 1 88 ? -12.07 -9.445 -9.305 1 89.81 88 GLY B C 1
ATOM 2810 O O . GLY B 1 88 ? -11.211 -9.227 -8.453 1 89.81 88 GLY B O 1
ATOM 2811 N N . GLY B 1 89 ? -11.867 -9.859 -10.539 1 87.38 89 GLY B N 1
ATOM 2812 C CA . GLY B 1 89 ? -10.5 -9.961 -11.031 1 87.38 89 GLY B CA 1
ATOM 2813 C C . GLY B 1 89 ? -9.781 -11.203 -10.539 1 87.38 89 GLY B C 1
ATOM 2814 O O . GLY B 1 89 ? -10.359 -12.016 -9.812 1 87.38 89 GLY B O 1
ATOM 2815 N N . ARG B 1 90 ? -8.609 -11.367 -11.039 1 89.62 90 ARG B N 1
ATOM 2816 C CA . ARG B 1 90 ? -7.699 -12.438 -10.641 1 89.62 90 ARG B CA 1
ATOM 2817 C C . ARG B 1 90 ? -6.289 -11.898 -10.406 1 89.62 90 ARG B C 1
ATOM 2819 O O . ARG B 1 90 ? -5.738 -11.195 -11.25 1 89.62 90 ARG B O 1
ATOM 2826 N N . GLY B 1 91 ? -5.805 -12.312 -9.25 1 94.12 91 GLY B N 1
ATOM 2827 C CA . GLY B 1 91 ? -4.531 -11.695 -8.922 1 94.12 91 GLY B CA 1
ATOM 2828 C C . GLY B 1 91 ? -4.582 -10.18 -8.93 1 94.12 91 GLY B C 1
ATOM 2829 O O . GLY B 1 91 ? -5.488 -9.578 -8.336 1 94.12 91 GLY B O 1
ATOM 2830 N N . TYR B 1 92 ? -3.576 -9.57 -9.602 1 97.94 92 TYR B N 1
ATOM 2831 C CA . TYR B 1 92 ? -3.496 -8.117 -9.594 1 97.94 92 TYR B CA 1
ATOM 2832 C C . TYR B 1 92 ? -4.344 -7.52 -10.711 1 97.94 92 TYR B C 1
ATOM 2834 O O . TYR B 1 92 ? -4.496 -6.301 -10.805 1 97.94 92 TYR B O 1
ATOM 2842 N N . SER B 1 93 ? -4.949 -8.344 -11.539 1 97.38 93 SER B N 1
ATOM 2843 C CA . SER B 1 93 ? -5.789 -7.867 -12.633 1 97.38 93 SER B CA 1
ATOM 2844 C C . SER B 1 93 ? -7.133 -7.359 -12.117 1 97.38 93 SER B C 1
ATOM 2846 O O . SER B 1 93 ? -7.789 -8.031 -11.312 1 97.38 93 SER B O 1
ATOM 2848 N N . THR B 1 94 ? -7.527 -6.27 -12.656 1 95.69 94 THR B N 1
ATOM 2849 C CA . THR B 1 94 ? -8.797 -5.68 -12.25 1 95.69 94 THR B CA 1
ATOM 2850 C C . THR B 1 94 ? -9.898 -6.016 -13.25 1 95.69 94 THR B C 1
ATOM 2852 O O . THR B 1 94 ? -11.023 -5.531 -13.125 1 95.69 94 THR B O 1
ATOM 2855 N N . ALA B 1 95 ? -9.508 -6.812 -14.195 1 93.12 95 ALA B N 1
ATOM 2856 C CA . ALA B 1 95 ? -10.5 -7.191 -15.203 1 93.12 95 ALA B CA 1
ATOM 2857 C C . ALA B 1 95 ? -11.711 -7.855 -14.555 1 93.12 95 ALA B C 1
ATOM 2859 O O . ALA B 1 95 ? -11.562 -8.781 -13.75 1 93.12 95 ALA B O 1
ATOM 2860 N N . GLY B 1 96 ? -12.875 -7.305 -14.812 1 90.75 96 GLY B N 1
ATOM 2861 C CA . GLY B 1 96 ? -14.109 -7.867 -14.281 1 90.75 96 GLY B CA 1
ATOM 2862 C C . GLY B 1 96 ? -14.57 -7.191 -13 1 90.75 96 GLY B C 1
ATOM 2863 O O . GLY B 1 96 ? -15.656 -7.484 -12.5 1 90.75 96 GLY B O 1
ATOM 2864 N N . CYS B 1 97 ? -13.789 -6.336 -12.445 1 93.94 97 CYS B N 1
ATOM 2865 C CA . CYS B 1 97 ? -14.195 -5.562 -11.281 1 93.94 97 CYS B CA 1
ATOM 2866 C C . CYS B 1 97 ? -14.922 -4.293 -11.695 1 93.94 97 CYS B C 1
ATOM 2868 O O . CYS B 1 97 ? -14.289 -3.266 -11.953 1 93.94 97 CYS B O 1
ATOM 2870 N N . VAL B 1 98 ? -16.172 -4.281 -11.633 1 93.12 98 VAL B N 1
ATOM 2871 C CA . VAL B 1 98 ? -16.875 -3.164 -12.25 1 93.12 98 VAL B CA 1
ATOM 2872 C C . VAL B 1 98 ? -17.797 -2.508 -11.219 1 93.12 98 VAL B C 1
ATOM 2874 O O . VAL B 1 98 ? -18.5 -1.535 -11.531 1 93.12 98 VAL B O 1
ATOM 2877 N N . SER B 1 99 ? -17.828 -3.045 -10.016 1 96.62 99 SER B N 1
ATOM 2878 C CA . SER B 1 99 ? -18.75 -2.523 -9.008 1 96.62 99 SER B CA 1
ATOM 2879 C C . SER B 1 99 ? -18.016 -2.105 -7.742 1 96.62 99 SER B C 1
ATOM 2881 O O . SER B 1 99 ? -17.938 -2.873 -6.781 1 96.62 99 SER B O 1
ATOM 2883 N N . PRO B 1 100 ? -17.578 -0.878 -7.719 1 98.5 100 PRO B N 1
ATOM 2884 C CA . PRO B 1 100 ? -16.922 -0.389 -6.508 1 98.5 100 PRO B CA 1
ATOM 2885 C C . PRO B 1 100 ? -17.828 -0.452 -5.277 1 98.5 100 PRO B C 1
ATOM 2887 O O . PRO B 1 100 ? -19.047 -0.425 -5.402 1 98.5 100 PRO B O 1
ATOM 2890 N N . THR B 1 101 ? -17.203 -0.584 -4.16 1 98.69 101 THR B N 1
ATOM 2891 C CA . THR B 1 101 ? -17.906 -0.611 -2.879 1 98.69 101 THR B CA 1
ATOM 2892 C C . THR B 1 101 ? -17.703 0.7 -2.125 1 98.69 101 THR B C 1
ATOM 2894 O O . THR B 1 101 ? -16.594 1.242 -2.1 1 98.69 101 THR B O 1
ATOM 2897 N N . ARG B 1 102 ? -18.719 1.312 -1.632 1 98.69 102 ARG B N 1
ATOM 2898 C CA . ARG B 1 102 ? -18.609 2.473 -0.756 1 98.69 102 ARG B CA 1
ATOM 2899 C C . ARG B 1 102 ? -18.938 2.104 0.687 1 98.69 102 ARG B C 1
ATOM 2901 O O . ARG B 1 102 ? -19.969 1.48 0.954 1 98.69 102 ARG B O 1
ATOM 2908 N N . ILE B 1 103 ? -18.094 2.396 1.618 1 98.88 103 ILE B N 1
ATOM 2909 C CA . ILE B 1 103 ? -18.188 2.098 3.043 1 98.88 103 ILE B CA 1
ATOM 2910 C C . ILE B 1 103 ? -18.141 3.395 3.848 1 98.88 103 ILE B C 1
ATOM 2912 O O . ILE B 1 103 ? -17.188 4.168 3.734 1 98.88 103 ILE B O 1
ATOM 2916 N N . LEU B 1 104 ? -19.203 3.648 4.676 1 98.88 104 LEU B N 1
ATOM 2917 C CA . LEU B 1 104 ? -19.25 4.844 5.512 1 98.88 104 LEU B CA 1
ATOM 2918 C C . LEU B 1 104 ? -19.391 4.469 6.98 1 98.88 104 LEU B C 1
ATOM 2920 O O . LEU B 1 104 ? -20.094 3.504 7.312 1 98.88 104 LEU B O 1
ATOM 2924 N N . SER B 1 105 ? -18.812 5.223 7.805 1 98.5 105 SER B N 1
ATOM 2925 C CA . SER B 1 105 ? -18.969 5.055 9.25 1 98.5 105 SER B CA 1
ATOM 2926 C C . SER B 1 105 ? -18.781 6.379 9.984 1 98.5 105 SER B C 1
ATOM 2928 O O . SER B 1 105 ? -18.141 7.297 9.469 1 98.5 105 SER B O 1
ATOM 2930 N N . VAL B 1 106 ? -19.359 6.508 11.133 1 98.06 106 VAL B N 1
ATOM 2931 C CA . VAL B 1 106 ? -19.219 7.668 12 1 98.06 106 VAL B CA 1
ATOM 2932 C C . VAL B 1 106 ? -18.625 7.238 13.344 1 98.06 106 VAL B C 1
ATOM 2934 O O . VAL B 1 106 ? -19 6.191 13.883 1 98.06 106 VAL B O 1
ATOM 2937 N N . SER B 1 107 ? -17.703 7.984 13.844 1 96.69 107 SER B N 1
ATOM 2938 C CA . SER B 1 107 ? -17.078 7.75 15.148 1 96.69 107 SER B CA 1
ATOM 2939 C C . SER B 1 107 ? -16.953 9.039 15.945 1 96.69 107 SER B C 1
ATOM 2941 O O . SER B 1 107 ? -17.156 10.133 15.406 1 96.69 107 SER B O 1
ATOM 2943 N N . PRO B 1 108 ? -16.703 8.977 17.234 1 94.88 108 PRO B N 1
ATOM 2944 C CA . PRO B 1 108 ? -16.562 10.188 18.047 1 94.88 108 PRO B CA 1
ATOM 2945 C C . PRO B 1 108 ? -15.375 11.047 17.656 1 94.88 108 PRO B C 1
ATOM 2947 O O . PRO B 1 108 ? -14.352 10.516 17.188 1 94.88 108 PRO B O 1
ATOM 2950 N N . PHE B 1 109 ? -15.555 12.289 17.859 1 94.75 109 PHE B N 1
ATOM 2951 C CA . PHE B 1 109 ? -14.477 13.242 17.656 1 94.75 109 PHE B CA 1
ATOM 2952 C C . PHE B 1 109 ? -13.383 13.07 18.703 1 94.75 109 PHE B C 1
ATOM 2954 O O . PHE B 1 109 ? -13.68 12.891 19.875 1 94.75 109 PHE B O 1
ATOM 2961 N N . PRO B 1 110 ? -12.102 13.086 18.297 1 91.12 110 PRO B N 1
ATOM 2962 C CA . PRO B 1 110 ? -11.031 12.906 19.281 1 91.12 110 PRO B CA 1
ATOM 2963 C C . PRO B 1 110 ? -10.977 14.039 20.312 1 91.12 110 PRO B C 1
ATOM 2965 O O . PRO B 1 110 ? -10.836 15.203 19.938 1 91.12 110 PRO B O 1
ATOM 2968 N N . ALA B 1 111 ? -10.852 13.711 21.516 1 88.38 111 ALA B N 1
ATOM 2969 C CA . ALA B 1 111 ? -10.945 14.68 22.609 1 88.38 111 ALA B CA 1
ATOM 2970 C C . ALA B 1 111 ? -9.641 15.461 22.75 1 88.38 111 ALA B C 1
ATOM 2972 O O . ALA B 1 111 ? -9.656 16.625 23.156 1 88.38 111 ALA B O 1
ATOM 2973 N N . HIS B 1 112 ? -8.547 14.891 22.375 1 90.69 112 HIS B N 1
ATOM 2974 C CA . HIS B 1 112 ? -7.246 15.492 22.656 1 90.69 112 HIS B CA 1
ATOM 2975 C C . HIS B 1 112 ? -6.949 16.641 21.688 1 90.69 112 HIS B C 1
ATOM 2977 O O . HIS B 1 112 ? -6.031 17.422 21.922 1 90.69 112 HIS B O 1
ATOM 2983 N N . TYR B 1 113 ? -7.684 16.828 20.656 1 89.88 113 TYR B N 1
ATOM 2984 C CA . TYR B 1 113 ? -7.387 17.859 19.672 1 89.88 113 TYR B CA 1
ATOM 2985 C C . TYR B 1 113 ? -7.539 19.25 20.281 1 89.88 113 TYR B C 1
ATOM 2987 O O . TYR B 1 113 ? -6.812 20.172 19.906 1 89.88 113 TYR B O 1
ATOM 2995 N N . ALA B 1 114 ? -8.477 19.406 21.156 1 89.06 114 ALA B N 1
ATOM 2996 C CA . ALA B 1 114 ? -8.633 20.688 21.828 1 89.06 114 ALA B CA 1
ATOM 2997 C C . ALA B 1 114 ? -7.367 21.062 22.609 1 89.06 114 ALA B C 1
ATOM 2999 O O . ALA B 1 114 ? -6.895 22.203 22.531 1 89.06 114 ALA B O 1
ATOM 3000 N N . ARG B 1 115 ? -6.863 20.109 23.281 1 93.38 115 ARG B N 1
ATOM 3001 C CA . ARG B 1 115 ? -5.629 20.344 24.016 1 93.38 115 ARG B CA 1
ATOM 3002 C C . ARG B 1 115 ? -4.465 20.625 23.078 1 93.38 115 ARG B C 1
ATOM 3004 O O . ARG B 1 115 ? -3.639 21.5 23.359 1 93.38 115 ARG B O 1
ATOM 3011 N N . TRP B 1 116 ? -4.363 19.922 22.016 1 94.56 116 TRP B N 1
ATOM 3012 C CA . TRP B 1 116 ? -3.316 20.125 21.031 1 94.56 116 TRP B CA 1
ATOM 3013 C C . TRP B 1 116 ? -3.34 21.562 20.5 1 94.56 116 TRP B C 1
ATOM 3015 O O . TRP B 1 116 ? -2.287 22.188 20.328 1 94.56 116 TRP B O 1
ATOM 3025 N N . ARG B 1 117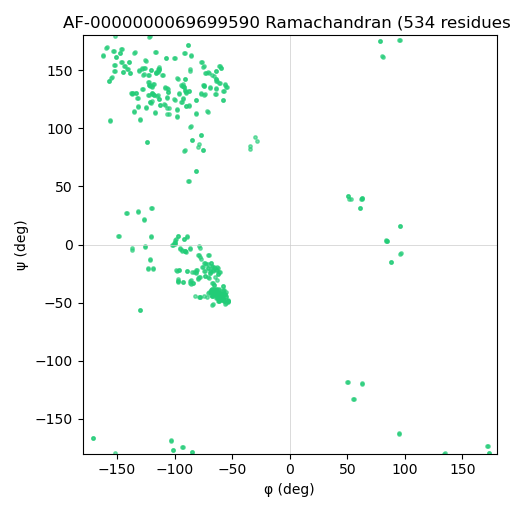 ? -4.484 22.078 20.297 1 91.75 117 ARG B N 1
ATOM 3026 C CA . ARG B 1 117 ? -4.645 23.422 19.75 1 91.75 117 ARG B CA 1
ATOM 3027 C C . ARG B 1 117 ? -4.18 24.484 20.766 1 91.75 117 ARG B C 1
ATOM 3029 O O . ARG B 1 117 ? -3.543 25.469 20.391 1 91.75 117 ARG B O 1
ATOM 3036 N N . GLU B 1 118 ? -4.484 24.219 21.922 1 91.56 118 GLU B N 1
ATOM 3037 C CA . GLU B 1 118 ? -4.191 25.188 22.984 1 91.56 118 GLU B CA 1
ATOM 3038 C C . GLU B 1 118 ? -2.719 25.156 23.375 1 91.56 118 GLU B C 1
ATOM 3040 O O . GLU B 1 118 ? -2.064 26.188 23.469 1 91.56 118 GLU B O 1
ATOM 3045 N N . GLU B 1 119 ? -2.184 23.984 23.531 1 94 119 GLU B N 1
ATOM 3046 C CA . GLU B 1 119 ? -0.857 23.828 24.125 1 94 119 GLU B CA 1
ATOM 3047 C C . GLU B 1 119 ? 0.215 23.703 23.047 1 94 119 GLU B C 1
ATOM 3049 O O . GLU B 1 119 ? 1.394 23.953 23.297 1 94 119 GLU B O 1
ATOM 3054 N N . GLY B 1 120 ? -0.217 23.328 21.922 1 96.69 120 GLY B N 1
ATOM 3055 C CA . GLY B 1 120 ? 0.754 22.906 20.922 1 96.69 120 GLY B CA 1
ATOM 3056 C C . GLY B 1 120 ? 1.24 21.484 21.125 1 96.69 120 GLY B C 1
ATOM 3057 O O . GLY B 1 120 ? 1.113 20.938 22.219 1 96.69 120 GLY B O 1
ATOM 3058 N N . ILE B 1 121 ? 1.812 20.953 20.078 1 98.06 121 ILE B N 1
ATOM 3059 C CA . ILE B 1 121 ? 2.182 19.547 20.141 1 98.06 121 ILE B CA 1
ATOM 3060 C C . ILE B 1 121 ? 3.697 19.406 20.016 1 98.06 121 ILE B C 1
ATOM 3062 O O . ILE B 1 121 ? 4.383 20.344 19.609 1 98.06 121 ILE B O 1
ATOM 3066 N N . THR B 1 122 ? 4.18 18.234 20.344 1 98.5 122 THR B N 1
ATOM 3067 C CA . THR B 1 122 ? 5.582 17.875 20.172 1 98.5 122 THR B CA 1
ATOM 3068 C C . THR B 1 122 ? 5.738 16.828 19.078 1 98.5 122 THR B C 1
ATOM 3070 O O . THR B 1 122 ? 4.863 15.992 18.875 1 98.5 122 THR B O 1
ATOM 3073 N N . LEU B 1 123 ? 6.859 16.938 18.375 1 98.56 123 LEU B N 1
ATOM 3074 C CA . LEU B 1 123 ? 7.172 16 17.312 1 98.56 123 LEU B CA 1
ATOM 3075 C C . LEU B 1 123 ? 8.383 15.156 17.656 1 98.56 123 LEU B C 1
ATOM 3077 O O . LEU B 1 123 ? 9.266 15.602 18.406 1 98.56 123 LEU B O 1
ATOM 3081 N N . THR B 1 124 ? 8.43 13.992 17.156 1 98.56 124 THR B N 1
ATOM 3082 C CA . THR B 1 124 ? 9.617 13.156 17.062 1 98.56 124 THR B CA 1
ATOM 3083 C C . THR B 1 124 ? 9.836 12.672 15.633 1 98.56 124 THR B C 1
ATOM 3085 O O . THR B 1 124 ? 8.875 12.523 14.867 1 98.56 124 THR B O 1
ATOM 3088 N N . GLN B 1 125 ? 11.047 12.539 15.273 1 98.25 125 GLN B N 1
ATOM 3089 C CA . GLN B 1 125 ? 11.32 12.07 13.922 1 98.25 125 GLN B CA 1
ATOM 3090 C C . GLN B 1 125 ? 11.039 10.578 13.789 1 98.25 125 GLN B C 1
ATOM 3092 O O . GLN B 1 125 ? 11.508 9.773 14.594 1 98.25 125 GLN B O 1
ATOM 3097 N N . SER B 1 126 ? 10.289 10.219 12.82 1 98.69 126 SER B N 1
ATOM 3098 C CA . SER B 1 126 ? 10 8.805 12.57 1 98.69 126 SER B CA 1
ATOM 3099 C C . SER B 1 126 ? 11.203 8.102 11.961 1 98.69 126 SER B C 1
ATOM 3101 O O . SER B 1 126 ? 11.836 8.617 11.039 1 98.69 126 SER B O 1
ATOM 3103 N N . PRO B 1 127 ? 11.555 6.898 12.414 1 98.31 127 PRO B N 1
ATOM 3104 C CA . PRO B 1 127 ? 12.562 6.105 11.703 1 98.31 127 PRO B CA 1
ATOM 3105 C C . PRO B 1 127 ? 12.039 5.508 10.398 1 98.31 127 PRO B C 1
ATOM 3107 O O . PRO B 1 127 ? 12.828 5.102 9.539 1 98.31 127 PRO B O 1
ATOM 3110 N N . VAL B 1 128 ? 10.742 5.344 10.234 1 98.5 128 VAL B N 1
ATOM 3111 C CA . VAL B 1 128 ? 10.102 4.789 9.047 1 98.5 128 VAL B CA 1
ATOM 3112 C C . VAL B 1 128 ? 9.844 5.898 8.031 1 98.5 128 VAL B C 1
ATOM 3114 O O . VAL B 1 128 ? 9.125 6.859 8.32 1 98.5 128 VAL B O 1
ATOM 3117 N N . PRO B 1 129 ? 10.383 5.828 6.887 1 98.5 129 PRO B N 1
ATOM 3118 C CA . PRO B 1 129 ? 10.109 6.828 5.852 1 98.5 129 PRO B CA 1
ATOM 3119 C C . PRO B 1 129 ? 8.898 6.469 4.992 1 9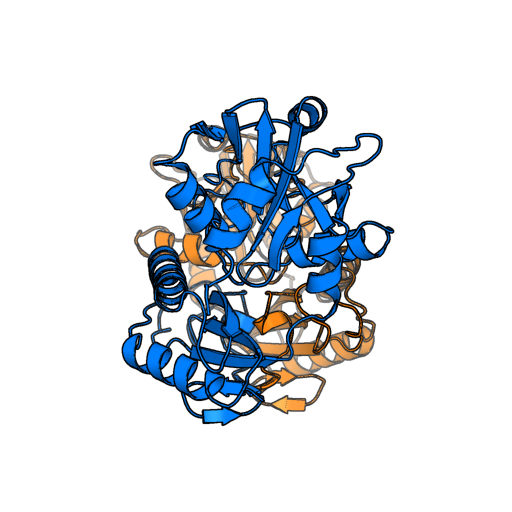8.5 129 PRO B C 1
ATOM 3121 O O . PRO B 1 129 ? 8.336 5.379 5.133 1 98.5 129 PRO B O 1
ATOM 3124 N N . LEU B 1 130 ? 8.516 7.414 4.176 1 98.75 130 LEU B N 1
ATOM 3125 C CA . LEU B 1 130 ? 7.555 7.141 3.115 1 98.75 130 LEU B CA 1
ATOM 3126 C C . LEU B 1 130 ? 8.266 6.777 1.816 1 98.75 130 LEU B C 1
ATOM 3128 O O . LEU B 1 130 ? 9.281 7.387 1.47 1 98.75 130 LEU B O 1
ATOM 3132 N N . GLY B 1 131 ? 7.707 5.781 1.192 1 98.31 131 GLY B N 1
ATOM 3133 C CA . GLY B 1 131 ? 8.211 5.465 -0.135 1 98.31 131 GLY B CA 1
ATOM 3134 C C . GLY B 1 131 ? 7.84 6.508 -1.175 1 98.31 131 GLY B C 1
ATOM 3135 O O . GLY B 1 131 ? 6.746 7.074 -1.129 1 98.31 131 GLY B O 1
ATOM 3136 N N . ARG B 1 132 ? 8.727 6.68 -2.16 1 97.81 132 ARG B N 1
ATOM 3137 C CA . ARG B 1 132 ? 8.508 7.641 -3.238 1 97.81 132 ARG B CA 1
ATOM 3138 C C . ARG B 1 132 ? 7.875 6.965 -4.449 1 97.81 132 ARG B C 1
ATOM 3140 O O . ARG B 1 132 ? 8.453 6.035 -5.02 1 97.81 132 ARG B O 1
ATOM 3147 N N . ASN B 1 133 ? 6.762 7.441 -4.863 1 97.88 133 ASN B N 1
ATOM 3148 C CA . ASN B 1 133 ? 6.078 6.992 -6.07 1 97.88 133 ASN B CA 1
ATOM 3149 C C . ASN B 1 133 ? 5.141 8.062 -6.617 1 97.88 133 ASN B C 1
ATOM 3151 O O . ASN B 1 133 ? 4.055 8.281 -6.074 1 97.88 133 ASN B O 1
ATOM 3155 N N . PRO B 1 134 ? 5.496 8.695 -7.691 1 97 134 PRO B N 1
ATOM 3156 C CA . PRO B 1 134 ? 4.691 9.797 -8.211 1 97 134 PRO B CA 1
ATOM 3157 C C . PRO B 1 134 ? 3.289 9.359 -8.625 1 97 134 PRO B C 1
ATOM 3159 O O . PRO B 1 134 ? 2.389 10.195 -8.75 1 97 134 PRO B O 1
ATOM 3162 N N . TRP B 1 135 ? 3.047 8.078 -8.875 1 97.88 135 TRP B N 1
ATOM 3163 C CA . TRP B 1 135 ? 1.736 7.582 -9.289 1 97.88 135 TRP B CA 1
ATOM 3164 C C . TRP B 1 135 ? 0.775 7.531 -8.109 1 97.88 135 TRP B C 1
ATOM 3166 O O . TRP B 1 135 ? -0.441 7.453 -8.289 1 97.88 135 TRP B O 1
ATOM 3176 N N . LEU B 1 136 ? 1.331 7.535 -6.91 1 98.56 136 LEU B N 1
ATOM 3177 C CA . LEU B 1 136 ? 0.48 7.383 -5.734 1 98.56 136 LEU B CA 1
ATOM 3178 C C . LEU B 1 136 ? 0.625 8.586 -4.805 1 98.56 136 LEU B C 1
ATOM 3180 O O . LEU B 1 136 ? -0.192 8.773 -3.902 1 98.56 136 LEU B O 1
ATOM 3184 N N . ALA B 1 137 ? 1.67 9.43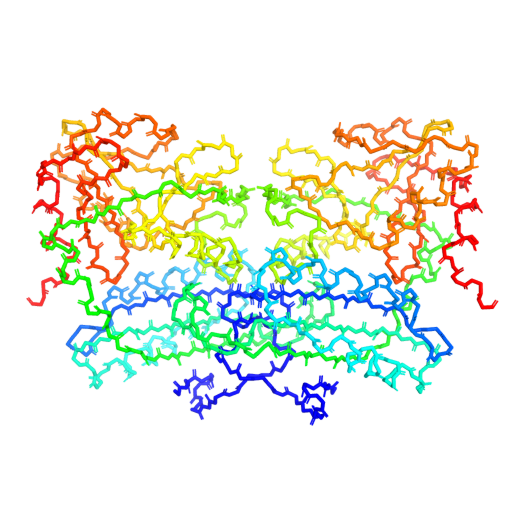 -5.059 1 98.62 137 ALA B N 1
ATOM 3185 C CA . ALA B 1 137 ? 1.939 10.586 -4.211 1 98.62 137 ALA B CA 1
ATOM 3186 C C . ALA B 1 137 ? 0.762 11.555 -4.219 1 98.62 137 ALA B C 1
ATOM 3188 O O . ALA B 1 137 ? 0.151 11.789 -5.266 1 98.62 137 ALA B O 1
ATOM 3189 N N . GLY B 1 138 ? 0.453 12.086 -3.047 1 98.75 138 GLY B N 1
ATOM 3190 C CA . GLY B 1 138 ? -0.622 13.055 -2.92 1 98.75 138 GLY B CA 1
ATOM 3191 C C . GLY B 1 138 ? -1.979 12.422 -2.691 1 98.75 138 GLY B C 1
ATOM 3192 O O . GLY B 1 138 ? -2.93 13.094 -2.291 1 98.75 138 GLY B O 1
ATOM 3193 N N . LEU B 1 139 ? -2.078 11.133 -2.941 1 98.88 139 LEU B N 1
ATOM 3194 C CA . LEU B 1 139 ? -3.367 10.445 -2.873 1 98.88 139 LEU B CA 1
ATOM 3195 C C . LEU B 1 139 ? -3.578 9.82 -1.498 1 98.88 139 LEU B C 1
ATOM 3197 O O . LEU B 1 139 ? -2.646 9.266 -0.914 1 98.88 139 LEU B O 1
ATOM 3201 N N . LYS B 1 140 ? -4.77 9.961 -0.965 1 98.88 140 LYS B N 1
ATOM 3202 C CA . LYS B 1 140 ? -5.137 9.258 0.26 1 98.88 140 LYS B CA 1
ATOM 3203 C C . LYS B 1 140 ? -5.781 7.906 -0.051 1 98.88 140 LYS B C 1
ATOM 3205 O O . LYS B 1 140 ? -7.004 7.773 -0.005 1 98.88 140 LYS B O 1
ATOM 3210 N N . HIS B 1 141 ? -4.906 6.922 -0.325 1 98.88 141 HIS B N 1
ATOM 3211 C CA . HIS B 1 141 ? -5.32 5.57 -0.691 1 98.88 141 HIS B CA 1
ATOM 3212 C C . HIS B 1 141 ? -5.195 4.617 0.491 1 98.88 141 HIS B C 1
ATOM 3214 O O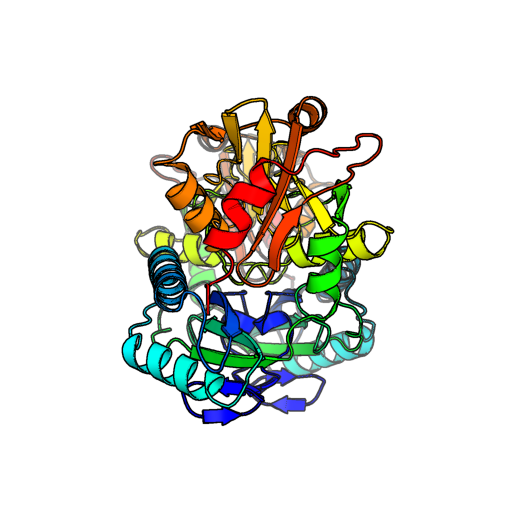 . HIS B 1 141 ? -4.793 5.023 1.583 1 98.88 141 HIS B O 1
ATOM 3220 N N . LEU B 1 142 ? -5.484 3.33 0.273 1 98.88 142 LEU B N 1
ATOM 3221 C CA . LEU B 1 142 ? -5.648 2.381 1.368 1 98.88 142 LEU B CA 1
ATOM 3222 C C . LEU B 1 142 ? -4.34 1.665 1.671 1 98.88 142 LEU B C 1
ATOM 3224 O O . LEU B 1 142 ? -4.273 0.836 2.582 1 98.88 142 LEU B O 1
ATOM 3228 N N . ASN B 1 143 ? -3.285 1.863 0.909 1 98.81 143 ASN B N 1
ATOM 3229 C CA . ASN B 1 143 ? -1.978 1.336 1.286 1 98.81 143 ASN B CA 1
ATOM 3230 C C . ASN B 1 143 ? -1.328 2.178 2.379 1 98.81 143 ASN B C 1
ATOM 3232 O O . ASN B 1 143 ? -0.61 3.137 2.086 1 98.81 143 ASN B O 1
ATOM 3236 N N . ARG B 1 144 ? -1.54 1.731 3.641 1 98.88 144 ARG B N 1
ATOM 3237 C CA . ARG B 1 144 ? -1.152 2.594 4.754 1 98.88 144 ARG B CA 1
ATOM 3238 C C . ARG B 1 144 ? -0.241 1.853 5.727 1 98.88 144 ARG B C 1
ATOM 3240 O O . ARG B 1 144 ? -0.139 2.229 6.898 1 98.88 144 ARG B O 1
ATOM 3247 N N . LEU B 1 145 ? 0.423 0.797 5.312 1 98.88 145 LEU B N 1
ATOM 3248 C CA . LEU B 1 145 ? 1.319 0.082 6.215 1 98.88 145 LEU B CA 1
ATOM 3249 C C . LEU B 1 145 ? 2.402 1.011 6.754 1 98.88 145 LEU B C 1
ATOM 3251 O O . LEU B 1 145 ? 2.809 0.892 7.914 1 98.88 145 LEU B O 1
ATOM 3255 N N . GLU B 1 146 ? 2.877 1.962 5.914 1 98.81 146 GLU B N 1
ATOM 3256 C CA . GLU B 1 146 ? 3.879 2.914 6.383 1 98.81 146 GLU B CA 1
ATOM 3257 C C . GLU B 1 146 ? 3.344 3.754 7.539 1 98.81 146 GLU B C 1
ATOM 3259 O O . GLU B 1 146 ? 4.02 3.922 8.555 1 98.81 146 GLU B O 1
ATOM 3264 N N . GLN B 1 147 ? 2.119 4.223 7.41 1 98.81 147 GLN B N 1
ATOM 3265 C CA . GLN B 1 147 ? 1.511 5.023 8.469 1 98.81 147 GLN B CA 1
ATOM 3266 C C . GLN B 1 147 ? 1.299 4.199 9.734 1 98.81 147 GLN B C 1
ATOM 3268 O O . GLN B 1 147 ? 1.466 4.703 10.844 1 98.81 147 GLN B O 1
ATOM 3273 N N . VAL B 1 148 ? 0.904 2.941 9.516 1 98.75 148 VAL B N 1
ATOM 3274 C CA . VAL B 1 148 ? 0.708 2.047 10.656 1 98.75 148 VAL B CA 1
ATOM 3275 C C . VAL B 1 148 ? 2.031 1.851 11.391 1 98.75 148 VAL B C 1
ATOM 3277 O O . VAL B 1 148 ? 2.082 1.928 12.617 1 98.75 148 VAL B O 1
ATOM 3280 N N . LEU B 1 149 ? 3.115 1.637 10.68 1 98.75 149 LEU B N 1
ATOM 3281 C CA . LEU B 1 149 ? 4.434 1.458 11.281 1 98.75 149 LEU B CA 1
ATOM 3282 C C . LEU B 1 149 ? 4.91 2.75 11.938 1 98.75 149 LEU B C 1
ATOM 3284 O O . LEU B 1 149 ? 5.477 2.723 13.031 1 98.75 149 LEU B O 1
ATOM 3288 N N . ILE B 1 150 ? 4.703 3.881 11.281 1 98.81 150 ILE B N 1
ATOM 3289 C CA . ILE B 1 150 ? 5.059 5.184 11.836 1 98.81 150 ILE B CA 1
ATOM 3290 C C . ILE B 1 150 ? 4.344 5.395 13.164 1 98.81 150 ILE B C 1
ATOM 3292 O O . ILE B 1 150 ? 4.969 5.785 14.156 1 98.81 150 ILE B O 1
ATOM 3296 N N . ARG B 1 151 ? 3.061 5.113 13.18 1 98.69 151 ARG B N 1
ATOM 3297 C CA . ARG B 1 151 ? 2.271 5.27 14.398 1 98.69 151 ARG B CA 1
ATOM 3298 C C . ARG B 1 151 ? 2.77 4.336 15.5 1 98.69 151 ARG B C 1
ATOM 3300 O O . ARG B 1 151 ? 2.875 4.738 16.656 1 98.69 151 ARG B O 1
ATOM 3307 N N . SER B 1 152 ? 3.059 3.125 15.117 1 97.62 152 SER B N 1
ATOM 3308 C CA . SER B 1 152 ? 3.562 2.16 16.094 1 97.62 152 SER B CA 1
ATOM 3309 C C . SER B 1 152 ? 4.836 2.664 16.75 1 97.62 152 SER B C 1
ATOM 3311 O O . SER B 1 152 ? 4.988 2.559 17.969 1 97.62 152 SER B O 1
ATOM 3313 N N . HIS B 1 153 ? 5.762 3.232 16.016 1 98 153 HIS B N 1
ATOM 3314 C CA . HIS B 1 153 ? 6.996 3.785 16.578 1 98 153 HIS B CA 1
ATOM 3315 C C . HIS B 1 153 ? 6.715 5.02 17.422 1 98 153 HIS B C 1
ATOM 3317 O O . HIS B 1 153 ? 7.301 5.188 18.484 1 98 153 HIS B O 1
ATOM 3323 N N . LEU B 1 154 ? 5.828 5.836 16.938 1 98.25 154 LEU B N 1
ATOM 3324 C CA . LEU B 1 154 ? 5.453 7.051 17.656 1 98.25 154 LEU B CA 1
ATOM 3325 C C . LEU B 1 154 ? 4.926 6.719 19.047 1 98.25 154 LEU B C 1
ATOM 3327 O O . LEU B 1 154 ? 5.266 7.395 20.016 1 98.25 154 LEU B O 1
ATOM 3331 N N . GLU B 1 155 ? 4.172 5.656 19.109 1 97.44 155 GLU B N 1
ATOM 3332 C CA . GLU B 1 155 ? 3.516 5.27 20.344 1 97.44 155 GLU B CA 1
ATOM 3333 C C . GLU B 1 155 ? 4.527 4.75 21.375 1 97.44 155 GLU B C 1
ATOM 3335 O O . GLU B 1 155 ? 4.199 4.578 22.547 1 97.44 155 GLU B O 1
ATOM 3340 N N . GLN B 1 156 ? 5.758 4.559 20.922 1 97.19 156 GLN B N 1
ATOM 3341 C CA . GLN B 1 156 ? 6.828 4.184 21.844 1 97.19 156 GLN B CA 1
ATOM 3342 C C . GLN B 1 156 ? 7.555 5.414 22.375 1 97.19 156 GLN B C 1
ATOM 3344 O O . GLN B 1 156 ? 8.547 5.293 23.094 1 97.19 156 GLN B O 1
ATOM 3349 N N . THR B 1 157 ? 7.094 6.602 22.047 1 97.56 157 THR B N 1
ATOM 3350 C CA . THR B 1 157 ? 7.68 7.863 22.484 1 97.56 157 THR B CA 1
ATOM 3351 C C . THR B 1 157 ? 6.652 8.703 23.234 1 97.56 157 THR B C 1
ATOM 3353 O O . THR B 1 157 ? 5.488 8.32 23.344 1 97.56 157 THR B O 1
ATOM 3356 N N . ASP B 1 158 ? 7.07 9.883 23.719 1 96.88 158 ASP B N 1
ATOM 3357 C CA . ASP B 1 158 ? 6.18 10.789 24.438 1 96.88 158 ASP B CA 1
ATOM 3358 C C . ASP B 1 158 ? 5.676 11.898 23.516 1 96.88 158 ASP B C 1
ATOM 3360 O O . ASP B 1 158 ? 4.945 12.789 23.953 1 96.88 158 ASP B O 1
ATOM 3364 N N . ALA B 1 159 ? 6.09 11.797 22.266 1 98 159 ALA B N 1
ATOM 3365 C CA . ALA B 1 159 ? 5.688 12.859 21.344 1 98 159 ALA B CA 1
ATOM 3366 C C . ALA B 1 159 ? 4.234 12.688 20.906 1 98 159 ALA B C 1
ATOM 3368 O O . ALA B 1 159 ? 3.697 11.578 20.953 1 98 159 ALA B O 1
ATOM 3369 N N . ASP B 1 160 ? 3.652 13.742 20.5 1 97.56 160 ASP B N 1
ATOM 3370 C CA . ASP B 1 160 ? 2.25 13.75 20.094 1 97.56 160 ASP B CA 1
ATOM 3371 C C . ASP B 1 160 ? 2.098 13.305 18.641 1 97.56 160 ASP B C 1
ATOM 3373 O O . ASP B 1 160 ? 1.067 12.734 18.266 1 97.56 160 ASP B O 1
ATOM 3377 N N . GLU B 1 161 ? 3.064 13.625 17.828 1 98.06 161 GLU B N 1
ATOM 3378 C CA . GLU B 1 161 ? 3.039 13.336 16.391 1 98.06 161 GLU B CA 1
ATOM 3379 C C . GLU B 1 161 ? 4.441 13.055 15.859 1 98.06 161 GLU B C 1
ATOM 3381 O O . GLU B 1 161 ? 5.434 13.305 16.547 1 98.06 161 GLU B O 1
ATOM 3386 N N . ALA B 1 162 ? 4.512 12.492 14.68 1 98.75 162 ALA B N 1
ATOM 3387 C CA . ALA B 1 162 ? 5.785 12.133 14.07 1 98.75 162 ALA B CA 1
ATOM 3388 C C . ALA B 1 162 ? 6.117 13.055 12.898 1 98.75 162 ALA B C 1
ATOM 3390 O O . ALA B 1 162 ? 5.238 13.398 12.109 1 98.75 162 ALA B O 1
ATOM 3391 N N . LEU B 1 163 ? 7.344 13.523 12.844 1 98.88 163 LEU B N 1
ATOM 3392 C CA . LEU B 1 163 ? 7.906 14.117 11.641 1 98.88 163 LEU B CA 1
ATOM 3393 C C . LEU B 1 163 ? 8.391 13.047 10.68 1 98.88 163 LEU B C 1
ATOM 3395 O O . LEU B 1 163 ? 9.266 12.242 11.023 1 98.88 163 LEU B O 1
ATOM 3399 N N . VAL B 1 164 ? 7.926 13.055 9.477 1 98.94 164 VAL B N 1
ATOM 3400 C CA . VAL B 1 164 ? 8.172 11.93 8.578 1 98.94 164 VAL B CA 1
ATOM 3401 C C . VAL B 1 164 ? 8.867 12.43 7.312 1 98.94 164 VAL B C 1
ATOM 3403 O O . VAL B 1 164 ? 8.438 13.414 6.703 1 98.94 164 VAL B O 1
ATOM 3406 N N . LEU B 1 165 ? 9.914 11.828 6.969 1 98.81 165 LEU B N 1
ATOM 3407 C CA . LEU B 1 165 ? 10.648 12.055 5.727 1 98.81 165 LEU B CA 1
ATOM 3408 C C . LEU B 1 165 ? 10.312 10.992 4.691 1 98.81 165 LEU B C 1
ATOM 3410 O O . LEU B 1 165 ? 9.727 9.953 5.023 1 98.81 165 LEU B O 1
ATOM 3414 N N . ASP B 1 166 ? 10.57 11.273 3.455 1 98.31 166 ASP B N 1
ATOM 3415 C CA . ASP B 1 166 ? 10.5 10.188 2.48 1 98.31 166 ASP B CA 1
ATOM 3416 C C . ASP B 1 166 ? 11.812 9.406 2.43 1 98.31 166 ASP B C 1
ATOM 3418 O O . ASP B 1 166 ? 12.742 9.688 3.189 1 98.31 166 ASP B O 1
ATOM 3422 N N . SER B 1 167 ? 11.891 8.438 1.589 1 97.25 167 SER B N 1
ATOM 3423 C CA . SER B 1 167 ? 13.008 7.496 1.569 1 97.25 167 SER B CA 1
ATOM 3424 C C . SER B 1 167 ? 14.297 8.18 1.12 1 97.25 167 SER B C 1
ATOM 3426 O O . SER B 1 167 ? 15.383 7.625 1.279 1 97.25 167 SER B O 1
ATOM 3428 N N . ASP B 1 168 ? 14.211 9.352 0.518 1 96.88 168 ASP B N 1
ATOM 3429 C CA . ASP B 1 168 ? 15.398 10.102 0.12 1 96.88 168 ASP B CA 1
ATOM 3430 C C . ASP B 1 168 ? 15.789 11.125 1.188 1 96.88 168 ASP B C 1
ATOM 3432 O O . ASP B 1 168 ? 16.781 11.844 1.032 1 96.88 168 ASP B O 1
ATOM 3436 N N . GLY B 1 169 ? 14.984 11.219 2.232 1 97.88 169 GLY B N 1
ATOM 3437 C CA . GLY B 1 169 ? 15.344 12.062 3.359 1 97.88 169 GLY B CA 1
ATOM 3438 C C . GLY B 1 169 ? 14.734 13.445 3.287 1 97.88 169 GLY B C 1
ATOM 3439 O O . GLY B 1 169 ? 15.148 14.352 4.016 1 97.88 169 GLY B O 1
ATOM 3440 N N . TRP B 1 170 ? 13.742 13.648 2.459 1 98.38 170 TRP B N 1
ATOM 3441 C CA . TRP B 1 170 ? 13.086 14.945 2.342 1 98.38 170 TRP B CA 1
ATOM 3442 C C . TRP B 1 170 ? 11.898 15.047 3.293 1 98.38 170 TRP B C 1
ATOM 3444 O O . TRP B 1 170 ? 11.141 14.086 3.449 1 98.38 170 TRP B O 1
ATOM 3454 N N . LEU B 1 171 ? 11.703 16.219 3.863 1 98.69 171 LEU B N 1
ATOM 3455 C CA . LEU B 1 171 ? 10.516 16.5 4.668 1 98.69 171 LEU B CA 1
ATOM 3456 C C . LEU B 1 171 ? 9.242 16.281 3.859 1 98.69 171 LEU B C 1
ATOM 3458 O O . LEU B 1 171 ? 9.133 16.75 2.729 1 98.69 171 LEU B O 1
ATOM 3462 N N . THR B 1 172 ? 8.312 15.562 4.484 1 98.81 172 THR B N 1
ATOM 3463 C CA . THR B 1 172 ? 7.129 15.25 3.695 1 98.81 172 THR B CA 1
ATOM 3464 C C . THR B 1 172 ? 5.855 15.594 4.465 1 98.81 172 THR B C 1
ATOM 3466 O O . THR B 1 172 ? 5.023 16.359 3.98 1 98.81 172 THR B O 1
ATOM 3469 N N . GLU B 1 173 ? 5.699 15.047 5.613 1 98.88 173 GLU B N 1
ATOM 3470 C CA . GLU B 1 173 ? 4.5 15.25 6.422 1 98.88 173 GLU B CA 1
ATOM 3471 C C . GLU B 1 173 ? 4.672 14.664 7.82 1 98.88 173 GLU B C 1
ATOM 3473 O O . GLU B 1 173 ? 5.797 14.547 8.312 1 98.88 173 GLU B O 1
ATOM 3478 N N . CYS B 1 174 ? 3.596 14.523 8.57 1 98.69 174 CYS B N 1
ATOM 3479 C CA . CYS B 1 174 ? 3.559 13.812 9.844 1 98.69 174 CYS B CA 1
ATOM 3480 C C . CYS B 1 174 ? 2.93 12.438 9.688 1 98.69 174 CYS B C 1
ATOM 3482 O O . CYS B 1 174 ? 2.873 11.898 8.578 1 98.69 174 CYS B O 1
ATOM 3484 N N . CYS B 1 175 ? 2.615 11.766 10.781 1 98.56 175 CYS B N 1
ATOM 3485 C CA . CYS B 1 175 ? 1.934 10.477 10.703 1 98.56 175 CYS B CA 1
ATOM 3486 C C . CYS B 1 175 ? 0.552 10.625 10.078 1 98.56 175 CYS B C 1
ATOM 3488 O O . CYS B 1 175 ? 0.172 9.844 9.211 1 98.56 175 CYS B O 1
ATOM 3490 N N . ALA B 1 176 ? -0.151 11.656 10.461 1 98 176 ALA B N 1
ATOM 3491 C CA . ALA B 1 176 ? -1.527 11.812 10 1 98 176 ALA B CA 1
ATOM 3492 C C . ALA B 1 176 ? -1.847 13.281 9.711 1 98 176 ALA B C 1
ATOM 3494 O O . ALA B 1 176 ? -2.992 13.711 9.859 1 98 176 ALA B O 1
ATOM 3495 N N . ALA B 1 177 ? -0.865 14.094 9.367 1 98.56 177 ALA B N 1
ATOM 3496 C CA . ALA B 1 177 ? -1.065 15.516 9.133 1 98.56 177 ALA B CA 1
ATOM 3497 C C . ALA B 1 177 ? -0.056 16.062 8.125 1 98.56 177 ALA B C 1
ATOM 3499 O O . ALA B 1 177 ? 0.964 15.422 7.855 1 98.56 177 ALA B O 1
ATOM 3500 N N . ASN B 1 178 ? -0.398 17.203 7.578 1 98.88 178 ASN B N 1
ATOM 3501 C CA . ASN B 1 178 ? 0.553 17.953 6.766 1 98.88 178 ASN B CA 1
ATOM 3502 C C . ASN B 1 178 ? 1.346 18.953 7.609 1 98.88 178 ASN B C 1
ATOM 3504 O O . ASN B 1 178 ? 0.973 19.25 8.742 1 98.88 178 ASN B O 1
ATOM 3508 N N . LEU B 1 179 ? 2.4 19.422 7.02 1 98.81 179 LEU B N 1
ATOM 3509 C CA . LEU B 1 179 ? 3.375 20.25 7.734 1 98.81 179 LEU B CA 1
ATOM 3510 C C . LEU B 1 179 ? 3.543 21.609 7.066 1 98.81 179 LEU B C 1
ATOM 3512 O O . LEU B 1 179 ? 3.615 21.688 5.836 1 98.81 179 LEU B O 1
ATOM 3516 N N . PHE B 1 180 ? 3.598 22.672 7.867 1 98.88 180 PHE B N 1
ATOM 3517 C CA . PHE B 1 180 ? 3.984 24.016 7.461 1 98.88 180 PHE B CA 1
ATOM 3518 C C . PHE B 1 180 ? 5.035 24.594 8.406 1 98.88 180 PHE B C 1
ATOM 3520 O O . PHE B 1 180 ? 5.059 24.25 9.594 1 98.88 180 PHE B O 1
ATOM 3527 N N . TRP B 1 181 ? 5.863 25.422 7.887 1 98.88 181 TRP B N 1
ATOM 3528 C CA . TRP B 1 181 ? 6.707 26.234 8.758 1 98.88 181 TRP B CA 1
ATOM 3529 C C . TRP B 1 181 ? 6.902 27.625 8.188 1 98.88 181 TRP B C 1
ATOM 3531 O O . TRP B 1 181 ? 6.77 27.828 6.977 1 98.88 181 TRP B O 1
ATOM 3541 N N . ARG B 1 182 ? 7.152 28.562 9.086 1 98.81 182 ARG B N 1
ATOM 3542 C CA . ARG B 1 182 ? 7.262 29.969 8.734 1 98.81 182 ARG B CA 1
ATOM 3543 C C . ARG B 1 182 ? 8.648 30.516 9.055 1 98.81 182 ARG B C 1
ATOM 3545 O O . ARG B 1 182 ? 9.219 30.203 10.094 1 98.81 182 ARG B O 1
ATOM 3552 N N . GLN B 1 183 ? 9.211 31.297 8.195 1 98.25 183 GLN B N 1
ATOM 3553 C CA . GLN B 1 183 ? 10.383 32.156 8.383 1 98.25 183 GLN B CA 1
ATOM 3554 C C . GLN B 1 183 ? 10.102 33.562 7.906 1 98.25 183 GLN B C 1
ATOM 3556 O O . GLN B 1 183 ? 10.109 33.844 6.703 1 98.25 183 GLN B O 1
ATOM 3561 N N . GLY B 1 184 ? 9.969 34.438 8.852 1 97.5 184 GLY B N 1
ATOM 3562 C CA . GLY B 1 184 ? 9.5 35.781 8.484 1 97.5 184 GLY B CA 1
ATOM 3563 C C . GLY B 1 184 ? 8.109 35.781 7.887 1 97.5 184 GLY B C 1
ATOM 3564 O O . GLY B 1 184 ? 7.156 35.312 8.516 1 97.5 184 GLY B O 1
ATOM 3565 N N . ARG B 1 185 ? 8.023 36.25 6.617 1 97.75 185 ARG B N 1
ATOM 3566 C CA . ARG B 1 185 ? 6.723 36.312 5.949 1 97.75 185 ARG B CA 1
ATOM 3567 C C . ARG B 1 185 ? 6.582 35.156 4.961 1 97.75 185 ARG B C 1
ATOM 3569 O O . ARG B 1 185 ? 5.527 34.969 4.348 1 97.75 185 ARG B O 1
ATOM 3576 N N . ASP B 1 186 ? 7.629 34.344 4.895 1 98.44 186 ASP B N 1
ATOM 3577 C CA . ASP B 1 186 ? 7.574 33.188 4.023 1 98.44 186 ASP B CA 1
ATOM 3578 C C . ASP B 1 186 ? 7.016 31.969 4.762 1 98.44 186 ASP B C 1
ATOM 3580 O O . ASP B 1 186 ? 7.418 31.688 5.895 1 98.44 186 ASP B O 1
ATOM 3584 N N . VAL B 1 187 ? 6.07 31.312 4.156 1 98.81 187 VAL B N 1
ATOM 3585 C CA . VAL B 1 187 ? 5.496 30.078 4.668 1 98.81 187 VAL B CA 1
ATOM 3586 C C . VAL B 1 187 ? 5.816 28.922 3.715 1 98.81 187 VAL B C 1
ATOM 3588 O O . VAL B 1 187 ? 5.602 29.031 2.506 1 98.81 187 VAL B O 1
ATOM 3591 N N . PHE B 1 188 ? 6.371 27.859 4.285 1 98.88 188 PHE B N 1
ATOM 3592 C CA . PHE B 1 188 ? 6.805 26.719 3.482 1 98.88 188 PHE B CA 1
ATOM 3593 C C . PHE B 1 188 ? 5.98 25.484 3.814 1 98.88 188 PHE B C 1
ATOM 3595 O O . PHE B 1 188 ? 5.523 25.312 4.945 1 98.88 188 PHE B O 1
ATOM 3602 N N . THR B 1 189 ? 5.781 24.656 2.873 1 98.88 189 THR B N 1
ATOM 3603 C CA . THR B 1 189 ? 5.234 23.312 3.031 1 98.88 189 THR B CA 1
ATOM 3604 C C . THR B 1 189 ? 5.879 22.359 2.039 1 98.88 189 THR B C 1
ATOM 3606 O O . THR B 1 189 ? 6.281 22.75 0.946 1 98.88 189 THR B O 1
ATOM 3609 N N . PRO B 1 190 ? 6.023 21.156 2.361 1 98.88 190 PRO B N 1
ATOM 3610 C CA . PRO B 1 190 ? 6.715 20.203 1.482 1 98.88 190 PRO B CA 1
ATOM 3611 C C . PRO B 1 190 ? 5.988 20 0.153 1 98.88 190 PRO B C 1
ATOM 3613 O O . PRO B 1 190 ? 4.758 19.953 0.119 1 98.88 190 PRO B O 1
ATOM 3616 N N . ARG B 1 191 ? 6.797 19.891 -0.902 1 98.56 191 ARG B N 1
ATOM 3617 C CA . ARG B 1 191 ? 6.258 19.344 -2.143 1 98.56 191 ARG B CA 1
ATOM 3618 C C . ARG B 1 191 ? 5.84 17.891 -1.963 1 98.56 191 ARG B C 1
ATOM 3620 O O . ARG B 1 191 ? 6.527 17.125 -1.287 1 98.56 191 ARG B O 1
ATOM 3627 N N . LEU B 1 192 ? 4.758 17.547 -2.592 1 98.38 192 LEU B N 1
ATOM 3628 C CA . LEU B 1 192 ? 4.234 16.203 -2.395 1 98.38 192 LEU B CA 1
ATOM 3629 C C . LEU B 1 192 ? 4.18 15.438 -3.715 1 98.38 192 LEU B C 1
ATOM 3631 O O . LEU B 1 192 ? 3.336 14.555 -3.896 1 98.38 192 LEU B O 1
ATOM 3635 N N . ASP B 1 193 ? 5.062 15.672 -4.652 1 97.75 193 ASP B N 1
ATOM 3636 C CA . ASP B 1 193 ? 5.105 15.047 -5.973 1 97.75 193 ASP B CA 1
ATOM 3637 C C . ASP B 1 193 ? 5.535 13.586 -5.875 1 97.75 193 ASP B C 1
ATOM 3639 O O . ASP B 1 193 ? 5.27 12.797 -6.785 1 97.75 193 ASP B O 1
ATOM 3643 N N . TYR B 1 194 ? 6.184 13.242 -4.758 1 97.75 194 TYR B N 1
ATOM 3644 C CA . TYR B 1 194 ? 6.77 11.906 -4.723 1 97.75 194 TYR B CA 1
ATOM 3645 C C . TYR B 1 194 ? 6.246 11.109 -3.531 1 97.75 194 TYR B C 1
ATOM 3647 O O . TYR B 1 194 ? 6.344 9.883 -3.504 1 97.75 194 TYR B O 1
ATOM 3655 N N . ALA B 1 195 ? 5.746 11.75 -2.551 1 98.38 195 ALA B N 1
ATOM 3656 C CA . ALA B 1 195 ? 5.238 11.086 -1.354 1 98.38 195 ALA B CA 1
ATOM 3657 C C . ALA B 1 195 ? 4.32 12.008 -0.56 1 98.38 195 ALA B C 1
ATOM 3659 O O . ALA B 1 195 ? 4.32 13.219 -0.769 1 98.38 195 ALA B O 1
ATOM 3660 N N . GLY B 1 196 ? 3.547 11.352 0.338 1 98.69 196 GLY B N 1
ATOM 3661 C CA . GLY B 1 196 ? 2.672 12.125 1.205 1 98.69 196 GLY B CA 1
ATOM 3662 C C . GLY B 1 196 ? 1.255 12.242 0.674 1 98.69 196 GLY B C 1
ATOM 3663 O O . GLY B 1 196 ? 0.953 11.75 -0.415 1 98.69 196 GLY B O 1
ATOM 3664 N N . VAL B 1 197 ? 0.422 12.852 1.443 1 98.88 197 VAL B N 1
ATOM 3665 C CA . VAL B 1 197 ? -0.977 13.078 1.102 1 98.88 197 VAL B CA 1
ATOM 3666 C C . VAL B 1 197 ? -1.224 14.578 0.925 1 98.88 197 VAL B C 1
ATOM 3668 O O . VAL B 1 197 ? -0.863 15.383 1.791 1 98.88 197 VAL B O 1
ATOM 3671 N N . ASN B 1 198 ? -1.738 14.945 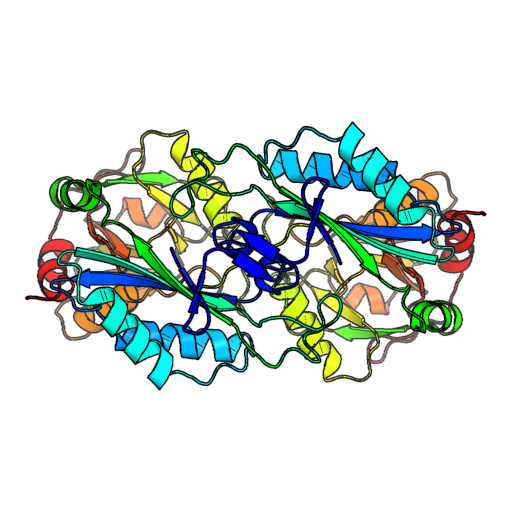-0.188 1 98.88 198 ASN B N 1
ATOM 3672 C CA . ASN B 1 198 ? -2.164 16.328 -0.373 1 98.88 198 ASN B CA 1
ATOM 3673 C C . ASN B 1 198 ? -3.469 16.625 0.362 1 98.88 198 ASN B C 1
ATOM 3675 O O . ASN B 1 198 ? -4.535 16.656 -0.253 1 98.88 198 ASN B O 1
ATOM 3679 N N . GLY B 1 199 ? -3.312 16.875 1.658 1 98.69 199 GLY B N 1
ATOM 3680 C CA . GLY B 1 199 ? -4.461 17 2.541 1 98.69 199 GLY B CA 1
ATOM 3681 C C . GLY B 1 199 ? -5.391 18.125 2.158 1 98.69 199 GLY B C 1
ATOM 3682 O O . GLY B 1 199 ? -4.945 19.172 1.666 1 98.69 199 GLY B O 1
ATOM 3683 N N . ILE B 1 200 ? -6.598 17.969 2.51 1 98.38 200 ILE B N 1
ATOM 3684 C CA . ILE B 1 200 ? -7.629 18.953 2.203 1 98.38 200 ILE B CA 1
ATOM 3685 C C . ILE B 1 200 ? -7.363 20.234 2.984 1 98.38 200 ILE B C 1
ATOM 3687 O O . ILE B 1 200 ? -7.453 21.344 2.434 1 98.38 200 ILE B O 1
ATOM 3691 N N . MET B 1 201 ? -7.031 20.109 4.219 1 98 201 MET B N 1
ATOM 3692 C CA . MET B 1 201 ? -6.746 21.281 5.035 1 98 201 MET B CA 1
ATOM 3693 C C . MET B 1 201 ? -5.473 21.969 4.562 1 98 201 MET B C 1
ATOM 3695 O O . MET B 1 201 ? -5.375 23.203 4.609 1 98 201 MET B O 1
ATOM 3699 N N . ARG B 1 202 ? -4.449 21.203 4.164 1 98.38 202 ARG B N 1
ATOM 3700 C CA . ARG B 1 202 ? -3.268 21.797 3.539 1 98.38 202 ARG B CA 1
ATOM 3701 C C . ARG B 1 202 ? -3.652 22.672 2.355 1 98.38 202 ARG B C 1
ATOM 3703 O O . ARG B 1 202 ? -3.184 23.812 2.24 1 98.38 202 ARG B O 1
ATOM 3710 N N . GLN B 1 203 ? -4.477 22.125 1.504 1 98.19 203 GLN B N 1
ATOM 3711 C CA . GLN B 1 203 ? -4.934 22.859 0.333 1 98.19 203 GLN B CA 1
ATOM 3712 C C . GLN B 1 203 ? -5.664 24.141 0.738 1 98.19 203 GLN B C 1
ATOM 3714 O O . GLN B 1 203 ? -5.469 25.188 0.125 1 98.19 203 GLN B O 1
ATOM 3719 N N . ARG B 1 204 ? -6.484 24.031 1.718 1 97 204 ARG B N 1
ATOM 3720 C CA . ARG B 1 204 ? -7.211 25.203 2.209 1 97 204 ARG B CA 1
ATOM 3721 C C . ARG B 1 204 ? -6.254 26.25 2.756 1 97 204 ARG B C 1
ATOM 3723 O O . ARG B 1 204 ? -6.406 27.453 2.473 1 97 204 ARG B O 1
ATOM 3730 N N . CYS B 1 205 ? -5.289 25.828 3.557 1 97.44 205 CYS B N 1
ATOM 3731 C CA . CYS B 1 205 ? -4.301 26.75 4.102 1 97.44 205 CYS B CA 1
ATOM 3732 C C . CYS B 1 205 ? -3.559 27.469 2.988 1 97.44 205 CYS B C 1
ATOM 3734 O O . CYS B 1 205 ? -3.404 28.688 3.035 1 97.44 205 CYS B O 1
ATOM 3736 N N . ILE B 1 206 ? -3.119 26.75 2.008 1 98.12 206 ILE B N 1
ATOM 3737 C CA . ILE B 1 206 ? -2.4 27.344 0.886 1 98.12 206 ILE B CA 1
ATOM 3738 C C . ILE B 1 206 ? -3.287 28.375 0.194 1 98.12 206 ILE B C 1
ATOM 3740 O O . ILE B 1 206 ? -2.84 29.484 -0.107 1 98.12 206 ILE B O 1
ATOM 3744 N N . ALA B 1 207 ? -4.535 28.031 -0.027 1 97 207 ALA B N 1
ATOM 3745 C CA . ALA B 1 207 ? -5.477 28.938 -0.7 1 97 207 ALA B CA 1
ATOM 3746 C C . ALA B 1 207 ? -5.695 30.203 0.106 1 97 207 ALA B C 1
ATOM 3748 O O . ALA B 1 207 ? -5.828 31.297 -0.464 1 97 207 ALA B O 1
ATOM 3749 N N . GLN B 1 208 ? -5.762 30.078 1.438 1 95.94 208 GLN B N 1
ATOM 3750 C CA . GLN B 1 208 ? -5.996 31.234 2.309 1 95.94 208 GLN B CA 1
ATOM 3751 C C . GLN B 1 208 ? -4.754 32.125 2.402 1 95.94 208 GLN B C 1
ATOM 3753 O O . GLN B 1 208 ? -4.859 33.312 2.588 1 95.94 208 GLN B O 1
ATOM 3758 N N . LEU B 1 209 ? -3.6 31.516 2.213 1 96.88 209 LEU B N 1
ATOM 3759 C CA . LEU B 1 209 ? -2.342 32.25 2.312 1 96.88 209 LEU B CA 1
ATOM 3760 C C . LEU B 1 209 ? -2.053 33 1.022 1 96.88 209 LEU B C 1
ATOM 3762 O O . LEU B 1 209 ? -1.388 34.062 1.045 1 96.88 209 LEU B O 1
ATOM 3766 N N . ALA B 1 210 ? -2.613 32.562 -0.078 1 93.94 210 ALA B N 1
ATOM 3767 C CA . ALA B 1 210 ? -2.311 33.094 -1.395 1 93.94 210 ALA B CA 1
ATOM 3768 C C . ALA B 1 210 ? -2.635 34.594 -1.452 1 93.94 210 ALA B C 1
ATOM 3770 O O . ALA B 1 210 ? -1.813 35.406 -1.896 1 93.94 210 ALA B O 1
ATOM 3771 N N . PRO B 1 211 ? -3.771 35.062 -1.003 1 94.31 211 PRO B N 1
ATOM 3772 C CA . PRO B 1 211 ? -4.098 36.5 -1.079 1 94.31 211 PRO B CA 1
ATOM 3773 C C . PRO B 1 211 ? -3.627 37.281 0.145 1 94.31 211 PRO B C 1
ATOM 3775 O O . PRO B 1 211 ? -3.922 38.469 0.275 1 94.31 211 PRO B O 1
ATOM 3778 N N . SER B 1 212 ? -2.889 36.656 1.022 1 95.69 212 SER B N 1
ATOM 3779 C CA . SER B 1 212 ? -2.484 37.281 2.27 1 95.69 212 SER B CA 1
ATOM 3780 C C . SER B 1 212 ? -1.116 37.969 2.137 1 95.69 212 SER B C 1
ATOM 3782 O O . SER B 1 212 ? -0.559 38.031 1.039 1 95.69 212 SER B O 1
ATOM 3784 N N . ALA B 1 213 ? -0.636 38.469 3.311 1 95.75 213 ALA B N 1
ATOM 3785 C CA . ALA B 1 213 ? 0.674 39.094 3.346 1 95.75 213 ALA B CA 1
ATOM 3786 C C . ALA B 1 213 ? 1.794 38.062 3.387 1 95.75 213 ALA B C 1
ATOM 3788 O O . ALA B 1 213 ? 2.963 38.406 3.18 1 95.75 213 ALA B O 1
ATOM 3789 N N . PHE B 1 214 ? 1.433 36.844 3.566 1 97.81 214 PHE B N 1
ATOM 3790 C CA . PHE B 1 214 ? 2.422 35.781 3.572 1 97.81 214 PHE B CA 1
ATOM 3791 C C . PHE B 1 214 ? 2.691 35.281 2.154 1 97.81 214 PHE B C 1
ATOM 3793 O O . PHE B 1 214 ? 1.823 35.375 1.285 1 97.81 214 PHE B O 1
ATOM 3800 N N . ARG B 1 215 ? 3.91 34.812 1.985 1 97.94 215 ARG B N 1
ATOM 3801 C CA . ARG B 1 215 ? 4.266 34.125 0.754 1 97.94 215 ARG B CA 1
ATOM 3802 C C . ARG B 1 215 ? 4.387 32.625 0.99 1 97.94 215 ARG B C 1
ATOM 3804 O O . ARG B 1 215 ? 5.293 32.188 1.69 1 97.94 215 ARG B O 1
ATOM 3811 N N . VAL B 1 216 ? 3.48 31.875 0.417 1 97.94 216 VAL B N 1
ATOM 3812 C CA . VAL B 1 216 ? 3.486 30.422 0.623 1 97.94 216 VAL B CA 1
ATOM 3813 C C . VAL B 1 216 ? 4.219 29.75 -0.531 1 97.94 216 VAL B C 1
ATOM 3815 O O . VAL B 1 216 ? 3.971 30.047 -1.699 1 97.94 216 VAL B O 1
ATOM 3818 N N . VAL B 1 217 ? 5.164 28.891 -0.234 1 98 217 VAL B N 1
ATOM 3819 C CA . VAL B 1 217 ? 5.977 28.203 -1.234 1 98 217 VAL B CA 1
ATOM 3820 C C . VAL B 1 217 ? 6.031 26.703 -0.921 1 98 217 VAL B C 1
ATOM 3822 O O . VAL B 1 217 ? 6.301 26.312 0.216 1 98 217 VAL B O 1
ATOM 3825 N N . GLU B 1 218 ? 5.684 25.859 -1.875 1 98.62 218 GLU B N 1
ATOM 3826 C CA . GLU B 1 218 ? 5.957 24.422 -1.785 1 98.62 218 GLU B CA 1
ATOM 3827 C C . GLU B 1 218 ? 7.422 24.125 -2.088 1 98.62 218 GLU B C 1
ATOM 3829 O O . GLU B 1 218 ? 7.949 24.547 -3.119 1 98.62 218 GLU B O 1
ATOM 3834 N N . VAL B 1 219 ? 8.062 23.344 -1.205 1 98.69 219 VAL B N 1
ATOM 3835 C CA . VAL B 1 219 ? 9.508 23.203 -1.358 1 98.69 219 VAL B CA 1
ATOM 3836 C C . VAL B 1 219 ? 9.922 21.766 -1.111 1 98.69 219 VAL B C 1
ATOM 3838 O O . VAL B 1 219 ? 9.156 20.984 -0.54 1 98.69 219 VAL B O 1
ATOM 3841 N N . THR B 1 220 ? 11.031 21.406 -1.639 1 98.62 220 THR B N 1
ATOM 3842 C CA . THR B 1 220 ? 11.789 20.234 -1.229 1 98.62 220 THR B CA 1
ATOM 3843 C C . THR B 1 220 ? 12.914 20.625 -0.274 1 98.62 220 THR B C 1
ATOM 3845 O O . THR B 1 220 ? 13.805 21.391 -0.634 1 98.62 220 THR B O 1
ATOM 3848 N N . ALA B 1 221 ? 12.836 20.109 0.977 1 98.62 221 ALA B N 1
ATOM 3849 C CA . ALA B 1 221 ? 13.82 20.516 1.979 1 98.62 221 ALA B CA 1
ATOM 3850 C C . ALA B 1 221 ? 14.125 19.375 2.939 1 98.62 221 ALA B C 1
ATOM 3852 O O . ALA B 1 221 ? 13.344 18.438 3.061 1 98.62 221 ALA B O 1
ATOM 3853 N N . ARG B 1 222 ? 15.281 19.469 3.543 1 98.25 222 ARG B N 1
ATOM 3854 C CA . ARG B 1 222 ? 15.664 18.562 4.613 1 98.25 222 ARG B CA 1
ATOM 3855 C C . ARG B 1 222 ? 15.156 19.047 5.965 1 98.25 222 ARG B C 1
ATOM 3857 O O . ARG B 1 222 ? 14.773 20.219 6.105 1 98.25 222 ARG B O 1
ATOM 3864 N N . PRO B 1 223 ? 15.109 18.172 6.953 1 98.06 223 PRO B N 1
ATOM 3865 C CA . PRO B 1 223 ? 14.492 18.531 8.234 1 98.06 223 PRO B CA 1
ATOM 3866 C C . PRO B 1 223 ? 15.219 19.672 8.938 1 98.06 223 PRO B C 1
ATOM 3868 O O . PRO B 1 223 ? 14.625 20.375 9.758 1 98.06 223 PRO B O 1
ATOM 3871 N N . GLU B 1 224 ? 16.453 19.938 8.656 1 97.19 224 GLU B N 1
ATOM 3872 C CA . GLU B 1 224 ? 17.266 20.953 9.328 1 97.19 224 GLU B CA 1
ATOM 3873 C C . GLU B 1 224 ? 16.672 22.344 9.141 1 97.19 224 GLU B C 1
ATOM 3875 O O . GLU B 1 224 ? 16.891 23.234 9.969 1 97.19 224 GLU B O 1
ATOM 3880 N N . VAL B 1 225 ? 15.906 22.531 8.109 1 98.06 225 VAL B N 1
ATOM 3881 C CA . VAL B 1 225 ? 15.312 23.828 7.836 1 98.06 225 VAL B CA 1
ATOM 3882 C C . VAL B 1 225 ? 14.383 24.219 8.984 1 98.06 225 VAL B C 1
ATOM 3884 O O . VAL B 1 225 ? 14.156 25.406 9.227 1 98.06 225 VAL B O 1
ATOM 3887 N N . LEU B 1 226 ? 13.852 23.281 9.711 1 98.44 226 LEU B N 1
ATOM 3888 C CA . LEU B 1 226 ? 12.922 23.547 10.805 1 98.44 226 LEU B CA 1
ATOM 3889 C C . LEU B 1 226 ? 13.633 24.219 11.969 1 98.44 226 LEU B C 1
ATOM 3891 O O . LEU B 1 226 ? 13 24.906 12.766 1 98.44 226 LEU B O 1
ATOM 3895 N N . ARG B 1 227 ? 14.93 24.016 12.078 1 97.12 227 ARG B N 1
ATOM 3896 C CA . ARG B 1 227 ? 15.695 24.641 13.164 1 97.12 227 ARG B CA 1
ATOM 3897 C C . ARG B 1 227 ? 15.781 26.141 12.984 1 97.12 227 ARG B C 1
ATOM 3899 O O . ARG B 1 227 ? 15.977 26.875 13.953 1 97.12 227 ARG B O 1
ATOM 3906 N N . GLU B 1 228 ? 15.617 26.562 11.781 1 96.62 228 GLU B N 1
ATOM 3907 C CA . GLU B 1 228 ? 15.703 28 11.477 1 96.62 228 GLU B CA 1
ATOM 3908 C C . GLU B 1 228 ? 14.32 28.625 11.375 1 96.62 228 GLU B C 1
ATOM 3910 O O . GLU B 1 228 ? 14.195 29.828 11.125 1 96.62 228 GLU B O 1
ATOM 3915 N N . ALA B 1 229 ? 13.312 27.875 11.555 1 98.56 229 ALA B N 1
ATOM 3916 C CA . ALA B 1 229 ? 11.945 28.359 11.406 1 98.56 229 ALA B CA 1
ATOM 3917 C C . ALA B 1 229 ? 11.539 29.234 12.602 1 98.56 229 ALA B C 1
ATOM 3919 O O . ALA B 1 229 ? 12.023 29.031 13.719 1 98.56 229 ALA B O 1
ATOM 3920 N N . ASP B 1 230 ? 10.594 30.141 12.367 1 98.69 230 ASP B N 1
ATOM 3921 C CA . ASP B 1 230 ? 9.984 30.938 13.438 1 98.69 230 ASP B CA 1
ATOM 3922 C C . ASP B 1 230 ? 8.805 30.188 14.062 1 98.69 230 ASP B C 1
ATOM 3924 O O . ASP B 1 230 ? 8.477 30.422 15.234 1 98.69 230 ASP B O 1
ATOM 3928 N N . GLU B 1 231 ? 8.188 29.438 13.266 1 98.62 231 GLU B N 1
ATOM 3929 C CA . GLU B 1 231 ? 6.953 28.75 13.648 1 98.62 231 GLU B CA 1
ATOM 3930 C C . GLU B 1 231 ? 6.746 27.5 12.812 1 98.62 231 GLU B C 1
ATOM 3932 O O . GLU B 1 231 ? 7.121 27.453 11.641 1 98.62 231 GLU B O 1
ATOM 3937 N N . VAL B 1 232 ? 6.207 26.453 13.43 1 98.81 232 VAL B N 1
ATOM 3938 C CA . VAL B 1 232 ? 5.828 25.219 12.758 1 98.81 232 VAL B CA 1
ATOM 3939 C C . VAL B 1 232 ? 4.383 24.875 13.094 1 98.81 232 VAL B C 1
ATOM 3941 O O . VAL B 1 232 ? 3.963 24.984 14.25 1 98.81 232 VAL B O 1
ATOM 3944 N N . LEU B 1 233 ? 3.602 24.516 12.094 1 98.38 233 LEU B N 1
ATOM 3945 C CA . LEU B 1 233 ? 2.211 24.094 12.227 1 98.38 233 LEU B CA 1
ATOM 3946 C C . LEU B 1 233 ? 1.977 22.75 11.523 1 98.38 233 LEU B C 1
ATOM 3948 O O . LEU B 1 233 ? 2.656 22.438 10.547 1 98.38 233 LEU B O 1
ATOM 3952 N N . ILE B 1 234 ? 1.023 22.031 12.031 1 98.5 234 ILE B N 1
ATOM 3953 C CA . ILE B 1 234 ? 0.528 20.875 11.305 1 98.5 234 ILE B CA 1
ATOM 3954 C C . ILE B 1 234 ? -0.985 20.984 11.125 1 98.5 234 ILE B C 1
ATOM 3956 O O . ILE B 1 234 ? -1.649 21.719 11.852 1 98.5 234 ILE B O 1
ATOM 3960 N N . CYS B 1 235 ? -1.481 20.266 10.133 1 97.88 235 CYS B N 1
ATOM 3961 C CA . CYS B 1 235 ? -2.912 20.391 9.883 1 97.88 235 CYS B CA 1
ATOM 3962 C C . CYS B 1 235 ? -3.475 19.125 9.258 1 97.88 235 CYS B C 1
ATOM 3964 O O . CYS B 1 235 ? -2.74 18.359 8.641 1 97.88 235 CYS B O 1
ATOM 3966 N N . ASN B 1 236 ? -4.676 18.844 9.523 1 97.25 236 ASN B N 1
ATOM 3967 C CA . ASN B 1 236 ? -5.52 17.922 8.781 1 97.25 236 ASN B CA 1
ATOM 3968 C C . ASN B 1 236 ? -6.992 18.297 8.875 1 97.25 236 ASN B C 1
ATOM 3970 O O . ASN B 1 236 ? -7.34 19.297 9.516 1 97.25 236 ASN B O 1
ATOM 3974 N N . ALA B 1 237 ? -7.836 17.578 8.281 1 96.38 237 ALA B N 1
ATOM 3975 C CA . ALA B 1 237 ? -9.234 17.984 8.141 1 96.38 237 ALA B CA 1
ATOM 3976 C C . ALA B 1 237 ? -9.969 17.875 9.469 1 96.38 237 ALA B C 1
ATOM 3978 O O . ALA B 1 237 ? -11.016 18.5 9.664 1 96.38 237 ALA B O 1
ATOM 3979 N N . LEU B 1 238 ? -9.438 17.156 10.461 1 94.5 238 LEU B N 1
ATOM 3980 C CA . LEU B 1 238 ? -10.109 16.969 11.742 1 94.5 238 LEU B CA 1
ATOM 3981 C C . LEU B 1 238 ? -9.594 17.969 12.773 1 94.5 238 LEU B C 1
ATOM 3983 O O . LEU B 1 238 ? -10.383 18.547 13.531 1 94.5 238 LEU B O 1
ATOM 3987 N N . MET B 1 239 ? -8.438 18.406 12.734 1 86 239 MET B N 1
ATOM 3988 C CA . MET B 1 239 ? -7.684 18.984 13.844 1 86 239 MET B CA 1
ATOM 3989 C C . MET B 1 239 ? -8.047 20.453 14.039 1 86 239 MET B C 1
ATOM 3991 O O . MET B 1 239 ? -8.383 20.875 15.156 1 86 239 MET B O 1
ATOM 3995 N N . PRO B 1 240 ? -8.18 21.359 13.016 1 91.56 240 PRO B N 1
ATOM 3996 C CA . PRO B 1 240 ? -7.656 21.375 11.648 1 91.56 240 PRO B CA 1
ATOM 3997 C C . PRO B 1 240 ? -6.246 21.953 11.57 1 91.56 240 PRO B C 1
ATOM 3999 O O . PRO B 1 240 ? -5.543 21.75 10.578 1 91.56 240 PRO B O 1
ATOM 4002 N N . LEU B 1 241 ? -5.969 22.766 12.617 1 95.25 241 LEU B N 1
ATOM 4003 C CA . LEU B 1 241 ? -4.672 23.422 12.68 1 95.25 241 LEU B CA 1
ATOM 4004 C C . LEU B 1 241 ? -4.109 23.375 14.102 1 95.25 241 LEU B C 1
ATOM 4006 O O . LEU B 1 241 ? -4.812 23.688 15.062 1 95.25 241 LEU B O 1
ATOM 4010 N N . VAL B 1 242 ? -2.861 22.938 14.164 1 96.56 242 VAL B N 1
ATOM 4011 C CA . VAL B 1 242 ? -2.238 22.797 15.477 1 96.56 242 VAL B CA 1
ATOM 4012 C C . VAL B 1 242 ? -0.813 23.344 15.438 1 96.56 242 VAL B C 1
ATOM 4014 O O . VAL B 1 242 ? -0.034 23 14.547 1 96.56 242 VAL B O 1
ATOM 4017 N N . PRO B 1 243 ? -0.505 24.188 16.391 1 97.81 243 PRO B N 1
ATOM 4018 C CA . PRO B 1 243 ? 0.89 24.641 16.469 1 97.81 243 PRO B CA 1
ATOM 4019 C C . PRO B 1 243 ? 1.824 23.547 17 1 97.81 243 PRO B C 1
ATOM 4021 O O . PRO B 1 243 ? 1.418 22.734 17.844 1 97.81 243 PRO B O 1
ATOM 4024 N N . VAL B 1 244 ? 3.025 23.547 16.531 1 98.69 244 VAL B N 1
ATOM 4025 C CA . VAL B 1 244 ? 4.066 22.672 17.062 1 98.69 244 VAL B CA 1
ATOM 4026 C C . VAL B 1 244 ? 4.969 23.469 18 1 98.69 244 VAL B C 1
ATOM 4028 O O . VAL B 1 244 ? 5.535 24.484 17.625 1 98.69 244 VAL B O 1
ATOM 4031 N N . ARG B 1 245 ? 5.109 23.016 19.141 1 97.94 245 ARG B N 1
ATOM 4032 C CA . ARG B 1 245 ? 5.879 23.797 20.109 1 97.94 245 ARG B CA 1
ATOM 4033 C C . ARG B 1 245 ? 7.309 23.281 20.219 1 97.94 245 ARG B C 1
ATOM 4035 O O . ARG B 1 245 ? 8.203 24 20.688 1 97.94 245 ARG B O 1
ATOM 4042 N N . ARG B 1 246 ? 7.48 21.938 19.797 1 98.12 246 ARG B N 1
ATOM 4043 C CA . ARG B 1 246 ? 8.82 21.391 20.016 1 98.12 246 ARG B CA 1
ATOM 4044 C C . ARG B 1 246 ? 9.094 20.219 19.062 1 98.12 246 ARG B C 1
ATOM 4046 O O . ARG B 1 246 ? 8.211 19.391 18.812 1 98.12 246 ARG B O 1
ATOM 4053 N N . TRP B 1 247 ? 10.312 20.188 18.578 1 98.19 247 TRP B N 1
ATOM 4054 C CA . TRP B 1 247 ? 10.914 19.047 17.906 1 98.19 247 TRP B CA 1
ATOM 4055 C C . TRP B 1 247 ? 12.328 18.797 18.406 1 98.19 247 TRP B C 1
ATOM 4057 O O . TRP B 1 247 ? 13.234 19.594 18.156 1 98.19 247 TRP B O 1
ATOM 4067 N N . GLU B 1 248 ? 12.422 17.656 19.047 1 93.25 248 GLU B N 1
ATOM 4068 C CA . GLU B 1 248 ? 13.695 17.375 19.703 1 93.25 248 GLU B CA 1
ATOM 4069 C C . GLU B 1 248 ? 14.148 18.547 20.578 1 93.25 248 GLU B C 1
ATOM 4071 O O . GLU B 1 248 ? 13.398 19.016 21.422 1 93.25 248 GLU B O 1
ATOM 4076 N N . GLU B 1 249 ? 15.297 19.141 20.266 1 94.69 249 GLU B N 1
ATOM 4077 C CA . GLU B 1 249 ? 15.828 20.219 21.094 1 94.69 249 GLU B CA 1
ATOM 4078 C C . GLU B 1 249 ? 15.336 21.578 20.609 1 94.69 249 GLU B C 1
ATOM 4080 O O . GLU B 1 249 ? 15.547 22.594 21.281 1 94.69 249 GLU B O 1
ATOM 4085 N N . THR B 1 250 ? 14.672 21.641 19.562 1 97.31 250 THR B N 1
ATOM 4086 C CA . THR B 1 250 ? 14.219 22.906 19 1 97.31 250 THR B CA 1
ATOM 4087 C C . THR B 1 250 ? 12.836 23.266 19.531 1 97.31 250 THR B C 1
ATOM 4089 O O . THR B 1 250 ? 11.914 22.453 19.5 1 97.31 250 THR B O 1
ATOM 4092 N N . VAL B 1 251 ? 12.688 24.531 19.984 1 97.88 251 VAL B N 1
ATOM 4093 C CA . VAL B 1 251 ? 11.422 25 20.531 1 97.88 251 VAL B CA 1
ATOM 4094 C C . VAL B 1 251 ? 10.93 26.219 19.75 1 97.88 251 VAL B C 1
ATOM 4096 O O . VAL B 1 251 ? 11.719 27.094 19.391 1 97.88 251 VAL B O 1
ATOM 4099 N N . TRP B 1 252 ? 9.664 26.281 19.5 1 97.69 252 TRP B N 1
ATOM 4100 C CA . TRP B 1 252 ? 9.039 27.422 18.828 1 97.69 252 TRP B CA 1
ATOM 4101 C C . TRP B 1 252 ? 7.957 28.047 19.703 1 97.69 252 TRP B C 1
ATOM 4103 O O . TRP B 1 252 ? 7.098 27.328 20.234 1 97.69 252 TRP B O 1
ATOM 4113 N N . SER B 1 253 ? 7.926 29.375 19.766 1 94.06 253 SER B N 1
ATOM 4114 C CA . SER B 1 253 ? 6.965 30.047 20.625 1 94.06 253 SER B CA 1
ATOM 4115 C C . SER B 1 253 ? 6.023 30.938 19.828 1 94.06 253 SER B C 1
ATOM 4117 O O . SER B 1 253 ? 4.926 31.266 20.281 1 94.06 253 SER B O 1
ATOM 4119 N N . SER B 1 254 ? 6.48 31.266 18.641 1 96.12 254 SER B N 1
ATOM 4120 C CA . SER B 1 254 ? 5.645 32.156 17.844 1 96.12 254 SER B CA 1
ATOM 4121 C C . SER B 1 254 ? 4.336 31.484 17.453 1 96.12 254 SER B C 1
ATOM 4123 O O . SER B 1 254 ? 4.316 30.281 17.172 1 96.12 254 SER B O 1
ATOM 4125 N N . ARG B 1 255 ? 3.246 32.281 17.391 1 96.56 255 ARG B N 1
ATOM 4126 C CA . ARG B 1 255 ? 1.932 31.812 16.953 1 96.56 255 ARG B CA 1
ATOM 4127 C C . ARG B 1 255 ? 1.33 32.781 15.922 1 96.56 255 ARG B C 1
ATOM 4129 O O . ARG B 1 255 ? 0.107 32.875 15.797 1 96.56 255 ARG B O 1
ATOM 4136 N N . GLU B 1 256 ? 2.143 33.406 15.234 1 97.19 256 GLU B N 1
ATOM 4137 C CA . GLU B 1 256 ? 1.675 34.406 14.281 1 97.19 256 GLU B CA 1
ATOM 4138 C C . GLU B 1 256 ? 0.9 33.781 13.133 1 97.19 256 GLU B C 1
ATOM 4140 O O . GLU B 1 256 ? -0.216 34.188 12.82 1 97.19 256 GLU B O 1
ATOM 4145 N N . LEU B 1 257 ? 1.484 32.844 12.539 1 97.62 257 LEU B N 1
ATOM 4146 C CA . LEU B 1 257 ? 0.834 32.156 11.438 1 97.62 257 LEU B CA 1
ATOM 4147 C C . LEU B 1 257 ? -0.416 31.406 11.914 1 97.62 257 LEU B C 1
ATOM 4149 O O . LEU B 1 257 ? -1.44 31.422 11.227 1 97.62 257 LEU B O 1
ATOM 4153 N N . TYR B 1 258 ? -0.325 30.781 13.031 1 97 258 TYR B N 1
ATOM 4154 C CA . TYR B 1 258 ? -1.473 30.109 13.617 1 97 258 TYR B CA 1
ATOM 4155 C C . TYR B 1 258 ? -2.646 31.062 13.797 1 97 258 TYR B C 1
ATOM 4157 O O . TYR B 1 258 ? -3.775 30.75 13.406 1 97 258 TYR B O 1
ATOM 4165 N N . HIS B 1 259 ? -2.41 32.188 14.398 1 95.69 259 HIS B N 1
ATOM 4166 C CA . HIS B 1 259 ? -3.471 33.125 14.68 1 95.69 259 HIS B CA 1
ATOM 4167 C C . HIS B 1 259 ? -4.09 33.688 13.398 1 95.69 259 HIS B C 1
ATOM 4169 O O . HIS B 1 259 ? -5.285 33.969 13.359 1 95.69 259 HIS B O 1
ATOM 4175 N N . PHE B 1 260 ? -3.297 33.719 12.391 1 96.5 260 PHE B N 1
ATOM 4176 C CA . PHE B 1 260 ? -3.816 34.188 11.102 1 96.5 260 PHE B CA 1
ATOM 4177 C C . PHE B 1 260 ? -4.707 33.094 10.477 1 96.5 260 PHE B C 1
ATOM 4179 O O . PHE B 1 260 ? -5.809 33.406 10.008 1 96.5 260 PHE B O 1
ATOM 4186 N N . LEU B 1 261 ? -4.297 31.844 10.492 1 96.56 261 LEU B N 1
ATOM 4187 C CA . LEU B 1 261 ? -4.934 30.766 9.727 1 96.56 261 LEU B CA 1
ATOM 4188 C C . LEU B 1 261 ? -6.09 30.156 10.516 1 96.56 261 LEU B C 1
ATOM 4190 O O . LEU B 1 261 ? -7.07 29.703 9.93 1 96.56 261 LEU B O 1
ATOM 4194 N N . ALA B 1 262 ? -5.996 30.094 11.805 1 93.81 262 ALA B N 1
ATOM 4195 C CA . ALA B 1 262 ? -6.926 29.344 12.648 1 93.81 262 ALA B CA 1
ATOM 4196 C C . ALA B 1 262 ? -8.367 29.781 12.391 1 93.81 262 ALA B C 1
ATOM 4198 O O . ALA B 1 262 ? -9.234 28.938 12.164 1 93.81 262 ALA B O 1
ATOM 4199 N N . PRO B 1 263 ? -8.688 31.094 12.352 1 91.75 263 PRO B N 1
ATOM 4200 C CA . PRO B 1 263 ? -10.07 31.5 12.125 1 91.75 263 PRO B CA 1
ATOM 4201 C C . PRO B 1 263 ? -10.562 31.172 10.719 1 91.75 263 PRO B C 1
ATOM 4203 O O . PRO B 1 263 ? -11.773 31.094 10.484 1 91.75 263 PRO B O 1
ATOM 4206 N N . LEU B 1 264 ? -9.609 30.938 9.797 1 91.12 264 LEU B N 1
ATOM 4207 C CA . LEU B 1 264 ? -9.961 30.688 8.406 1 91.12 264 LEU B CA 1
ATOM 4208 C C . LEU B 1 264 ? -10.188 29.203 8.164 1 91.12 264 LEU B C 1
ATOM 4210 O O . LEU B 1 264 ? -10.805 28.812 7.168 1 91.12 264 LEU B O 1
ATOM 4214 N N . CYS B 1 265 ? -9.617 28.375 9 1 86.38 265 CYS B N 1
ATOM 4215 C CA . CYS B 1 265 ? -9.703 26.938 8.844 1 86.38 265 CYS B CA 1
ATOM 4216 C C . CYS B 1 265 ? -10.82 26.359 9.711 1 86.38 265 CYS B C 1
ATOM 4218 O O . CYS B 1 265 ? -11.312 25.266 9.438 1 86.38 265 CYS B O 1
ATOM 4220 N N . GLU B 1 266 ? -11.031 27.016 10.828 1 74.62 266 GLU B N 1
ATOM 4221 C CA . GLU B 1 266 ? -12.078 26.547 11.734 1 74.62 266 GLU B CA 1
ATOM 4222 C C . GLU B 1 266 ? -13.453 27 11.258 1 74.62 266 GLU B C 1
ATOM 4224 O O . GLU B 1 266 ? -13.609 28.094 10.719 1 74.62 266 GLU B O 1
ATOM 4229 N N . LEU B 1 267 ? -14.094 26.234 10.312 1 56.31 267 LEU B N 1
ATOM 4230 C CA . LEU B 1 267 ? -15.383 26.641 9.773 1 56.31 267 LEU B CA 1
ATOM 4231 C C . LEU B 1 267 ? -16.172 27.469 10.789 1 56.31 267 LEU B C 1
ATOM 4233 O O . LEU B 1 267 ? -16.297 27.062 11.953 1 56.31 267 LEU B O 1
ATOM 4237 N N . SER B 1 268 ? -15.938 28.781 10.742 1 44 268 SER B N 1
ATOM 4238 C CA . SER B 1 268 ? -16.844 29.688 11.438 1 44 268 SER B CA 1
ATOM 4239 C C . SER B 1 268 ? -18.281 29.172 11.391 1 44 268 SER B C 1
ATOM 4241 O O . SER B 1 268 ? -18.797 28.875 10.32 1 44 268 SER B O 1
ATOM 4243 N N . GLY B 1 269 ? -18.719 28.266 12.312 1 36.19 269 GLY B N 1
ATOM 4244 C CA . GLY B 1 269 ? -20.141 28.297 12.555 1 36.19 269 GLY B CA 1
ATOM 4245 C C . GLY B 1 269 ? -20.672 29.703 12.812 1 36.19 269 GLY B C 1
ATOM 4246 O O . GLY B 1 269 ? -19.922 30.578 13.242 1 36.19 269 GLY B O 1
#

Nearest PDB structures (foldseek):
  6bb9-assembly1_B  TM=9.921E-01  e=2.959E-47  Salmonella enterica subsp. enterica serovar Typhimurium
  1i2k-assembly1_A  TM=9.881E-01  e=5.341E-45  Escherichia coli
  1et0-assembly1_A  TM=9.929E-01  e=2.114E-42  Escherichia coli
  2y4r-assembly1_B  TM=9.474E-01  e=1.122E-29  Pseudomonas aeruginosa PAO1
  3lul-assembly1_A  TM=8.719E-01  e=2.440E-19  Legionella pneumophila subsp. pneumophila str. Philadelphia 1

Radius of gyration: 24.37 Å; Cα contacts (8 Å, |Δi|>4): 1215; chains: 2; bounding box: 57×74×54 Å

Foldseek 3Di:
DKQKPNDDDDDDDCQFVCNVPLAWFKDKFKQAQLATPPLVLRLVLRVVQCVLSVQPDDPSVVVSVVQSVVSRVDNIWMKMKMKGLTHDDDDPDCPPSNDIMIMIDIGHADPCLVVQAVPNWEEEAFPQAAEWDLSCWQHRTRPQVSLVNSVVVCVVDPTPWYFHHHPVQWGAAISAWFKWFADPQEIEGEDGSTHDHNASLVVQLQVLSVPDSHHYDHDTDHPVVRLNTQWMWIAHNRSGIGTHQYYDPHGHDDCVSVVSCVVVNVPPD/DKQKPNDDDDDDDCQFVCNVPLAWFKDKFKQAQLATPPLVLRLVQRVVQCVLSVQPDDPSVVVSVVQSVQSRVDNIWMKMKMKGLTHDDDDPDCPPSNDIMIMIDIGHADPCLVVQAVPNWEEEAFPQAAEWDLSCWQHRTRPQVSLVNSVVVCVVDPGPWYFHHHPVQWGAAISAWFKWFADPQEIEGEDGSTHDHNASLVVQLVVLSVPPSHHYDHDTDHPVVRLNTQWMWIAHNRSGIGTHQYYDPHGHDDCVSVVSCVVVNVPPD

Secondary structure (DSSP, 8-state):
-EEETTEEESEEETTBHHHHH--EEEEEEEEETTEETTHHHHHHHHHHHHHHHT-----HHHHHHHHHHHHTT-SEEEEEEEEE--B--BTTB-TT----EEEEEEEPPPTHHHHHHHH-EEEEE-SSPBPP-TTTTB--BS--HHHHHHHHHHTTSS-SEEEEEBTTS-EEE-SSSEEEEEETTEEEEE--SSSSB--HHHHHHHHHHTTSSSEEEEE---GGGGGG-SEEEEE-SSS-EEEEEEETTEE----HHHHHHHHHHS---/-EEETTEEESEEETTBHHHHH--EEEEEEEEETTEETTHHHHHHHHHHHHHHHT-----HHHHHHHHHHHHTT-SEEEEEEEEE--B--BTTB-TT----EEEEEEEPPPTHHHHHHHH-EEEEE-SSPBPP-TTTTB--BS--HHHHHHHHHHTTSS-SEEEEEBTTS-EEEESSSEEEEEETTEEEEE--SSSSB--HHHHHHHHHHTTSSSEEEEE---GGGGGG-SEEEEE-SSS-EEEEEEETTEE----HHHHHHHHHHS---

Solvent-accessible surface area (backbone atoms only — not comparable to full-atom values): 27428 Å² total; per-residue (Å²): 120,28,36,44,76,88,36,82,47,58,60,34,58,52,63,22,28,18,52,62,24,9,31,35,31,49,51,66,34,25,24,50,74,20,33,54,55,64,49,69,59,51,52,49,50,51,52,54,43,27,58,74,68,68,36,81,72,78,64,57,68,60,49,54,51,51,52,41,60,69,22,46,86,28,58,59,22,30,41,38,41,36,40,27,39,18,48,58,40,58,87,54,37,59,63,80,36,72,53,49,39,44,39,34,38,73,46,78,55,72,73,62,42,63,53,31,48,74,68,31,34,33,35,38,76,43,91,53,45,38,41,34,30,60,89,54,27,31,42,55,50,18,57,31,52,58,39,31,52,34,35,54,56,40,70,75,50,92,42,75,45,30,41,25,28,30,62,88,53,34,39,41,26,36,61,81,32,36,48,37,36,27,50,88,54,37,31,37,29,46,48,39,67,34,28,49,56,66,42,68,35,50,52,48,51,52,60,61,31,64,84,44,90,40,47,71,44,74,37,88,45,52,67,69,59,61,75,70,38,48,27,38,35,35,27,23,59,70,65,40,57,30,42,37,33,33,44,81,90,44,72,37,80,58,53,67,68,54,67,63,44,45,70,73,63,45,75,74,122,119,27,37,44,76,86,36,82,44,59,62,34,59,51,63,22,28,17,51,63,24,11,30,36,32,49,51,66,35,25,23,51,73,20,33,54,55,64,49,67,61,54,52,48,49,52,51,53,43,27,60,73,70,66,36,79,72,79,62,56,69,61,48,53,50,51,54,40,61,70,22,46,85,30,60,58,23,31,39,37,42,36,41,27,38,18,48,58,41,58,88,53,37,59,62,77,36,73,53,47,39,45,38,33,37,73,46,78,56,73,75,62,44,62,52,32,47,72,68,30,34,33,34,39,76,42,91,54,45,38,40,35,31,61,89,52,27,32,42,54,51,18,57,32,52,58,40,31,53,34,36,54,58,40,71,74,52,91,42,75,44,29,41,24,28,31,62,88,54,33,38,40,28,35,60,81,32,37,46,37,37,26,48,89,55,38,33,38,28,44,47,38,67,36,28,50,56,66,42,70,34,50,53,49,50,50,60,62,32,64,84,45,90,42,46,72,43,74,36,87,45,52,68,71,60,62,74,71,38,47,28,39,37,34,27,25,60,71,64,39,57,30,44,37,32,32,43,80,91,43,74,37,81,58,53,65,66,53,66,64,45,45,71,74,65,45,74,74,122

pLDDT: mean 96.65, std 6.14, range [36.19, 98.94]

Organism: Klebsiella variicola (NCBI:txid244366)

InterPro domains:
  IPR001544 Aminotransferase class IV [PF01063] (24-247)
  IPR017824 Aminodeoxychorismate lyase, class IV [TIGR03461] (3-262)
  IPR017824 Aminodeoxychorismate lyase, class IV [cd01559] (16-265)
  IPR018300 Aminotransferase, class IV, conserved site [PS00770] (173-202)
  IPR036038 Aminotransferase-like, PLP-dependent enzymes [SSF56752] (2-263)
  IPR043131 Branched-chain-amino-acid aminotransferase-like, N-terminal [G3DSA:3.30.470.10] (1-111)
  IPR043132 Branched-chain-amino-acid aminotransferase-like, C-terminal [G3DSA:3.20.10.10] (112-268)
  IPR050571 Class-IV Pyridoxal-Phosphate-Dependent Aminotransferase [PTHR42743] (8-251)

Sequence (538 aa):
MFLINGVEQDTLAANDRAAQFGDGCFTTARIQQGQVALLDAHLQRLQTTCEKLQIPFHDWLTLSEEMQRLARPHAQGVLKVILTRGVGGRGYSTAGCVSPTRILSVSPFPAHYARWREEGITLTQSPVPLGRNPWLAGLKHLNRLEQVLIRSHLEQTDADEALVLDSDGWLTECCAANLFWRQGRDVFTPRLDYAGVNGIMRQRCIAQLAPSAFRVVEVTARPEVLREADEVLICNALMPLVPVRRWEETVWSSRELYHFLAPLCELSGMFLINGVEQDTLAANDRAAQFGDGCFTTARIQQGQVALLDAHLQRLQTTCEKLQIPFHDWLTLSEEMQRLARPHAQGVLKVILTRGVGGRGYSTAGCVSPTRILSVSPFPAHYARWREEGITLTQSPVPLGRNPWLAGLKHLNRLEQVLIRSHLEQTDADEALVLDSDGWLTECCAANLFWRQGRDVFTPRLDYAGVNGIMRQRCIAQLAPSAFRVVEVTARPEVLREADEVLICNALMPLVPVRRWEETVWSSRELYHFLAPLCELSG